Protein AF-A0A2D4IHP4-F1 (afdb_monomer)

Solvent-accessible surface area (backbone atoms only — not comparable to full-atom values): 31767 Å² total; per-residue (Å²): 132,87,76,85,81,78,68,86,64,55,45,83,45,77,50,73,51,67,45,57,74,71,92,57,95,50,68,60,30,47,51,34,32,67,76,38,75,91,44,92,78,41,46,28,68,76,41,26,33,32,38,38,37,62,51,59,32,38,78,67,67,64,77,89,52,63,64,55,29,46,53,34,86,60,34,39,54,44,73,47,69,54,33,43,33,41,39,35,57,49,70,48,50,63,82,53,86,66,83,77,73,89,61,50,47,73,76,62,68,76,64,66,85,77,81,79,79,79,85,75,91,78,82,89,83,88,84,83,88,86,89,82,87,90,80,92,86,88,85,84,88,87,88,87,85,87,86,90,82,90,78,82,93,74,82,86,74,79,77,72,49,70,56,56,52,52,52,52,48,54,51,48,52,54,53,50,51,48,54,63,64,64,56,88,74,82,82,77,89,75,83,86,83,83,92,77,90,83,91,83,80,90,82,87,89,79,91,76,91,77,89,78,75,88,82,66,87,79,58,71,81,73,67,83,82,79,88,82,84,87,84,80,86,85,87,88,86,87,87,85,85,94,88,79,92,88,90,84,88,83,89,79,92,76,80,89,74,84,73,75,80,69,80,78,72,68,89,70,58,45,71,44,78,48,37,32,32,88,71,84,92,83,71,94,69,86,73,88,68,83,64,87,70,61,90,69,62,68,50,50,23,32,84,86,67,50,72,47,45,76,54,59,93,87,63,85,65,90,50,64,35,39,38,44,35,40,41,41,44,49,45,65,61,51,52,52,50,46,35,74,76,68,38,92,60,39,91,35,55,76,50,73,80,51,61,44,67,44,81,65,47,57,42,59,88,79,35,35,38,33,34,36,37,36,35,37,28,36,26,43,66,63,92,84,59,92,71,82,91,52,70,42,52,28,38,35,42,39,29,36,37,34,30,45,45,69,59,50,70,45,84,73,47,72,53,67,82,42,76,63,78,90,66,52,71,60,57,52,53,44,52,52,53,49,54,50,48,54,50,41,64,73,69,64,71,82,73,59,90,92,71,66,66,88,83,85,87,71,48,32,91,81,71,74,49,64,64,63,63,50,74,42,80,90,77,74,43,74,48,81,105

Radius of gyration: 31.77 Å; Cα contacts (8 Å, |Δi|>4): 567; chains: 1; bounding box: 79×101×77 Å

pLDDT: mean 70.47, std 29.19, range [21.86, 98.81]

Foldseek 3Di:
DPPDDDDPFKDKDKDKDAAAADPDDDPQQVVQCVVPPPDPLRGFPNRWKMKIFMAMAGPVGAADDLQFQCLAPQWGWDCRQFWTKIKGKDKDALPPPDPDPPFADPVVVQDDPPPPPDDDDDDDDDDDDDDDDDDDDDDDDDDDDDDDDDDDDDDPPPPQFPLNVSLVVSVVRLVVVLVVLVDDDDDDDDDDDDDDDDDDDDDDDDDDDDDDDDDDPPPVVPPPPDDDDDDDDDDDDDDDDDDDDDDDDDDDDDDDPPPPDDPDAPPQKQKDKWKWDDDDDDDPPPDPDDCVRPPTDMFMATPVRHGTDIDDPPDSDNTMMMMMMMIMGGPVVVVLCCLCPPDPQSVFFDFWDRKYKDWLHADNVQQKTKIKIKTWGWGFDDPPDPDPRDTAIWIWIWIWIAHRHNRDIDTPDTGDTHGDDPDDPSRSVSVVVVVSSVSSVVPDDRDDPVSGDDDDDFCCVPPVDGDQWDADPVVRDIDGD

Structure (mmCIF, N/CA/C/O backbone):
data_AF-A0A2D4IHP4-F1
#
_entry.id   AF-A0A2D4IHP4-F1
#
loop_
_atom_site.group_PDB
_atom_site.id
_atom_site.type_symbol
_atom_site.label_atom_id
_atom_site.label_alt_id
_atom_site.label_comp_id
_atom_site.label_asym_id
_atom_site.label_entity_id
_atom_site.label_seq_id
_atom_site.pdbx_PDB_ins_code
_atom_site.Cartn_x
_atom_site.Cartn_y
_atom_site.Cartn_z
_atom_site.occupancy
_atom_site.B_iso_or_equiv
_atom_site.auth_seq_id
_atom_site.auth_comp_id
_atom_site.auth_asym_id
_atom_site.auth_atom_id
_atom_site.pdbx_PDB_model_num
ATOM 1 N N . MET A 1 1 ? 29.858 21.521 19.145 1.00 40.84 1 MET A N 1
ATOM 2 C CA . MET A 1 1 ? 29.210 20.257 18.743 1.00 40.84 1 MET A CA 1
ATOM 3 C C . MET A 1 1 ? 27.794 20.603 18.325 1.00 40.84 1 MET A C 1
ATOM 5 O O . MET A 1 1 ? 26.980 20.875 19.193 1.00 40.84 1 MET A O 1
ATOM 9 N N . ASN A 1 2 ? 27.527 20.692 17.020 1.00 44.44 2 ASN A N 1
ATOM 10 C CA . ASN A 1 2 ? 26.155 20.802 16.525 1.00 44.44 2 ASN A CA 1
ATOM 11 C C . ASN A 1 2 ? 25.571 19.391 16.565 1.00 44.44 2 ASN A C 1
ATOM 13 O O . ASN A 1 2 ? 25.897 18.563 15.720 1.00 44.44 2 ASN A O 1
ATOM 17 N N . MET A 1 3 ? 24.815 19.099 17.619 1.00 52.34 3 MET A N 1
ATOM 18 C CA . MET A 1 3 ? 24.069 17.854 17.749 1.00 52.34 3 MET A CA 1
ATOM 19 C C . MET A 1 3 ? 23.012 17.852 16.638 1.00 52.34 3 MET A C 1
ATOM 21 O O . MET A 1 3 ? 22.223 18.793 16.553 1.00 52.34 3 MET A O 1
ATOM 25 N N . MET A 1 4 ? 23.047 16.865 15.739 1.00 58.59 4 MET A N 1
ATOM 26 C CA . MET A 1 4 ? 21.961 16.665 14.779 1.00 58.59 4 MET A CA 1
ATOM 27 C C . MET A 1 4 ? 20.688 16.381 15.580 1.00 58.59 4 MET A C 1
ATOM 29 O O . MET A 1 4 ? 20.656 15.426 16.351 1.00 58.59 4 MET A O 1
ATOM 33 N N . MET A 1 5 ? 19.680 17.239 15.438 1.00 64.81 5 MET A N 1
ATOM 34 C CA . MET A 1 5 ? 18.354 17.020 16.012 1.00 64.81 5 MET A CA 1
ATOM 35 C C . MET A 1 5 ? 17.528 16.239 14.990 1.00 64.81 5 MET A C 1
ATOM 37 O O . MET A 1 5 ? 17.361 16.705 13.863 1.00 64.81 5 MET A O 1
ATOM 41 N N . SER A 1 6 ? 17.053 15.053 15.362 1.00 73.69 6 SER A N 1
ATOM 42 C CA . SER A 1 6 ? 16.045 14.303 14.611 1.00 73.69 6 SER A CA 1
ATOM 43 C C . SER A 1 6 ? 14.649 14.828 14.943 1.00 73.69 6 SER A C 1
ATOM 45 O O . SER A 1 6 ? 14.363 15.168 16.091 1.00 73.69 6 SER A O 1
ATOM 47 N N . ASP A 1 7 ? 13.775 14.897 13.939 1.00 79.00 7 ASP A N 1
ATOM 48 C CA . ASP A 1 7 ? 12.339 14.991 14.192 1.00 79.00 7 ASP A CA 1
ATOM 49 C C . ASP A 1 7 ? 11.837 13.597 14.587 1.00 79.00 7 ASP A C 1
ATOM 51 O O . ASP A 1 7 ? 11.851 12.671 13.781 1.00 79.00 7 ASP A O 1
ATOM 55 N N . GLU A 1 8 ? 11.446 13.435 15.848 1.00 80.25 8 GLU A N 1
ATOM 56 C CA . GLU A 1 8 ? 10.998 12.153 16.400 1.00 80.25 8 GLU A CA 1
ATOM 57 C C . GLU A 1 8 ? 9.555 11.796 15.996 1.00 80.25 8 GLU A C 1
ATOM 59 O O . GLU A 1 8 ? 9.129 10.655 16.191 1.00 80.25 8 GLU A O 1
ATOM 64 N N . ASN A 1 9 ? 8.792 12.745 15.437 1.00 85.00 9 ASN A N 1
ATOM 65 C CA . ASN A 1 9 ? 7.368 12.555 15.135 1.00 85.00 9 ASN A CA 1
ATOM 66 C C . ASN A 1 9 ? 7.105 12.067 13.707 1.00 85.00 9 ASN A C 1
ATOM 68 O O . ASN A 1 9 ? 6.041 11.502 13.444 1.00 85.00 9 ASN A O 1
ATOM 72 N N . HIS A 1 10 ? 8.073 12.242 12.807 1.00 91.19 10 HIS A N 1
ATOM 73 C CA . HIS A 1 10 ? 7.974 11.846 11.407 1.00 91.19 10 HIS A CA 1
ATOM 74 C C . HIS A 1 10 ? 9.066 10.842 11.046 1.00 91.19 10 HIS A C 1
ATOM 76 O O . HIS A 1 10 ? 10.181 10.883 11.562 1.00 91.19 10 HIS A O 1
ATOM 82 N N . ARG A 1 11 ? 8.763 9.939 10.113 1.00 93.38 11 ARG A N 1
ATOM 83 C CA . ARG A 1 11 ? 9.776 9.107 9.454 1.00 93.38 11 ARG A CA 1
ATOM 84 C C . ARG A 1 11 ? 9.644 9.234 7.950 1.00 93.38 11 ARG A C 1
ATOM 86 O O . ARG A 1 11 ? 8.554 9.074 7.408 1.00 93.38 11 ARG A O 1
ATOM 93 N N . ASP A 1 12 ? 10.767 9.481 7.291 1.00 95.56 12 ASP A N 1
ATOM 94 C CA . ASP A 1 12 ? 10.849 9.474 5.836 1.00 95.56 12 ASP A CA 1
ATOM 95 C C . ASP A 1 12 ? 10.936 8.030 5.322 1.00 95.56 12 ASP A C 1
ATOM 97 O O . ASP A 1 12 ? 11.763 7.242 5.789 1.00 95.56 12 ASP A O 1
ATOM 101 N N . ILE A 1 13 ? 10.126 7.706 4.316 1.00 97.31 13 ILE A N 1
ATOM 102 C CA . ILE A 1 13 ? 10.181 6.449 3.573 1.00 97.31 13 ILE A CA 1
ATOM 103 C C . ILE A 1 13 ? 10.548 6.759 2.122 1.00 97.31 13 ILE A C 1
ATOM 105 O O . ILE A 1 13 ? 9.925 7.601 1.477 1.00 97.31 13 ILE A O 1
ATOM 109 N N . TYR A 1 14 ? 11.561 6.058 1.615 1.00 97.75 14 TYR A N 1
ATOM 110 C CA . TYR A 1 14 ? 12.033 6.158 0.236 1.00 97.75 14 TYR A CA 1
ATOM 111 C C . TYR A 1 14 ? 11.830 4.812 -0.444 1.00 97.75 14 TYR A C 1
ATOM 113 O O . TYR A 1 14 ? 12.250 3.782 0.087 1.00 97.75 14 TYR A O 1
ATOM 121 N N . ILE A 1 15 ? 11.200 4.815 -1.615 1.00 97.88 15 ILE A N 1
ATOM 122 C CA . ILE A 1 15 ? 10.952 3.598 -2.390 1.00 97.88 15 ILE A CA 1
ATOM 123 C C . ILE A 1 15 ? 11.430 3.831 -3.810 1.00 97.88 15 ILE A C 1
ATOM 125 O O . ILE A 1 15 ? 11.246 4.904 -4.383 1.00 97.88 15 ILE A O 1
ATOM 129 N N . SER A 1 16 ? 12.112 2.833 -4.357 1.00 98.12 16 SER A N 1
ATOM 130 C CA . SER A 1 16 ? 12.626 2.869 -5.719 1.00 98.12 16 SER A CA 1
ATOM 131 C C . SER A 1 16 ? 12.336 1.548 -6.411 1.00 98.12 16 SER A C 1
ATOM 133 O O . SER A 1 16 ? 12.698 0.492 -5.897 1.00 98.12 16 SER A O 1
ATOM 135 N N . THR A 1 17 ? 11.687 1.616 -7.568 1.00 98.19 17 THR A N 1
ATOM 136 C CA . THR A 1 17 ? 11.509 0.479 -8.476 1.00 98.19 17 THR A CA 1
ATOM 137 C C . THR A 1 17 ? 12.522 0.629 -9.596 1.00 98.19 17 THR A C 1
ATOM 139 O O . THR A 1 17 ? 12.573 1.679 -10.229 1.00 98.19 17 THR A O 1
ATOM 142 N N . VAL A 1 18 ? 13.348 -0.390 -9.821 1.00 97.69 18 VAL A N 1
ATOM 143 C CA . VAL A 1 18 ? 14.450 -0.342 -10.790 1.00 97.69 18 VAL A CA 1
ATOM 144 C C . VAL A 1 18 ? 14.294 -1.497 -11.765 1.00 97.69 18 VAL A C 1
ATOM 146 O O . VAL A 1 18 ? 14.077 -2.634 -11.345 1.00 97.69 18 VAL A O 1
ATOM 149 N N . ALA A 1 19 ? 14.397 -1.205 -13.061 1.00 96.44 19 ALA A N 1
ATOM 150 C CA . ALA A 1 19 ? 14.349 -2.222 -14.098 1.00 96.44 19 ALA A CA 1
ATOM 151 C C . ALA A 1 19 ? 15.494 -3.231 -13.938 1.00 96.44 19 ALA A C 1
ATOM 153 O O . ALA A 1 19 ? 16.649 -2.864 -13.712 1.00 96.44 19 ALA A O 1
ATOM 154 N N . MET A 1 20 ? 15.174 -4.513 -14.098 1.00 94.88 20 MET A N 1
ATOM 155 C CA . MET A 1 20 ? 16.182 -5.566 -14.106 1.00 94.88 20 MET A CA 1
ATOM 156 C C . MET A 1 20 ? 16.931 -5.582 -15.446 1.00 94.88 20 MET A C 1
ATOM 158 O O . MET A 1 20 ? 16.331 -5.311 -16.492 1.00 94.88 20 MET A O 1
ATOM 162 N N . PRO A 1 21 ? 18.230 -5.935 -15.452 1.00 93.00 21 PRO A N 1
ATOM 163 C CA . PRO A 1 21 ? 18.945 -6.178 -16.696 1.00 93.00 21 PRO A CA 1
ATOM 164 C C . PRO A 1 21 ? 18.273 -7.314 -17.488 1.00 93.00 21 PRO A C 1
ATOM 166 O O . PRO A 1 21 ? 17.677 -8.216 -16.893 1.00 93.00 21 PRO A O 1
ATOM 169 N N . PRO A 1 22 ? 18.376 -7.307 -18.827 1.00 91.94 22 PRO A N 1
ATOM 170 C CA . PRO A 1 22 ? 17.761 -8.339 -19.645 1.00 91.94 22 PRO A CA 1
ATOM 171 C C . PRO A 1 22 ? 18.427 -9.696 -19.373 1.00 91.94 22 PRO A C 1
ATOM 173 O O . PRO A 1 22 ? 19.644 -9.831 -19.497 1.00 91.94 22 PRO A O 1
ATOM 176 N N . PHE A 1 23 ? 17.630 -10.708 -19.017 1.00 87.06 23 PHE A N 1
ATOM 177 C CA . PHE A 1 23 ? 18.124 -12.071 -18.758 1.00 87.06 23 PHE A CA 1
ATOM 178 C C . PHE A 1 23 ? 18.653 -12.765 -20.019 1.00 87.06 23 PHE A C 1
ATOM 180 O O . PHE A 1 23 ? 19.528 -13.622 -19.946 1.00 87.06 23 PHE A O 1
ATOM 187 N N . MET A 1 24 ? 18.107 -12.392 -21.176 1.00 91.44 24 MET A N 1
ATOM 188 C CA . MET A 1 24 ? 18.451 -12.915 -22.495 1.00 91.44 24 MET A CA 1
ATOM 189 C C . MET A 1 24 ? 18.652 -11.748 -23.464 1.00 91.44 24 MET A C 1
ATOM 191 O O . MET A 1 24 ? 18.400 -10.592 -23.136 1.00 91.44 24 MET A O 1
ATOM 195 N N . TYR A 1 25 ? 19.080 -12.044 -24.687 1.00 90.31 25 TYR A N 1
ATOM 196 C CA . TYR A 1 25 ? 19.134 -11.050 -25.753 1.00 90.31 25 TYR A CA 1
ATOM 197 C C . TYR A 1 25 ? 17.780 -10.340 -25.945 1.00 90.31 25 TYR A C 1
ATOM 199 O O . TYR A 1 25 ? 16.759 -10.997 -26.142 1.00 90.31 25 TYR A O 1
ATOM 207 N N . CYS A 1 26 ? 17.782 -9.004 -25.922 1.00 92.50 26 CYS A N 1
ATOM 208 C CA . CYS A 1 26 ? 16.591 -8.179 -26.122 1.00 92.50 26 CYS A CA 1
ATOM 209 C C . CYS A 1 26 ? 16.732 -7.357 -27.418 1.00 92.50 26 CYS A C 1
ATOM 211 O O . CYS A 1 26 ? 17.607 -6.486 -27.465 1.00 92.50 26 CYS A O 1
ATOM 213 N N . PRO A 1 27 ? 15.878 -7.582 -28.439 1.00 91.44 27 PRO A N 1
ATOM 214 C CA . PRO A 1 27 ? 15.908 -6.830 -29.696 1.00 91.44 27 PRO A CA 1
ATOM 215 C C . PRO A 1 27 ? 15.765 -5.323 -29.484 1.00 91.44 27 PRO A C 1
ATOM 217 O O . PRO A 1 27 ? 16.594 -4.563 -29.962 1.00 91.44 27 PRO A O 1
ATOM 220 N N . SER A 1 28 ? 14.822 -4.889 -28.643 1.00 90.75 28 SER A N 1
ATOM 221 C CA . SER A 1 28 ? 14.623 -3.463 -28.363 1.00 90.75 28 SER A CA 1
ATOM 222 C C . SER A 1 28 ? 15.844 -2.812 -27.703 1.00 90.75 28 SER A C 1
ATOM 224 O O . SER A 1 28 ? 16.147 -1.657 -27.974 1.00 90.75 28 SER A O 1
ATOM 226 N N . CYS A 1 29 ? 16.587 -3.530 -26.850 1.00 91.69 29 CYS A N 1
ATOM 227 C CA . CYS A 1 29 ? 17.855 -3.022 -26.314 1.00 91.69 29 CYS A CA 1
ATOM 228 C C . CYS A 1 29 ? 18.938 -2.922 -27.396 1.00 91.69 29 CYS A C 1
ATOM 230 O O . CYS A 1 29 ? 19.762 -2.014 -27.342 1.00 91.69 29 CYS A O 1
ATOM 232 N N . GLN A 1 30 ? 18.958 -3.846 -28.360 1.00 90.75 30 GLN A N 1
ATOM 233 C CA . GLN A 1 30 ? 19.868 -3.764 -29.498 1.00 90.75 30 GLN A CA 1
ATOM 234 C C . GLN A 1 30 ? 19.524 -2.564 -30.384 1.00 90.75 30 GLN A C 1
ATOM 236 O O . GLN A 1 30 ? 20.426 -1.813 -30.744 1.00 90.75 30 GLN A O 1
ATOM 241 N N . ASP A 1 31 ? 18.242 -2.355 -30.686 1.00 90.00 31 ASP A N 1
ATOM 242 C CA . ASP A 1 31 ? 17.773 -1.220 -31.481 1.00 90.00 31 ASP A CA 1
ATOM 243 C C . ASP A 1 31 ? 18.164 0.106 -30.818 1.00 90.00 31 ASP A C 1
ATOM 245 O O . ASP A 1 31 ? 18.709 0.988 -31.479 1.00 90.00 31 ASP A O 1
ATOM 249 N N . MET A 1 32 ? 18.009 0.210 -29.491 1.00 87.94 32 MET A N 1
ATOM 250 C CA . MET A 1 32 ? 18.475 1.372 -28.724 1.00 87.94 32 MET A CA 1
ATOM 251 C C . MET A 1 32 ? 19.994 1.563 -28.803 1.00 87.94 32 MET A C 1
ATOM 253 O O . MET A 1 32 ? 20.460 2.689 -28.964 1.00 87.94 32 MET A O 1
ATOM 257 N N . ALA A 1 33 ? 20.777 0.484 -28.733 1.00 87.56 33 ALA A N 1
ATOM 258 C CA . ALA A 1 33 ? 22.233 0.556 -28.871 1.00 87.56 33 ALA A CA 1
ATOM 259 C C . ALA A 1 33 ? 22.682 0.962 -30.290 1.00 87.56 33 ALA A C 1
ATOM 261 O O . ALA A 1 33 ? 23.719 1.606 -30.446 1.00 87.56 33 ALA A O 1
ATOM 262 N N . ILE A 1 34 ? 21.911 0.608 -31.325 1.00 88.19 34 ILE A N 1
ATOM 263 C CA . ILE A 1 34 ? 22.152 1.028 -32.716 1.00 88.19 34 ILE A CA 1
ATOM 264 C C . ILE A 1 34 ? 21.750 2.496 -32.917 1.00 88.19 34 ILE A C 1
ATOM 266 O O . ILE A 1 34 ? 22.479 3.239 -33.572 1.00 88.19 34 ILE A O 1
ATOM 270 N N . ALA A 1 35 ? 20.616 2.920 -32.351 1.00 86.25 35 ALA A N 1
ATOM 271 C CA . ALA A 1 35 ? 20.118 4.293 -32.433 1.00 86.25 35 ALA A CA 1
ATOM 272 C C . ALA A 1 35 ? 20.996 5.294 -31.662 1.00 86.25 35 ALA A C 1
ATOM 274 O O . ALA A 1 35 ? 21.092 6.458 -32.054 1.00 86.25 35 ALA A O 1
ATOM 275 N N . HIS A 1 36 ? 21.690 4.836 -30.614 1.00 83.31 36 HIS A N 1
ATOM 276 C CA . HIS A 1 36 ? 22.620 5.635 -29.812 1.00 83.31 36 HIS A CA 1
ATOM 277 C C . HIS A 1 36 ? 24.040 5.032 -29.806 1.00 83.31 36 HIS A C 1
ATOM 279 O O . HIS A 1 36 ? 24.491 4.501 -28.785 1.00 83.31 36 HIS A O 1
ATOM 285 N N . PRO A 1 37 ? 24.783 5.116 -30.930 1.00 81.31 37 PRO A N 1
ATOM 286 C CA . PRO A 1 37 ? 26.123 4.549 -31.024 1.00 81.31 37 PRO A CA 1
ATOM 287 C C . PRO A 1 37 ? 27.069 5.158 -29.984 1.00 81.31 37 PRO A C 1
ATOM 289 O O . PRO A 1 37 ? 27.236 6.375 -29.918 1.00 81.31 37 PRO A 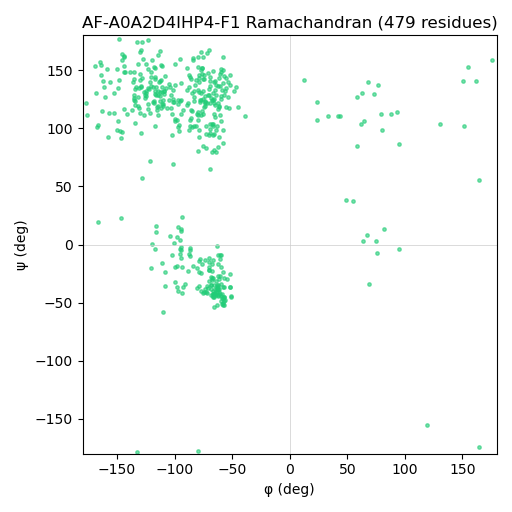O 1
ATOM 292 N N . GLY A 1 38 ? 27.738 4.305 -29.207 1.00 77.75 38 GLY A N 1
ATOM 293 C CA . GLY A 1 38 ? 28.735 4.721 -28.214 1.00 77.75 38 GLY A CA 1
ATOM 294 C C . GLY A 1 38 ? 28.210 4.879 -26.785 1.00 77.75 38 GLY A C 1
ATOM 295 O O . GLY A 1 38 ? 29.026 5.088 -25.890 1.00 77.75 38 GLY A O 1
ATOM 296 N N . ASP A 1 39 ? 26.905 4.718 -26.548 1.00 80.56 39 ASP A N 1
ATOM 297 C CA . ASP A 1 39 ? 26.340 4.636 -25.198 1.00 80.56 39 ASP A CA 1
ATOM 298 C C . ASP A 1 39 ? 26.155 3.161 -24.770 1.00 80.56 39 ASP A C 1
ATOM 300 O O . ASP A 1 39 ? 25.205 2.502 -25.200 1.00 80.56 39 ASP A O 1
ATOM 304 N N . PRO A 1 40 ? 27.036 2.596 -23.916 1.00 76.62 40 PRO A N 1
ATOM 305 C CA . PRO A 1 40 ? 26.892 1.218 -23.435 1.00 76.62 40 PRO A CA 1
ATOM 306 C C . PRO A 1 40 ? 25.669 1.022 -22.518 1.00 76.62 40 PRO A C 1
ATOM 308 O O . PRO A 1 40 ? 25.239 -0.117 -22.292 1.00 76.62 40 PRO A O 1
ATOM 311 N N . ASN A 1 41 ? 25.105 2.119 -22.001 1.00 78.94 41 ASN A N 1
ATOM 312 C CA . ASN A 1 41 ? 23.940 2.137 -21.126 1.00 78.94 41 ASN A CA 1
ATOM 313 C C . ASN A 1 41 ? 22.631 2.375 -21.892 1.00 78.94 41 ASN A C 1
ATOM 315 O O . ASN A 1 41 ? 21.575 2.410 -21.262 1.00 78.94 41 ASN A O 1
ATOM 319 N N . ALA A 1 42 ? 22.666 2.463 -23.227 1.00 85.00 42 ALA A N 1
ATOM 320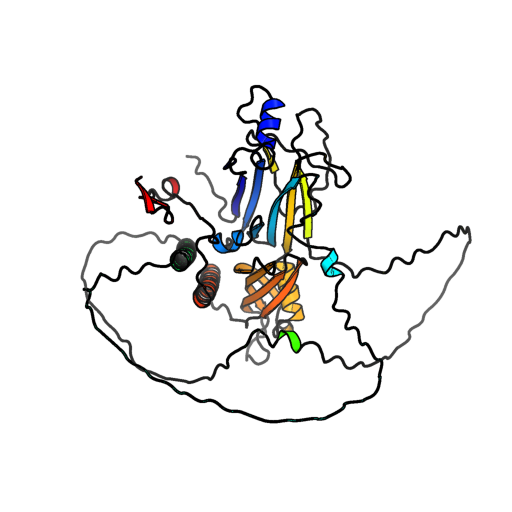 C CA . ALA A 1 42 ? 21.463 2.510 -24.048 1.00 85.00 42 ALA A CA 1
ATOM 321 C C . ALA A 1 42 ? 20.666 1.201 -23.885 1.00 85.00 42 ALA A C 1
ATOM 323 O O . ALA A 1 42 ? 21.023 0.149 -24.425 1.00 85.00 42 ALA A O 1
ATOM 324 N N . LYS A 1 43 ? 19.597 1.256 -23.085 1.00 90.50 43 LYS A N 1
ATOM 325 C CA . LYS A 1 43 ? 18.644 0.163 -22.847 1.00 90.50 43 LYS A CA 1
ATOM 326 C C . LYS A 1 43 ? 17.256 0.585 -23.312 1.00 90.50 43 LYS A C 1
ATOM 328 O O . LYS A 1 43 ? 16.932 1.769 -23.322 1.00 90.50 43 LYS A O 1
ATOM 333 N N . CYS A 1 44 ? 16.431 -0.390 -23.692 1.00 92.19 44 CYS A N 1
ATOM 334 C CA . CYS A 1 44 ? 15.010 -0.138 -23.919 1.00 92.19 44 CYS A CA 1
ATOM 335 C C . CYS A 1 44 ? 14.290 0.130 -22.595 1.00 92.19 44 CYS A C 1
ATOM 337 O O . CYS A 1 44 ? 14.822 -0.163 -21.521 1.00 92.19 44 CYS A O 1
ATOM 339 N N . LEU A 1 45 ? 13.053 0.621 -22.673 1.00 92.44 45 LEU A N 1
ATOM 340 C CA . LEU A 1 45 ? 12.288 1.028 -21.499 1.00 92.44 45 LEU A CA 1
ATOM 341 C C . LEU A 1 45 ? 12.122 -0.106 -20.492 1.00 92.44 45 LEU A C 1
ATOM 343 O O . LEU A 1 45 ? 12.402 0.084 -19.318 1.00 92.44 45 LEU A O 1
ATOM 347 N N . GLN A 1 46 ? 11.776 -1.307 -20.962 1.00 93.06 46 GLN A N 1
ATOM 348 C CA . GLN A 1 46 ? 11.605 -2.501 -20.121 1.00 93.06 46 GLN A CA 1
ATOM 349 C C . GLN A 1 46 ? 12.826 -2.847 -19.250 1.00 93.06 46 GLN A C 1
ATOM 351 O O . GLN A 1 46 ? 12.666 -3.402 -18.167 1.00 93.06 46 GLN A O 1
ATOM 356 N N . HIS A 1 47 ? 14.034 -2.513 -19.706 1.00 94.56 47 HIS A N 1
ATOM 357 C CA . HIS A 1 47 ? 15.293 -2.866 -19.044 1.00 94.56 47 HIS A CA 1
ATOM 358 C C . HIS A 1 47 ? 16.072 -1.637 -18.556 1.00 94.56 47 HIS A C 1
ATOM 360 O O . HIS A 1 47 ? 17.255 -1.748 -18.236 1.00 94.56 47 HIS A O 1
ATOM 366 N N . GLY A 1 48 ? 15.443 -0.459 -18.576 1.00 94.12 48 GLY A N 1
ATOM 367 C CA . GLY A 1 48 ? 16.151 0.817 -18.557 1.00 94.12 48 GLY A CA 1
ATOM 368 C C . GLY A 1 48 ? 15.446 1.953 -17.825 1.00 94.12 48 GLY A C 1
ATOM 369 O O . GLY A 1 48 ? 15.745 3.105 -18.127 1.00 94.12 48 GLY A O 1
ATOM 370 N N . PHE A 1 49 ? 14.527 1.662 -16.900 1.00 96.06 49 PHE A N 1
ATOM 371 C CA . PHE A 1 49 ? 13.788 2.678 -16.143 1.00 96.06 49 PHE A CA 1
ATOM 372 C C . PHE A 1 49 ? 14.022 2.585 -14.631 1.00 96.06 49 PHE A C 1
ATOM 374 O O . PHE A 1 49 ? 14.376 1.534 -14.088 1.00 96.06 49 PHE A O 1
ATOM 381 N N . MET A 1 50 ? 13.766 3.698 -13.952 1.00 97.44 50 MET A N 1
ATOM 382 C CA . MET A 1 50 ? 13.700 3.824 -12.505 1.00 97.44 50 MET A CA 1
ATOM 383 C C . MET A 1 50 ? 12.476 4.662 -12.130 1.00 97.44 50 MET A C 1
ATOM 385 O O . MET A 1 50 ? 12.134 5.628 -12.808 1.00 97.44 50 MET A O 1
ATOM 389 N N . LEU A 1 51 ? 11.811 4.294 -11.042 1.00 97.75 51 LEU A N 1
ATOM 390 C CA . LEU A 1 51 ? 10.735 5.072 -10.439 1.00 97.75 51 LEU A CA 1
ATOM 391 C C . LEU A 1 51 ? 11.072 5.313 -8.977 1.00 97.75 51 LEU A C 1
ATOM 393 O O . LEU A 1 51 ? 11.304 4.357 -8.240 1.00 97.75 51 LEU A O 1
ATOM 397 N N . HIS A 1 52 ? 11.061 6.574 -8.558 1.00 97.44 52 HIS A N 1
ATOM 398 C CA . HIS A 1 52 ? 11.395 7.008 -7.208 1.00 97.44 52 HIS A CA 1
ATOM 399 C C . HIS A 1 52 ? 10.208 7.703 -6.556 1.00 97.44 52 HIS A C 1
ATOM 401 O O . HIS A 1 52 ? 9.581 8.563 -7.165 1.00 97.44 52 HIS A O 1
ATOM 407 N N . MET A 1 53 ? 9.934 7.375 -5.299 1.00 96.56 53 MET A N 1
ATOM 408 C CA . MET A 1 53 ? 8.904 8.031 -4.495 1.00 96.56 53 MET A CA 1
ATOM 409 C C . MET A 1 53 ? 9.409 8.258 -3.070 1.00 96.56 53 MET A C 1
ATOM 411 O O . MET A 1 53 ? 10.207 7.475 -2.539 1.00 96.56 53 MET A O 1
ATOM 415 N N . LYS A 1 54 ? 8.926 9.335 -2.452 1.00 96.69 54 LYS A N 1
ATOM 416 C CA . LYS A 1 54 ? 9.201 9.693 -1.060 1.00 96.69 54 LYS A CA 1
ATOM 417 C C . LYS A 1 54 ? 7.892 10.075 -0.386 1.00 96.69 54 LYS A C 1
ATOM 419 O O . LYS A 1 54 ? 7.128 10.857 -0.938 1.00 96.69 54 LYS A O 1
ATOM 424 N N . TYR A 1 55 ? 7.678 9.588 0.828 1.00 96.56 55 TYR A N 1
ATOM 425 C CA . TYR A 1 55 ? 6.590 10.057 1.679 1.00 96.56 55 TYR A CA 1
ATOM 426 C C . TYR A 1 55 ? 6.993 10.034 3.150 1.00 96.56 55 TYR A C 1
ATOM 428 O O . TYR A 1 55 ? 7.997 9.426 3.527 1.00 96.56 55 TYR A O 1
ATOM 436 N N . GLN A 1 56 ? 6.219 10.734 3.972 1.00 96.06 56 GLN A N 1
ATOM 437 C CA . GLN A 1 56 ? 6.408 10.785 5.416 1.00 96.06 56 GLN A CA 1
ATOM 438 C C . GLN A 1 56 ? 5.300 10.009 6.111 1.00 96.06 56 GLN A C 1
ATOM 440 O O . GLN A 1 56 ? 4.161 10.000 5.655 1.00 96.06 56 GLN A O 1
ATOM 445 N N . VAL A 1 57 ? 5.649 9.362 7.216 1.00 96.44 57 VAL A N 1
ATOM 446 C CA . VAL A 1 57 ? 4.703 8.662 8.088 1.00 96.44 57 VAL A CA 1
ATOM 447 C C . VAL A 1 57 ? 4.790 9.208 9.505 1.00 96.44 57 VAL A C 1
ATOM 449 O O . VAL A 1 57 ? 5.855 9.653 9.940 1.00 96.44 57 VAL A O 1
ATO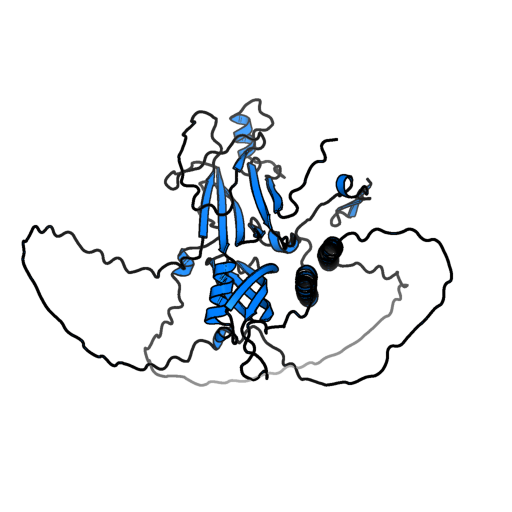M 452 N N . VAL A 1 58 ? 3.677 9.136 10.228 1.00 95.56 58 VAL A N 1
ATOM 453 C CA . VAL A 1 58 ? 3.536 9.611 11.613 1.00 95.56 58 VAL A CA 1
ATOM 454 C C . VAL A 1 58 ? 3.318 8.457 12.586 1.00 95.56 58 VAL A C 1
ATOM 456 O O . VAL A 1 58 ? 3.066 7.317 12.183 1.00 95.56 58 VAL A O 1
ATOM 459 N N . TYR A 1 59 ? 3.458 8.743 13.881 1.00 93.44 59 TYR A N 1
ATOM 460 C CA . TYR A 1 59 ? 3.137 7.789 14.938 1.00 93.44 59 TYR A CA 1
ATOM 461 C C . TYR A 1 59 ? 1.625 7.470 14.970 1.00 93.44 59 TYR A C 1
ATOM 463 O O . TYR A 1 59 ? 0.847 8.413 14.862 1.00 93.44 59 TYR A O 1
ATOM 471 N N . PRO A 1 60 ? 1.218 6.202 15.198 1.00 95.00 60 PRO A N 1
ATOM 472 C CA . PRO A 1 60 ? 2.055 5.011 15.319 1.00 95.00 60 PRO A CA 1
ATOM 473 C C . PRO A 1 60 ? 2.637 4.611 13.961 1.00 95.00 60 PRO A C 1
ATOM 475 O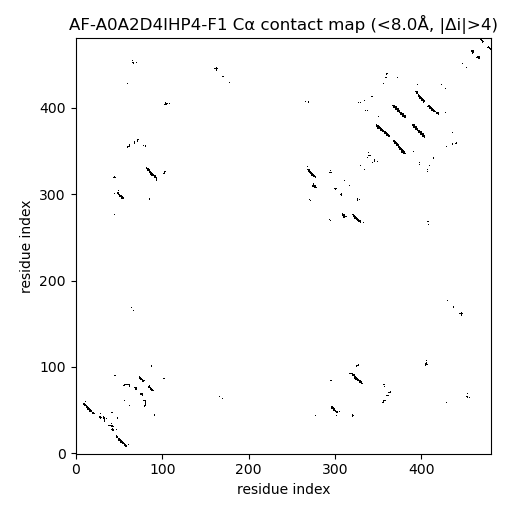 O . PRO A 1 60 ? 1.917 4.302 13.021 1.00 95.00 60 PRO A O 1
ATOM 478 N N . PHE A 1 61 ? 3.971 4.555 13.867 1.00 95.56 61 PHE A N 1
ATOM 479 C CA . PHE A 1 61 ? 4.627 4.334 12.577 1.00 95.56 61 PHE A CA 1
ATOM 480 C C . PHE A 1 61 ? 4.187 2.997 11.956 1.00 95.56 61 PHE A C 1
ATOM 482 O O . PHE A 1 61 ? 4.359 1.964 12.632 1.00 95.56 61 PHE A O 1
ATOM 489 N N . PRO A 1 62 ? 3.679 2.987 10.704 1.00 96.56 62 PRO A N 1
ATOM 490 C CA . PRO A 1 62 ? 3.182 1.789 10.038 1.00 96.56 62 PRO A CA 1
ATOM 491 C C . PRO A 1 62 ? 4.177 0.629 10.047 1.00 96.56 62 PRO A C 1
ATOM 493 O O . PRO A 1 62 ? 5.402 0.813 9.990 1.00 96.56 62 PRO A O 1
ATOM 496 N N . THR A 1 63 ? 3.655 -0.594 10.131 1.00 94.50 63 THR A N 1
ATOM 497 C CA . THR A 1 63 ? 4.484 -1.806 10.072 1.00 94.50 63 THR A CA 1
ATOM 498 C C . THR A 1 63 ? 5.044 -2.029 8.665 1.00 94.50 63 THR A C 1
ATOM 500 O O . THR A 1 63 ? 4.408 -1.680 7.676 1.00 94.50 63 THR A O 1
ATOM 503 N N . PHE A 1 64 ? 6.247 -2.605 8.569 1.00 95.75 64 PHE A N 1
ATOM 504 C CA . PHE A 1 64 ? 6.826 -3.004 7.285 1.00 95.75 64 PHE A CA 1
ATOM 505 C C . PHE A 1 64 ? 6.458 -4.465 7.007 1.00 95.75 64 PHE A C 1
ATOM 507 O O . PHE A 1 64 ? 6.845 -5.353 7.765 1.00 95.75 64 PHE A O 1
ATOM 514 N N . GLN A 1 65 ? 5.688 -4.711 5.947 1.00 96.56 65 GLN A N 1
ATOM 515 C CA . GLN A 1 65 ? 5.067 -6.005 5.643 1.00 96.56 65 GLN A CA 1
ATOM 516 C C . GLN A 1 65 ? 5.365 -6.462 4.202 1.00 96.56 65 GLN A C 1
ATOM 518 O O . GLN A 1 65 ? 4.431 -6.728 3.447 1.00 96.56 65 GLN A O 1
ATOM 523 N N . PRO A 1 66 ? 6.639 -6.591 3.787 1.00 95.69 66 PRO A N 1
ATOM 524 C CA . PRO A 1 66 ? 7.011 -6.786 2.381 1.00 95.69 66 PRO A CA 1
ATOM 525 C C . PRO A 1 66 ? 6.353 -8.010 1.731 1.00 95.69 66 PRO A C 1
ATOM 527 O O . PRO A 1 66 ? 5.934 -7.927 0.582 1.00 95.69 66 PRO A O 1
ATOM 530 N N . ALA A 1 67 ? 6.186 -9.108 2.478 1.00 94.25 67 ALA A N 1
ATOM 531 C CA . ALA A 1 67 ? 5.531 -10.322 1.988 1.00 94.25 67 ALA A CA 1
ATOM 532 C C . ALA A 1 67 ? 4.065 -10.105 1.569 1.00 94.25 67 ALA A C 1
ATOM 534 O O . ALA A 1 67 ? 3.597 -10.781 0.664 1.00 94.25 67 ALA A O 1
ATOM 535 N N . PHE A 1 68 ? 3.356 -9.155 2.190 1.00 97.19 68 PHE A N 1
ATOM 536 C CA . PHE A 1 68 ? 2.001 -8.767 1.787 1.00 97.19 68 PHE A CA 1
ATOM 537 C C . PHE A 1 68 ? 2.012 -7.584 0.822 1.00 97.19 68 PHE A C 1
ATOM 539 O O . PHE A 1 68 ? 1.288 -7.587 -0.168 1.00 97.19 68 PHE A O 1
ATOM 546 N N . GLN A 1 69 ? 2.861 -6.585 1.079 1.00 98.38 69 GLN A N 1
ATOM 547 C CA . GLN A 1 69 ? 2.938 -5.363 0.278 1.00 98.38 69 GLN A CA 1
ATOM 548 C C . GLN A 1 69 ? 3.309 -5.629 -1.183 1.00 98.38 69 GLN A C 1
ATOM 550 O O . GLN A 1 69 ? 2.915 -4.839 -2.029 1.00 98.38 69 GLN A O 1
ATOM 555 N N . LEU A 1 70 ? 4.036 -6.716 -1.463 1.00 97.88 70 LEU A N 1
ATOM 556 C CA . LEU A 1 70 ? 4.487 -7.121 -2.800 1.00 97.88 70 LEU A CA 1
ATOM 557 C C . LEU A 1 70 ? 3.877 -8.460 -3.253 1.00 97.88 70 LEU A C 1
ATOM 559 O O . LEU A 1 70 ? 4.382 -9.081 -4.182 1.00 97.88 70 LEU A O 1
ATOM 563 N N . LYS A 1 71 ? 2.808 -8.937 -2.597 1.00 97.00 71 LYS A N 1
ATOM 564 C CA . LYS A 1 71 ? 2.198 -10.245 -2.906 1.00 97.00 71 LYS A CA 1
ATOM 565 C C . LYS A 1 71 ? 1.534 -10.294 -4.287 1.00 97.00 71 LYS A C 1
ATOM 567 O O . LYS A 1 71 ? 1.341 -11.371 -4.844 1.00 97.00 71 LYS A O 1
ATOM 572 N N . LYS A 1 72 ? 1.154 -9.133 -4.828 1.00 97.06 72 LYS A N 1
ATOM 573 C CA . LYS A 1 72 ? 0.620 -8.989 -6.183 1.00 97.06 72 LYS A CA 1
ATOM 574 C C . LYS A 1 72 ? 1.720 -8.484 -7.110 1.00 97.06 72 LYS A C 1
ATOM 576 O O . LYS A 1 72 ? 2.250 -7.398 -6.898 1.00 97.06 72 LYS A O 1
ATOM 581 N N . ASP A 1 73 ? 1.996 -9.241 -8.168 1.00 96.25 73 ASP A N 1
ATOM 582 C CA . ASP A 1 73 ? 2.988 -8.863 -9.174 1.00 96.25 73 ASP A CA 1
ATOM 583 C C . ASP A 1 73 ? 2.727 -7.463 -9.736 1.00 96.25 73 ASP A C 1
ATOM 585 O O . ASP A 1 73 ? 1.583 -7.088 -10.004 1.00 96.25 73 ASP A O 1
ATOM 589 N N . GLN A 1 74 ? 3.815 -6.717 -9.943 1.00 96.88 74 GLN A N 1
ATOM 590 C CA . GLN A 1 74 ? 3.826 -5.339 -10.449 1.00 96.88 74 GLN A CA 1
ATOM 591 C C . GLN A 1 74 ? 3.137 -4.304 -9.546 1.00 96.88 74 GLN A C 1
ATOM 593 O O . GLN A 1 74 ? 3.091 -3.138 -9.929 1.00 96.88 74 GLN A O 1
ATOM 598 N N . VAL A 1 75 ? 2.635 -4.686 -8.364 1.00 98.31 75 VAL A N 1
ATOM 599 C CA . VAL A 1 75 ? 1.945 -3.787 -7.429 1.00 98.31 75 VAL A CA 1
ATOM 600 C C . VAL A 1 75 ? 2.667 -3.743 -6.088 1.00 98.31 75 VAL A C 1
ATOM 602 O O . VAL A 1 75 ? 3.026 -4.775 -5.525 1.00 98.31 75 VAL A O 1
ATOM 605 N N . VAL A 1 76 ? 2.821 -2.539 -5.540 1.00 98.62 76 VAL A N 1
ATOM 606 C CA . VAL A 1 76 ? 3.245 -2.323 -4.155 1.00 98.62 76 VAL A CA 1
ATOM 607 C C . VAL A 1 76 ? 2.154 -1.606 -3.360 1.00 98.62 76 VAL A C 1
ATOM 609 O O . VAL A 1 76 ? 1.604 -0.604 -3.813 1.00 98.62 76 VAL A O 1
ATOM 612 N N . LEU A 1 77 ? 1.833 -2.115 -2.167 1.00 98.69 77 LEU A N 1
ATOM 613 C CA . LEU A 1 77 ? 0.911 -1.475 -1.220 1.00 98.69 77 LEU A CA 1
ATOM 614 C C . LEU A 1 77 ? 1.682 -0.621 -0.210 1.00 98.69 77 LEU A C 1
ATOM 616 O O . LEU A 1 77 ? 2.552 -1.123 0.508 1.00 98.69 77 LEU A O 1
ATOM 620 N N . LEU A 1 78 ? 1.342 0.660 -0.117 1.00 98.50 78 LEU A N 1
ATOM 621 C CA . LEU A 1 78 ? 2.063 1.660 0.666 1.00 98.50 78 LEU A CA 1
ATOM 622 C C . LEU A 1 78 ? 1.146 2.286 1.704 1.00 98.50 78 LEU A C 1
ATOM 624 O O . LEU A 1 78 ? 0.201 2.991 1.365 1.00 98.50 78 LEU A O 1
ATOM 628 N N . ASN A 1 79 ? 1.429 2.020 2.977 1.00 98.25 79 ASN A N 1
ATOM 629 C CA . ASN A 1 79 ? 0.747 2.672 4.086 1.00 98.25 79 ASN A CA 1
ATOM 630 C C . ASN A 1 79 ? 1.438 4.014 4.376 1.00 98.25 79 ASN A C 1
ATOM 632 O O . ASN A 1 79 ? 2.606 4.036 4.777 1.00 98.25 79 ASN A O 1
ATOM 636 N N . THR A 1 80 ? 0.712 5.110 4.160 1.00 97.38 80 THR A N 1
ATOM 637 C CA . THR A 1 80 ? 1.182 6.501 4.292 1.00 97.38 80 THR A CA 1
ATOM 638 C C . THR A 1 80 ? 0.822 7.119 5.646 1.00 97.38 80 THR A C 1
ATOM 640 O O . THR A 1 80 ? 0.856 8.335 5.801 1.00 97.38 80 THR A O 1
ATOM 643 N N . SER A 1 81 ? 0.436 6.290 6.621 1.00 96.94 81 SER A N 1
ATOM 644 C CA . SER A 1 81 ? -0.280 6.651 7.851 1.00 96.94 81 SER A CA 1
ATOM 645 C C . SER A 1 81 ? -1.724 7.102 7.645 1.00 96.94 81 SER A C 1
ATOM 647 O O . SER A 1 81 ? -2.528 6.763 8.495 1.00 96.94 81 SER A O 1
ATOM 649 N N . TYR A 1 82 ? -2.076 7.783 6.549 1.00 96.25 82 TYR A N 1
ATOM 650 C CA . TYR A 1 82 ? -3.427 8.335 6.319 1.00 96.25 82 TYR A CA 1
ATOM 651 C C . TYR A 1 82 ? -4.228 7.585 5.250 1.00 96.25 82 TYR A C 1
ATOM 653 O O . TYR A 1 82 ? -5.459 7.598 5.244 1.00 96.25 82 TYR A O 1
ATOM 661 N N . SER A 1 83 ? -3.530 6.903 4.345 1.00 96.94 83 SER A N 1
ATOM 662 C CA . SER A 1 83 ? -4.131 6.109 3.283 1.00 96.94 83 SER A CA 1
ATOM 663 C C . SER A 1 83 ? -3.321 4.849 2.989 1.00 96.94 83 SER A C 1
ATOM 665 O O . SER A 1 83 ? -2.136 4.732 3.329 1.00 96.94 83 SER A O 1
ATOM 667 N N . LEU A 1 84 ? -3.968 3.889 2.332 1.00 98.12 84 LEU A N 1
ATOM 668 C CA . LEU A 1 84 ? -3.288 2.778 1.677 1.00 98.12 84 LEU A CA 1
ATOM 669 C C . LEU A 1 84 ? -3.264 3.039 0.177 1.00 98.12 84 LEU A C 1
ATOM 671 O O . LEU A 1 84 ? -4.315 3.101 -0.458 1.00 98.12 84 LEU A O 1
ATOM 675 N N . VAL A 1 85 ? -2.069 3.174 -0.389 1.00 98.00 85 VAL A N 1
ATOM 676 C CA . VAL A 1 85 ? -1.879 3.421 -1.820 1.00 98.00 85 VAL A CA 1
ATOM 677 C C . VAL A 1 85 ? -1.369 2.152 -2.487 1.00 98.00 85 VAL A C 1
ATOM 679 O O . VAL A 1 85 ? -0.286 1.668 -2.166 1.00 98.00 85 VAL A O 1
ATOM 682 N N . ALA A 1 86 ? -2.145 1.610 -3.420 1.00 98.31 86 ALA A N 1
ATOM 683 C CA . ALA A 1 86 ? -1.689 0.584 -4.345 1.00 98.31 86 ALA A CA 1
ATOM 684 C C . ALA A 1 86 ? -1.038 1.273 -5.547 1.00 98.31 86 ALA A C 1
ATOM 686 O O . ALA A 1 86 ? -1.710 2.000 -6.275 1.00 98.31 86 ALA A O 1
ATOM 687 N N . CYS A 1 87 ? 0.261 1.059 -5.739 1.00 98.00 87 CYS A N 1
ATOM 688 C CA . CYS A 1 87 ? 1.025 1.611 -6.853 1.00 98.00 87 CYS A CA 1
ATOM 689 C C . CYS A 1 87 ? 1.426 0.483 -7.804 1.00 98.00 87 CYS A C 1
ATOM 691 O O . CYS A 1 87 ? 2.100 -0.456 -7.375 1.00 98.00 87 CYS A O 1
ATOM 693 N N . ALA A 1 88 ? 1.004 0.559 -9.066 1.00 97.56 88 ALA A N 1
ATOM 694 C CA . ALA A 1 88 ? 1.353 -0.408 -10.100 1.00 97.56 88 ALA A CA 1
ATOM 695 C C . ALA A 1 88 ? 2.261 0.209 -11.161 1.00 97.56 88 ALA A C 1
ATOM 697 O O . ALA A 1 88 ? 2.065 1.359 -11.557 1.00 97.56 88 ALA A O 1
ATOM 698 N N . VAL A 1 89 ? 3.233 -0.570 -11.636 1.00 96.44 89 VAL A N 1
ATOM 699 C CA . VAL A 1 89 ? 4.181 -0.139 -12.669 1.00 96.44 89 VAL A CA 1
ATOM 700 C C . VAL A 1 89 ? 4.328 -1.226 -13.726 1.00 96.44 89 VAL A C 1
ATOM 702 O O . VAL A 1 89 ? 4.703 -2.352 -13.403 1.00 96.44 89 VAL A O 1
ATOM 705 N N . SER A 1 90 ? 4.075 -0.883 -14.989 1.00 94.75 90 SER A N 1
ATOM 706 C CA . SER A 1 90 ? 4.144 -1.818 -16.118 1.00 94.75 90 SER A CA 1
ATOM 707 C C . SER A 1 90 ? 4.672 -1.163 -17.388 1.00 94.75 90 SER A C 1
ATOM 709 O O . SER A 1 90 ? 4.448 0.019 -17.639 1.00 94.75 90 SER A O 1
ATOM 711 N N . VAL A 1 91 ? 5.374 -1.936 -18.217 1.00 92.94 91 VAL A N 1
ATOM 712 C CA . VAL A 1 91 ? 5.851 -1.499 -19.538 1.00 92.94 91 VAL A CA 1
ATOM 713 C C . VAL A 1 91 ? 5.029 -2.200 -20.610 1.00 92.94 91 VAL A C 1
ATOM 715 O O . VAL A 1 91 ? 4.815 -3.407 -20.532 1.00 92.94 91 VAL A O 1
ATOM 718 N N . HIS A 1 92 ? 4.586 -1.441 -21.606 1.00 89.62 92 HIS A N 1
ATOM 719 C CA . HIS A 1 92 ? 3.755 -1.914 -22.709 1.00 89.62 92 HIS A CA 1
ATOM 720 C C . HIS A 1 92 ? 4.365 -1.530 -24.054 1.00 89.62 92 HIS A C 1
ATOM 722 O O . HIS A 1 92 ? 5.164 -0.592 -24.138 1.00 89.62 92 HIS A O 1
ATOM 728 N N . THR A 1 93 ? 3.955 -2.236 -25.104 1.00 85.94 93 THR A N 1
ATOM 729 C CA . THR A 1 93 ? 4.267 -1.906 -26.499 1.00 85.94 93 THR A CA 1
ATOM 730 C C . THR A 1 93 ? 3.009 -1.474 -27.249 1.00 85.94 93 THR A C 1
ATOM 732 O O . THR A 1 93 ? 1.900 -1.858 -26.889 1.00 85.94 93 THR A O 1
ATOM 735 N N . SER A 1 94 ? 3.165 -0.671 -28.304 1.00 75.19 94 SER A N 1
ATOM 736 C CA . SER A 1 94 ? 2.055 -0.211 -29.156 1.00 75.19 94 SER A CA 1
ATOM 737 C C . SER A 1 94 ? 1.240 -1.340 -29.798 1.00 75.19 94 SER A C 1
ATOM 739 O O . SER A 1 94 ? 0.073 -1.137 -30.127 1.00 75.19 94 SER A O 1
ATOM 741 N N . ASP A 1 95 ? 1.844 -2.520 -29.953 1.00 67.12 95 ASP A N 1
ATOM 742 C CA . ASP A 1 95 ? 1.228 -3.688 -30.589 1.00 67.12 95 ASP A CA 1
ATOM 743 C C . ASP A 1 95 ? 0.430 -4.548 -29.592 1.00 67.12 95 ASP A C 1
ATOM 745 O O . ASP A 1 95 ? -0.300 -5.458 -29.997 1.00 67.12 95 ASP A O 1
ATOM 749 N N . ASP A 1 96 ? 0.523 -4.253 -28.289 1.00 64.88 96 ASP A N 1
ATOM 750 C CA . ASP A 1 96 ? -0.251 -4.937 -27.259 1.00 64.88 96 ASP A CA 1
ATOM 751 C C . ASP A 1 96 ? -1.719 -4.493 -27.338 1.00 64.88 96 ASP A C 1
ATOM 753 O O . ASP A 1 96 ? -2.147 -3.507 -26.739 1.00 64.88 96 ASP A O 1
ATOM 757 N N . SER A 1 97 ? -2.537 -5.278 -28.046 1.00 53.47 97 SER A N 1
ATOM 758 C CA . SER A 1 97 ? -3.996 -5.100 -28.128 1.00 53.47 97 SER A CA 1
ATOM 759 C C . SER A 1 97 ? -4.713 -5.213 -26.772 1.00 53.47 97 SER A C 1
ATOM 761 O O . SER A 1 97 ? -5.907 -4.931 -26.675 1.00 53.47 97 SER A O 1
ATOM 763 N N . ASN A 1 98 ? -4.000 -5.631 -25.724 1.00 53.38 98 ASN A N 1
ATOM 764 C CA . ASN A 1 98 ? -4.486 -5.669 -24.355 1.00 53.38 98 ASN A CA 1
ATOM 765 C C . ASN A 1 98 ? -4.034 -4.409 -23.621 1.00 53.38 98 ASN A C 1
ATOM 767 O O . ASN A 1 98 ? -2.934 -4.340 -23.074 1.00 53.38 98 ASN A O 1
ATOM 771 N N . PHE A 1 99 ? -4.928 -3.429 -23.552 1.00 57.94 99 PHE A N 1
ATOM 772 C CA . PHE A 1 99 ? -4.825 -2.319 -22.614 1.00 57.94 99 PHE A CA 1
ATOM 773 C C . PHE A 1 99 ? -4.929 -2.861 -21.174 1.00 57.94 99 PHE A C 1
ATOM 775 O O . PHE A 1 99 ? -5.996 -2.851 -20.566 1.00 57.94 99 PHE A O 1
ATOM 782 N N . CYS A 1 100 ? -3.840 -3.418 -20.641 1.00 62.34 100 CYS A N 1
ATOM 783 C CA . CYS A 1 100 ? -3.810 -4.049 -19.323 1.00 62.34 100 CYS A CA 1
ATOM 784 C C . CYS A 1 100 ? -3.703 -2.980 -18.241 1.00 62.34 100 CYS A C 1
ATOM 786 O O . CYS A 1 100 ? -2.631 -2.688 -17.726 1.00 62.34 100 CYS A O 1
ATOM 788 N N . GLN A 1 101 ? -4.839 -2.378 -17.920 1.00 82.19 101 GLN A N 1
ATOM 789 C CA . GLN A 1 101 ? -5.020 -1.676 -16.664 1.00 82.19 101 GLN A CA 1
ATOM 790 C C . GLN A 1 101 ? -4.860 -2.679 -15.509 1.00 82.19 101 GLN A C 1
ATOM 792 O O . GLN A 1 101 ? -5.612 -3.652 -15.430 1.00 82.19 101 GLN A O 1
ATOM 797 N N . ILE A 1 102 ? -3.841 -2.486 -14.666 1.00 89.62 102 ILE A N 1
ATOM 798 C CA . ILE A 1 102 ? -3.538 -3.390 -13.544 1.00 89.62 102 ILE A CA 1
ATOM 799 C C . ILE A 1 102 ? -4.455 -3.093 -12.360 1.00 89.62 102 ILE A C 1
ATOM 801 O O . ILE A 1 102 ? -4.870 -4.020 -11.657 1.00 89.62 102 ILE A O 1
ATOM 805 N N . LEU A 1 103 ? -4.757 -1.810 -12.142 1.00 90.69 103 LEU A N 1
ATOM 806 C CA . LEU A 1 103 ? -5.588 -1.325 -11.050 1.00 90.69 103 LEU A CA 1
ATOM 807 C C . LEU A 1 103 ? -6.845 -0.650 -11.598 1.00 90.69 103 LEU A C 1
ATOM 809 O O . LEU A 1 103 ? -6.795 0.105 -12.563 1.00 90.69 103 LEU A O 1
ATOM 813 N N . TYR A 1 104 ? -7.960 -0.858 -10.904 1.00 88.94 104 TYR A N 1
ATOM 814 C CA . TYR A 1 104 ? -9.210 -0.124 -11.078 1.00 88.94 104 TYR A CA 1
ATOM 815 C C . TYR A 1 104 ? -9.828 -0.187 -12.486 1.00 88.94 104 TYR A C 1
ATOM 817 O O . TYR A 1 104 ? -9.688 0.717 -13.293 1.00 88.94 104 TYR A O 1
ATOM 825 N N . ASP A 1 105 ? -10.606 -1.213 -12.800 1.00 84.12 105 ASP A N 1
ATOM 826 C CA . ASP A 1 105 ? -11.341 -1.298 -14.062 1.00 84.12 105 ASP A CA 1
ATOM 827 C C . ASP A 1 105 ? -12.710 -0.599 -13.962 1.00 84.12 105 ASP A C 1
ATOM 829 O O . ASP A 1 105 ? -13.690 -1.155 -13.452 1.00 84.12 105 ASP A O 1
ATOM 833 N N . ARG A 1 106 ? -12.797 0.618 -14.513 1.00 70.81 106 ARG A N 1
ATOM 834 C CA . ARG A 1 106 ? -14.028 1.432 -14.529 1.00 70.81 106 ARG A CA 1
ATOM 835 C C . ARG A 1 106 ? -15.209 0.714 -15.196 1.00 70.81 106 ARG A C 1
ATOM 837 O O . ARG A 1 106 ? -16.354 0.950 -14.822 1.00 70.81 106 ARG A O 1
ATOM 844 N N . SER A 1 107 ? -14.954 -0.192 -16.146 1.00 65.94 107 SER A N 1
ATOM 845 C CA . SER A 1 107 ? -16.016 -0.939 -16.837 1.00 65.94 107 SER A CA 1
ATOM 846 C C . SER A 1 107 ? -16.710 -1.969 -15.937 1.00 65.94 107 SER A C 1
ATOM 848 O O . SER A 1 107 ? -17.858 -2.347 -16.180 1.00 65.94 107 SER A O 1
ATOM 850 N N . ARG A 1 108 ? -16.047 -2.408 -14.858 1.00 59.75 108 ARG A N 1
ATOM 851 C CA . ARG A 1 108 ? -16.598 -3.395 -13.920 1.00 59.75 108 ARG A CA 1
ATOM 852 C C . ARG A 1 108 ? -17.560 -2.793 -12.908 1.00 59.75 108 ARG A C 1
ATOM 854 O O . ARG A 1 108 ? -18.403 -3.524 -12.400 1.00 59.75 108 ARG A O 1
ATOM 861 N N . GLN A 1 109 ? -17.507 -1.482 -12.672 1.00 51.06 109 GLN A N 1
ATOM 862 C CA . GLN A 1 109 ? -18.508 -0.796 -11.848 1.00 51.06 109 GLN A CA 1
ATOM 863 C C . GLN A 1 109 ? -19.896 -0.791 -12.506 1.00 51.06 109 GLN A C 1
ATOM 865 O O . GLN A 1 109 ? -20.909 -0.817 -11.814 1.00 51.06 109 GLN A O 1
ATOM 870 N N . THR A 1 110 ? -19.967 -0.817 -13.842 1.00 41.97 110 THR A N 1
ATOM 871 C CA . THR A 1 110 ? -21.233 -0.762 -14.593 1.00 41.97 110 THR A CA 1
ATOM 872 C C . THR A 1 110 ? -22.026 -2.074 -14.535 1.00 41.97 110 THR A C 1
ATOM 874 O O . THR A 1 110 ? -23.204 -2.102 -14.884 1.00 41.97 110 THR A O 1
ATOM 877 N N . ARG A 1 111 ? -21.416 -3.180 -14.085 1.00 37.03 111 ARG A N 1
ATOM 878 C CA . ARG A 1 111 ? -22.043 -4.507 -14.085 1.00 37.03 111 ARG A CA 1
ATOM 879 C C . ARG A 1 111 ? -22.560 -4.885 -12.696 1.00 37.03 111 ARG A C 1
ATOM 881 O O . ARG A 1 111 ? -22.065 -5.816 -12.069 1.00 37.03 111 ARG A O 1
ATOM 888 N N . ALA A 1 112 ? -23.603 -4.196 -12.238 1.00 30.62 112 ALA A N 1
ATOM 889 C CA . ALA A 1 112 ? -24.499 -4.775 -11.236 1.00 30.62 112 ALA A CA 1
ATOM 890 C C . ALA A 1 112 ? -25.134 -6.064 -11.814 1.00 30.62 112 ALA A C 1
ATOM 892 O O . ALA A 1 112 ? -25.349 -6.137 -13.030 1.00 30.62 112 ALA A O 1
ATOM 893 N N . PRO A 1 113 ? -25.426 -7.103 -11.008 1.00 35.06 113 PRO A N 1
ATOM 894 C CA . PRO A 1 113 ? -26.023 -8.323 -11.528 1.00 35.06 113 PRO A CA 1
ATOM 895 C C . PRO A 1 113 ? -27.458 -8.022 -11.967 1.00 35.06 113 PRO A C 1
ATOM 897 O O . PRO A 1 113 ? -28.365 -7.895 -11.146 1.00 35.06 113 PRO A O 1
ATOM 900 N N . VAL A 1 114 ? -27.673 -7.906 -13.277 1.00 31.09 114 VAL A N 1
ATOM 901 C CA . VAL A 1 114 ? -29.013 -7.963 -13.858 1.00 31.09 114 VAL A CA 1
ATOM 902 C C . VAL A 1 114 ? -29.505 -9.389 -13.642 1.00 31.09 114 VAL A C 1
ATOM 904 O O . VAL A 1 114 ? -29.081 -10.322 -14.322 1.00 31.09 114 VAL A O 1
ATOM 907 N N . VAL A 1 115 ? -30.365 -9.573 -12.643 1.00 34.34 115 VAL A N 1
ATOM 908 C CA . VAL A 1 115 ? -31.182 -10.778 -12.523 1.00 34.34 115 VAL A CA 1
ATOM 909 C C . VAL A 1 115 ? -32.152 -10.747 -13.702 1.00 34.34 115 VAL A C 1
ATOM 911 O O . VAL A 1 115 ? -33.193 -10.095 -13.644 1.00 34.34 115 VAL A O 1
ATOM 914 N N . GLU A 1 116 ? -31.789 -11.405 -14.803 1.00 27.16 116 GLU A N 1
ATOM 915 C CA . GLU A 1 116 ? -32.722 -11.682 -15.894 1.00 27.16 116 GLU A CA 1
ATOM 916 C C . GLU A 1 116 ? -33.792 -12.651 -15.382 1.00 27.16 116 GLU A C 1
ATOM 918 O O . GLU A 1 116 ? -33.628 -13.872 -15.368 1.00 27.16 116 GLU A O 1
ATOM 923 N N . VAL A 1 117 ? -34.917 -12.093 -14.942 1.00 29.52 117 VAL A N 1
ATOM 924 C CA . VAL A 1 117 ? -36.147 -12.851 -14.727 1.00 29.52 117 VAL A CA 1
ATOM 925 C C . VAL A 1 117 ? -36.759 -13.130 -16.099 1.00 29.52 117 VAL A C 1
ATOM 927 O O . VAL A 1 117 ? -37.626 -12.400 -16.575 1.00 29.52 117 VAL A O 1
ATOM 930 N N . ASN A 1 118 ? -36.312 -14.202 -16.751 1.00 27.06 118 ASN A N 1
ATOM 931 C CA . ASN A 1 118 ? -36.997 -14.718 -17.931 1.00 27.06 118 ASN A CA 1
ATOM 932 C C . ASN A 1 118 ? -38.228 -15.520 -17.495 1.00 27.06 118 ASN A C 1
ATOM 934 O O . ASN A 1 118 ? -38.174 -16.723 -17.246 1.00 27.06 118 ASN A O 1
ATOM 938 N N . HIS A 1 119 ? -39.371 -14.837 -17.425 1.00 28.28 119 HIS A N 1
ATOM 939 C CA . HIS A 1 119 ? -40.669 -15.491 -17.507 1.00 28.28 119 HIS A CA 1
ATOM 940 C C . HIS A 1 119 ? -40.988 -15.786 -18.974 1.00 28.28 119 HIS A C 1
ATOM 942 O O . HIS A 1 119 ? -41.353 -14.895 -19.737 1.00 28.28 119 HIS A O 1
ATOM 948 N N . THR A 1 120 ? -40.925 -17.054 -19.369 1.00 28.70 120 THR A N 1
ATOM 949 C CA . THR A 1 120 ? -41.819 -17.572 -20.413 1.00 28.70 120 THR A CA 1
ATOM 950 C C . THR A 1 120 ? -42.034 -19.068 -20.232 1.00 28.70 120 THR A C 1
ATOM 952 O O . THR A 1 120 ? -41.129 -19.888 -20.347 1.00 28.70 120 THR A O 1
ATOM 955 N N . SER A 1 121 ? -43.274 -19.403 -19.898 1.00 26.67 121 SER A N 1
ATOM 956 C CA . SER A 1 121 ? -43.800 -20.747 -19.709 1.00 26.67 121 SER A CA 1
ATOM 957 C C . SER A 1 121 ? -43.914 -21.489 -21.041 1.00 26.67 121 SER A C 1
ATOM 959 O O . SER A 1 121 ? -44.614 -20.997 -21.919 1.00 26.67 121 SER A O 1
ATOM 961 N N . LEU A 1 122 ? -43.367 -22.706 -21.152 1.00 26.89 122 LEU A N 1
ATOM 962 C CA . LEU A 1 122 ? -43.832 -23.724 -22.107 1.00 26.89 122 LEU A CA 1
ATOM 963 C C . LEU A 1 122 ? -43.681 -25.142 -21.518 1.00 26.89 122 LEU A C 1
ATOM 965 O O . LEU A 1 122 ? -42.609 -25.729 -21.494 1.00 26.89 122 LEU A O 1
ATOM 969 N N . ILE A 1 123 ? -44.801 -25.627 -20.976 1.00 27.88 123 ILE A N 1
ATOM 970 C CA . ILE A 1 123 ? -45.429 -26.945 -21.185 1.00 27.88 123 ILE A CA 1
ATOM 971 C C . ILE A 1 123 ? -44.494 -28.153 -21.434 1.00 27.88 123 ILE A C 1
ATOM 973 O O . ILE A 1 123 ? -43.940 -28.320 -22.513 1.00 27.88 123 ILE A O 1
ATOM 977 N N . SER A 1 124 ? -44.460 -29.035 -20.423 1.00 27.08 124 SER A N 1
ATOM 978 C CA . SER A 1 124 ? -44.641 -30.503 -20.468 1.00 27.08 124 SER A CA 1
ATOM 979 C C . SER A 1 124 ? -44.366 -31.224 -21.795 1.00 27.08 124 SER A C 1
ATOM 981 O O . SER A 1 124 ? -45.093 -31.009 -22.754 1.00 27.08 124 SER A O 1
ATOM 983 N N . HIS A 1 125 ? -43.450 -32.203 -21.788 1.00 25.00 125 HIS A N 1
ATOM 984 C CA . HIS A 1 125 ? -43.765 -33.631 -21.997 1.00 25.00 125 HIS A CA 1
ATOM 985 C C . HIS A 1 125 ? -42.499 -34.505 -21.852 1.00 25.00 125 HIS A C 1
ATOM 987 O O . HIS A 1 125 ? -41.528 -34.340 -22.586 1.00 25.00 125 HIS A O 1
ATOM 993 N N . CYS A 1 126 ? -42.538 -35.465 -20.922 1.00 23.00 126 CYS A N 1
ATOM 994 C CA . CYS A 1 126 ? -41.651 -36.635 -20.899 1.00 23.00 126 CYS A CA 1
ATOM 995 C C . CYS A 1 126 ? -42.072 -37.656 -21.969 1.00 23.00 126 CYS A C 1
ATOM 997 O O . CYS A 1 126 ? -43.249 -37.708 -22.337 1.00 23.00 126 CYS A O 1
ATOM 999 N N . PRO A 1 127 ? -41.164 -38.575 -22.333 1.00 26.58 127 PRO A N 1
ATOM 1000 C CA . PRO A 1 127 ? -41.568 -39.973 -22.429 1.00 26.58 127 PRO A CA 1
ATOM 1001 C C . PRO A 1 127 ? -40.629 -40.922 -21.670 1.00 26.58 127 PRO A C 1
ATOM 1003 O O . PRO A 1 127 ? -39.404 -40.838 -21.750 1.00 26.58 127 PRO A O 1
ATOM 1006 N N . GLU A 1 128 ? -41.254 -41.849 -20.949 1.00 23.98 128 GLU A N 1
ATOM 1007 C CA . GLU A 1 128 ? -40.656 -43.032 -20.336 1.00 23.98 128 GLU A CA 1
ATOM 1008 C C . GLU A 1 128 ? -40.423 -44.155 -21.367 1.00 23.98 128 GLU A C 1
ATOM 1010 O O . GLU A 1 128 ? -41.257 -44.385 -22.240 1.00 23.98 128 GLU A O 1
ATOM 1015 N N . GLY A 1 129 ? -39.341 -44.918 -21.159 1.00 24.84 129 GLY A N 1
ATOM 1016 C CA . GLY A 1 129 ? -39.362 -46.389 -21.170 1.00 24.84 129 GLY A CA 1
ATOM 1017 C C . GLY A 1 129 ? -39.043 -47.143 -22.470 1.00 24.84 129 GLY A C 1
ATOM 1018 O O . GLY A 1 129 ? -39.871 -47.200 -23.372 1.00 24.84 129 GLY A O 1
ATOM 1019 N N . LEU A 1 130 ? -37.919 -47.882 -22.478 1.00 25.33 130 LEU A N 1
ATOM 1020 C CA . LEU A 1 130 ? -37.886 -49.302 -22.878 1.00 25.33 130 LEU A CA 1
ATOM 1021 C C . LEU A 1 130 ? -36.591 -49.992 -22.394 1.00 25.33 130 LEU A C 1
ATOM 1023 O O . LEU A 1 130 ? -35.495 -49.669 -22.845 1.00 25.33 130 LEU A O 1
ATOM 1027 N N . GLU A 1 131 ? -36.729 -50.966 -21.492 1.00 28.58 131 GLU A N 1
ATOM 1028 C CA . GLU A 1 131 ? -35.657 -51.865 -21.041 1.00 28.58 131 GLU A CA 1
ATOM 1029 C C . GLU A 1 131 ? -35.368 -53.009 -22.031 1.00 28.58 131 GLU A C 1
ATOM 1031 O O . GLU A 1 131 ? -36.288 -53.498 -22.693 1.00 28.58 131 GLU A O 1
ATOM 1036 N N . LYS A 1 132 ? -34.121 -53.523 -22.024 1.00 26.69 132 LYS A N 1
ATOM 1037 C CA . LYS A 1 132 ? -33.796 -54.960 -22.200 1.00 26.69 132 LYS A CA 1
ATOM 1038 C C . LYS A 1 132 ? -32.326 -55.307 -21.854 1.00 26.69 132 LYS A C 1
ATOM 1040 O O . LYS A 1 132 ? -31.433 -55.066 -22.651 1.00 26.69 132 LYS A O 1
ATOM 1045 N N . GLY A 1 133 ? -32.123 -55.875 -20.657 1.00 24.66 133 GLY A N 1
ATOM 1046 C CA . GLY A 1 133 ? -31.600 -57.234 -20.376 1.00 24.66 133 GLY A CA 1
ATOM 1047 C C . GLY A 1 133 ? -30.185 -57.727 -20.775 1.00 24.66 133 GLY A C 1
ATOM 1048 O O . GLY A 1 133 ? -29.877 -57.795 -21.958 1.00 24.66 133 GLY A O 1
ATOM 1049 N N . LEU A 1 134 ? -29.509 -58.311 -19.754 1.00 28.16 134 LEU A N 1
ATOM 1050 C CA . LEU A 1 134 ? -28.415 -59.330 -19.721 1.00 28.16 134 LEU A CA 1
ATOM 1051 C C . LEU A 1 134 ? -26.984 -58.846 -20.069 1.00 28.16 134 LEU A C 1
ATOM 1053 O O . LEU A 1 134 ? -26.822 -58.098 -21.016 1.00 28.16 134 LEU A O 1
ATOM 1057 N N . GLU A 1 135 ? -25.869 -59.198 -19.404 1.00 25.61 135 GLU A N 1
ATOM 1058 C CA . GLU A 1 135 ? -25.455 -60.202 -18.391 1.00 25.61 135 GLU A CA 1
ATOM 1059 C C . GLU A 1 135 ? -24.135 -59.686 -17.741 1.00 25.61 135 GLU A C 1
ATOM 1061 O O . GLU A 1 135 ? -23.289 -59.127 -18.430 1.00 25.61 135 GLU A O 1
ATOM 1066 N N . LYS A 1 136 ? -24.029 -59.579 -16.409 1.00 28.95 136 LYS A N 1
ATOM 1067 C CA . LYS A 1 136 ? -23.213 -60.412 -15.492 1.00 28.95 136 LYS A CA 1
ATOM 1068 C C . LYS A 1 136 ? -21.787 -60.777 -15.966 1.00 28.95 136 LYS A C 1
ATOM 1070 O O . LYS A 1 136 ? -21.641 -61.669 -16.784 1.00 28.95 136 LYS A O 1
ATOM 1075 N N . ASP A 1 137 ? -20.765 -60.212 -15.310 1.00 24.67 137 ASP A N 1
ATOM 1076 C CA . ASP A 1 137 ? -19.655 -61.013 -14.773 1.00 24.67 137 ASP A CA 1
ATOM 1077 C C . ASP A 1 137 ? -18.912 -60.332 -13.607 1.00 24.67 137 ASP A C 1
ATOM 1079 O O . ASP A 1 137 ? -18.721 -59.118 -13.554 1.00 24.67 137 ASP A O 1
ATOM 1083 N N . ASN A 1 138 ? -18.586 -61.177 -12.628 1.00 25.78 138 ASN A N 1
ATOM 1084 C CA . ASN A 1 138 ? -18.010 -60.928 -11.303 1.00 25.78 138 ASN A CA 1
ATOM 1085 C C . ASN A 1 138 ? -16.472 -60.817 -11.325 1.00 25.78 138 ASN A C 1
ATOM 1087 O O . ASN A 1 138 ? -15.843 -61.417 -12.190 1.00 25.78 138 ASN A O 1
ATOM 1091 N N . CYS A 1 139 ? -15.895 -60.198 -10.275 1.00 22.55 139 CYS A N 1
ATOM 1092 C CA . CYS A 1 139 ? -14.811 -60.701 -9.377 1.00 22.55 139 CYS A CA 1
ATOM 1093 C C . CYS A 1 139 ? -13.998 -59.497 -8.827 1.00 22.55 139 CYS A C 1
ATOM 1095 O O . CYS A 1 139 ? -13.352 -58.795 -9.592 1.00 22.55 139 CYS A O 1
ATOM 1097 N N . SER A 1 140 ? -14.171 -59.015 -7.589 1.00 23.61 140 SER A N 1
ATOM 1098 C CA . SER A 1 140 ? -13.741 -59.531 -6.270 1.00 23.61 140 SER A CA 1
ATOM 1099 C C . SER A 1 140 ? -12.217 -59.660 -6.059 1.00 23.61 140 SER A C 1
ATOM 1101 O O . SER A 1 140 ? -11.592 -60.595 -6.535 1.00 23.61 140 SER A O 1
ATOM 1103 N N . CYS A 1 141 ? -11.693 -58.696 -5.288 1.00 21.86 141 CYS A N 1
ATOM 1104 C CA . CYS A 1 141 ? -10.534 -58.661 -4.376 1.00 21.86 141 CYS A CA 1
ATOM 1105 C C . CYS A 1 141 ? -9.472 -59.786 -4.360 1.00 21.86 141 CYS A C 1
ATOM 1107 O O . CYS A 1 141 ? -9.803 -60.961 -4.257 1.00 21.86 141 CYS A O 1
ATOM 1109 N N . GLN A 1 142 ? -8.197 -59.390 -4.193 1.00 24.64 142 GLN A N 1
ATOM 1110 C CA . GLN A 1 142 ? -7.396 -59.791 -3.023 1.00 24.64 142 GLN A CA 1
ATOM 1111 C C . GLN A 1 142 ? -6.127 -58.944 -2.807 1.00 24.64 142 GLN A C 1
ATOM 1113 O O . GLN A 1 142 ? -5.497 -58.437 -3.729 1.00 24.64 142 GLN A O 1
ATOM 1118 N N . SER A 1 143 ? -5.842 -58.787 -1.520 1.00 23.97 143 SER A N 1
ATOM 1119 C CA . SER A 1 143 ? -4.749 -58.123 -0.817 1.00 23.97 143 SER A CA 1
ATOM 1120 C C . SER A 1 143 ? -3.531 -59.032 -0.641 1.00 23.97 143 SER A C 1
ATOM 1122 O O . SER A 1 143 ? -3.748 -60.168 -0.237 1.00 23.97 143 SER A O 1
ATOM 1124 N N . GLU A 1 144 ? -2.304 -58.508 -0.742 1.00 23.80 144 GLU A N 1
ATOM 1125 C CA . GLU A 1 144 ? -1.137 -58.988 0.029 1.00 23.80 144 GLU A CA 1
ATOM 1126 C C . GLU A 1 144 ? -0.141 -57.835 0.311 1.00 23.80 144 GLU A C 1
ATOM 1128 O O . GLU A 1 144 ? 0.189 -57.033 -0.560 1.00 23.80 144 GLU A O 1
ATOM 1133 N N . THR A 1 145 ? 0.332 -57.764 1.556 1.00 25.45 145 THR A N 1
ATOM 1134 C CA . THR A 1 145 ? 1.444 -56.958 2.107 1.00 25.45 145 THR A CA 1
ATOM 1135 C C . THR A 1 145 ? 2.362 -57.926 2.882 1.00 25.45 145 THR A C 1
ATOM 1137 O O . THR A 1 145 ? 1.916 -59.028 3.198 1.00 25.45 145 THR A O 1
ATOM 1140 N N . PRO A 1 146 ? 3.534 -57.525 3.415 1.00 35.44 146 PRO A N 1
ATOM 1141 C CA . PRO A 1 146 ? 4.631 -56.713 2.872 1.00 35.44 146 PRO A CA 1
ATOM 1142 C C . PRO A 1 146 ? 6.004 -57.424 3.061 1.00 35.44 146 PRO A C 1
ATOM 1144 O O . PRO A 1 146 ? 6.131 -58.350 3.861 1.00 35.44 146 PRO A O 1
ATOM 1147 N N . LEU A 1 147 ? 7.076 -56.950 2.410 1.00 24.92 147 LEU A N 1
ATOM 1148 C CA . LEU A 1 147 ? 8.454 -57.303 2.796 1.00 24.92 147 LEU A CA 1
ATOM 1149 C C . LEU A 1 147 ? 9.244 -56.066 3.232 1.00 24.92 147 LEU A C 1
ATOM 1151 O O . LEU A 1 147 ? 9.362 -55.076 2.515 1.00 24.92 147 LEU A O 1
ATOM 1155 N N . THR A 1 148 ? 9.757 -56.175 4.453 1.00 23.48 148 THR A N 1
ATOM 1156 C CA . THR A 1 148 ? 10.503 -55.203 5.249 1.00 23.48 148 THR A CA 1
ATOM 1157 C C . THR A 1 148 ? 11.956 -55.087 4.782 1.00 23.48 148 THR A C 1
ATOM 1159 O O . THR A 1 148 ? 12.662 -56.091 4.729 1.00 23.48 148 TH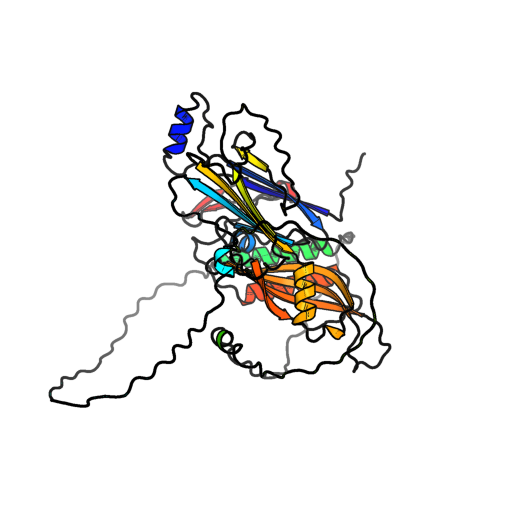R A O 1
ATOM 1162 N N . LEU A 1 149 ? 12.443 -53.864 4.558 1.00 26.39 149 LEU A N 1
ATOM 1163 C CA . LEU A 1 149 ? 13.873 -53.535 4.574 1.00 26.39 149 LEU A CA 1
ATOM 1164 C C . LEU A 1 149 ? 14.076 -52.283 5.435 1.00 26.39 149 LEU A C 1
ATOM 1166 O O . LEU A 1 149 ? 13.500 -51.230 5.177 1.00 26.39 149 LEU A O 1
ATOM 1170 N N . ALA A 1 150 ? 14.852 -52.451 6.504 1.00 25.53 150 ALA A N 1
ATOM 1171 C CA . ALA A 1 150 ? 15.177 -51.434 7.493 1.00 25.53 150 ALA A CA 1
ATOM 1172 C C . ALA A 1 150 ? 16.275 -50.481 6.983 1.00 25.53 150 ALA A C 1
ATOM 1174 O O . ALA A 1 150 ? 17.259 -50.930 6.397 1.00 25.53 150 ALA A O 1
ATOM 1175 N N . VAL A 1 151 ? 16.131 -49.183 7.271 1.00 29.48 151 VAL A N 1
ATOM 1176 C CA . VAL A 1 151 ? 17.150 -48.132 7.074 1.00 29.48 151 VAL A CA 1
ATOM 1177 C 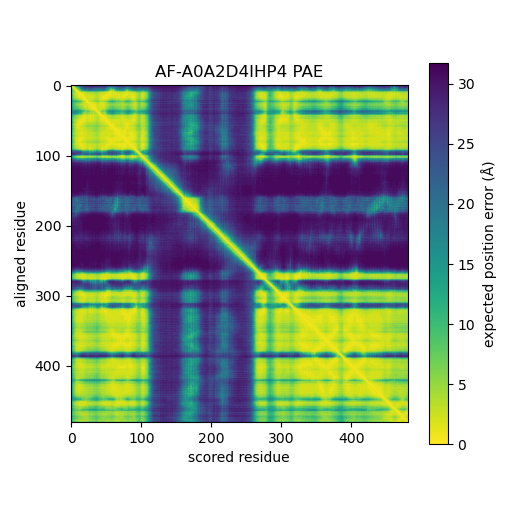C . VAL A 1 151 ? 17.277 -47.335 8.393 1.00 29.48 151 VAL A C 1
ATOM 1179 O O . VAL A 1 151 ? 16.259 -47.166 9.067 1.00 29.48 151 VAL A O 1
ATOM 1182 N N . PRO A 1 152 ? 18.485 -46.907 8.827 1.00 31.36 152 PRO A N 1
ATOM 1183 C CA . PRO A 1 152 ? 18.733 -46.352 10.167 1.00 31.36 152 PRO A CA 1
ATOM 1184 C C . PRO A 1 152 ? 18.247 -44.895 10.322 1.00 31.36 152 PRO A C 1
ATOM 1186 O O . PRO A 1 152 ? 17.988 -44.235 9.315 1.00 31.36 152 PRO A O 1
ATOM 1189 N N . PRO A 1 153 ? 18.151 -44.366 11.561 1.00 29.14 153 PRO A N 1
ATOM 1190 C CA . PRO A 1 153 ? 17.574 -43.053 11.826 1.00 29.14 153 PRO A CA 1
ATOM 1191 C C . PRO A 1 153 ? 18.555 -41.945 11.421 1.00 29.14 153 PRO A C 1
ATOM 1193 O O . PRO A 1 153 ? 19.698 -41.934 11.876 1.00 29.14 153 PRO A O 1
ATOM 1196 N N . GLN A 1 154 ? 18.109 -41.019 10.573 1.00 30.31 154 GLN A N 1
ATOM 1197 C CA . GLN A 1 154 ? 18.785 -39.741 10.351 1.00 30.31 154 GLN A CA 1
ATOM 1198 C C . GLN A 1 154 ? 18.084 -38.656 11.164 1.00 30.31 154 GLN A C 1
ATOM 1200 O O . GLN A 1 154 ? 16.855 -38.641 11.269 1.00 30.31 154 GLN A O 1
ATOM 1205 N N . ASP A 1 155 ? 18.912 -37.814 11.776 1.00 27.55 155 ASP A N 1
ATOM 1206 C CA . ASP A 1 155 ? 18.552 -36.698 12.638 1.00 27.55 155 ASP A CA 1
ATOM 1207 C C . ASP A 1 155 ? 17.443 -35.828 12.041 1.00 27.55 155 ASP A C 1
ATOM 1209 O O . ASP A 1 155 ? 17.445 -35.469 10.863 1.00 27.55 155 ASP A O 1
ATOM 1213 N N . ILE A 1 156 ? 16.491 -35.481 12.904 1.00 30.42 156 ILE A N 1
ATOM 1214 C CA . ILE A 1 156 ? 15.419 -34.532 12.627 1.00 30.42 156 ILE A CA 1
ATOM 1215 C C . ILE A 1 156 ? 16.051 -33.138 12.600 1.00 30.42 156 ILE A C 1
ATOM 1217 O O . ILE A 1 156 ? 16.001 -32.401 13.583 1.00 30.42 156 ILE A O 1
ATOM 1221 N N . ASP A 1 157 ? 16.633 -32.761 11.465 1.00 32.59 157 ASP A N 1
ATOM 1222 C CA . ASP A 1 157 ? 16.788 -31.352 11.135 1.00 32.59 157 ASP A CA 1
ATOM 1223 C C . ASP A 1 157 ? 15.398 -30.830 10.774 1.00 32.59 157 ASP A C 1
ATOM 1225 O O . ASP A 1 157 ? 14.844 -31.086 9.702 1.00 32.59 157 ASP A O 1
ATOM 1229 N N . THR A 1 158 ? 14.785 -30.126 11.724 1.00 39.72 158 THR A N 1
ATOM 1230 C CA . THR A 1 158 ? 13.579 -29.330 11.500 1.00 39.72 158 THR A CA 1
ATOM 1231 C C . THR A 1 158 ? 13.859 -28.289 10.416 1.00 39.72 158 THR A C 1
ATOM 1233 O O . THR A 1 158 ? 14.229 -27.153 10.714 1.00 39.72 158 THR A O 1
ATOM 1236 N N . HIS A 1 159 ? 13.661 -28.667 9.153 1.00 42.12 159 HIS A N 1
ATOM 1237 C CA . HIS A 1 159 ? 13.541 -27.746 8.032 1.00 42.12 159 HIS A CA 1
ATOM 1238 C C . HIS A 1 159 ? 12.322 -26.856 8.291 1.00 42.12 159 HIS A C 1
ATOM 1240 O O . HIS A 1 159 ? 11.177 -27.203 8.004 1.00 42.12 159 HIS A O 1
ATOM 1246 N N . ILE A 1 160 ? 12.571 -25.706 8.911 1.00 48.16 160 ILE A N 1
ATOM 1247 C CA . ILE A 1 160 ? 11.590 -24.636 9.042 1.00 48.16 160 ILE A CA 1
ATOM 1248 C C . ILE A 1 160 ? 11.239 -24.206 7.617 1.00 48.16 160 ILE A C 1
ATOM 1250 O O . ILE A 1 160 ? 12.121 -23.789 6.867 1.00 48.16 160 ILE A O 1
ATOM 1254 N N . SER A 1 161 ? 9.969 -24.331 7.227 1.00 50.72 161 SER A N 1
ATOM 1255 C CA . SER A 1 161 ? 9.541 -23.921 5.891 1.00 50.72 161 SER A CA 1
ATOM 1256 C C . SER A 1 161 ? 9.819 -22.423 5.678 1.00 50.72 161 SER A C 1
ATOM 1258 O O . SER A 1 161 ? 9.736 -21.646 6.637 1.00 50.72 161 SER A O 1
ATOM 1260 N N . PRO A 1 162 ? 10.113 -21.980 4.443 1.00 51.75 162 PRO A N 1
ATOM 1261 C CA . PRO A 1 162 ? 10.338 -20.564 4.140 1.00 51.75 162 PRO A CA 1
ATOM 1262 C C . PRO A 1 162 ? 9.207 -19.655 4.643 1.00 51.75 162 PRO A C 1
ATOM 1264 O O . PRO A 1 162 ? 9.465 -18.589 5.194 1.00 51.75 162 PRO A O 1
ATOM 1267 N N . ALA A 1 163 ? 7.958 -20.129 4.576 1.00 47.38 163 ALA A N 1
ATOM 1268 C CA . ALA A 1 163 ? 6.798 -19.446 5.143 1.00 47.38 163 ALA A CA 1
ATOM 1269 C C . ALA A 1 163 ? 6.918 -19.228 6.662 1.00 47.38 163 ALA A C 1
ATOM 1271 O O . ALA A 1 163 ? 6.678 -18.129 7.151 1.00 47.38 163 ALA A O 1
ATOM 1272 N N . VAL A 1 164 ? 7.359 -20.237 7.419 1.00 50.47 164 VAL A N 1
ATOM 1273 C CA . VAL A 1 164 ? 7.568 -20.114 8.871 1.00 50.47 164 VAL A CA 1
ATOM 1274 C C . VAL A 1 164 ? 8.764 -19.210 9.189 1.00 50.47 164 VAL A C 1
ATOM 1276 O O . VAL A 1 164 ? 8.738 -18.516 10.203 1.00 50.47 164 VAL A O 1
ATOM 1279 N N . ALA A 1 165 ? 9.794 -19.169 8.340 1.00 59.81 165 ALA A N 1
ATOM 1280 C CA . ALA A 1 165 ? 10.903 -18.226 8.493 1.00 59.81 165 ALA A CA 1
ATOM 1281 C C . ALA A 1 165 ? 10.443 -16.768 8.302 1.00 59.81 165 ALA A C 1
ATOM 1283 O O . ALA A 1 165 ? 10.747 -15.925 9.146 1.00 59.81 165 ALA A O 1
ATOM 1284 N N . MET A 1 166 ? 9.633 -16.491 7.274 1.00 56.53 166 MET A N 1
ATOM 1285 C CA . MET A 1 166 ? 9.037 -15.167 7.038 1.00 56.53 166 MET A CA 1
ATOM 1286 C C . MET A 1 166 ? 8.115 -14.745 8.179 1.00 56.53 166 MET A C 1
ATOM 1288 O O . MET A 1 166 ? 8.177 -13.616 8.659 1.00 56.53 166 MET A O 1
ATOM 1292 N N . ALA A 1 167 ? 7.292 -15.671 8.660 1.00 53.34 167 ALA A N 1
ATOM 1293 C CA . ALA A 1 167 ? 6.373 -15.399 9.748 1.00 53.34 167 ALA A CA 1
ATOM 1294 C C . ALA A 1 167 ? 7.130 -15.120 11.061 1.00 53.34 167 ALA A C 1
ATOM 1296 O O . ALA A 1 167 ? 6.814 -14.170 11.773 1.00 53.34 167 ALA A O 1
ATOM 1297 N N . LYS A 1 168 ? 8.213 -15.863 11.335 1.00 53.66 168 LYS A N 1
ATOM 1298 C CA . LYS A 1 168 ? 9.137 -15.583 12.448 1.00 53.66 168 LYS A CA 1
ATOM 1299 C C . LYS A 1 168 ? 9.838 -14.234 12.309 1.00 53.66 168 LYS A C 1
ATOM 1301 O O . LYS A 1 168 ? 10.045 -13.568 13.318 1.00 53.66 168 LYS A O 1
ATOM 1306 N N . GLU A 1 169 ? 10.194 -13.822 11.098 1.00 64.25 169 GLU A N 1
ATOM 1307 C CA . GLU A 1 169 ? 10.814 -12.520 10.861 1.00 64.25 169 GLU A CA 1
ATOM 1308 C C . GLU A 1 169 ? 9.822 -11.361 11.030 1.00 64.25 169 GLU A C 1
ATOM 1310 O O . GLU A 1 169 ? 10.149 -10.370 11.679 1.00 64.25 169 GLU A O 1
ATOM 1315 N N . PHE A 1 170 ? 8.592 -11.504 10.537 1.00 55.50 170 PHE A N 1
ATOM 1316 C CA . PHE A 1 170 ? 7.511 -10.546 10.775 1.00 55.50 170 PHE A CA 1
ATOM 1317 C C . PHE A 1 170 ? 7.216 -10.390 12.274 1.00 55.50 170 PHE A C 1
ATOM 1319 O O . PHE A 1 170 ? 7.166 -9.275 12.799 1.00 55.50 170 PHE A O 1
ATOM 1326 N N . VAL A 1 171 ? 7.116 -11.516 12.989 1.00 60.22 171 VAL A N 1
ATOM 1327 C CA . VAL A 1 171 ? 7.012 -11.553 14.454 1.00 60.22 171 VAL A CA 1
ATOM 1328 C C . VAL A 1 171 ? 8.199 -10.812 15.085 1.00 60.22 171 VAL A C 1
ATOM 1330 O O . VAL A 1 171 ? 8.006 -9.958 15.951 1.00 60.22 171 VAL A O 1
ATOM 1333 N N . ALA A 1 172 ? 9.427 -11.091 14.637 1.00 55.06 172 ALA A N 1
ATOM 1334 C CA . ALA A 1 172 ? 10.633 -10.450 15.151 1.00 55.06 172 ALA A CA 1
ATOM 1335 C C . ALA A 1 172 ? 10.662 -8.933 14.894 1.00 55.06 172 ALA A C 1
ATOM 1337 O O . ALA A 1 172 ? 11.106 -8.193 15.774 1.00 55.06 172 ALA A O 1
ATOM 1338 N N . ASP A 1 173 ? 10.155 -8.447 13.755 1.00 55.38 173 ASP A N 1
ATOM 1339 C CA . ASP A 1 173 ? 10.044 -7.009 13.478 1.00 55.38 173 ASP A CA 1
ATOM 1340 C C . ASP A 1 173 ? 9.069 -6.320 14.439 1.00 55.38 173 ASP A C 1
ATOM 1342 O O . ASP A 1 173 ? 9.381 -5.271 15.008 1.00 55.38 173 ASP A O 1
ATOM 1346 N N . ILE A 1 174 ? 7.924 -6.950 14.705 1.00 59.78 174 ILE A N 1
ATOM 1347 C CA . ILE A 1 174 ? 6.929 -6.417 15.641 1.00 59.78 174 ILE A CA 1
ATOM 1348 C C . ILE A 1 174 ? 7.465 -6.406 17.074 1.00 59.78 174 ILE A C 1
ATOM 1350 O O . ILE A 1 174 ? 7.322 -5.398 17.770 1.00 59.78 174 ILE A O 1
ATOM 1354 N N . PHE A 1 175 ? 8.152 -7.467 17.509 1.00 49.03 175 PHE A N 1
ATOM 1355 C CA . PHE A 1 175 ? 8.811 -7.488 18.820 1.00 49.03 175 PHE A CA 1
ATOM 1356 C C . PHE A 1 175 ? 9.944 -6.458 18.926 1.00 49.03 175 PHE A C 1
ATOM 1358 O O . PHE A 1 175 ? 10.084 -5.816 19.970 1.00 49.03 175 PHE A O 1
ATOM 1365 N N . ARG A 1 176 ? 10.726 -6.254 17.858 1.00 64.81 176 ARG A N 1
ATOM 1366 C CA . ARG A 1 176 ? 11.767 -5.216 17.796 1.00 64.81 176 ARG A CA 1
ATOM 1367 C C . ARG A 1 176 ? 11.165 -3.825 18.001 1.00 64.81 176 ARG A C 1
ATOM 1369 O O . ARG A 1 176 ? 11.613 -3.100 18.887 1.00 64.81 176 ARG A O 1
ATOM 1376 N N . ARG A 1 177 ? 10.090 -3.493 17.286 1.00 59.12 177 ARG A N 1
ATOM 1377 C CA . ARG A 1 177 ? 9.406 -2.195 17.419 1.00 59.12 177 ARG A CA 1
ATOM 1378 C C . ARG A 1 177 ? 8.699 -2.024 18.767 1.00 59.12 177 ARG A C 1
ATOM 1380 O O . ARG A 1 177 ? 8.703 -0.931 19.325 1.00 59.12 177 ARG A O 1
ATOM 1387 N N . ALA A 1 178 ? 8.145 -3.095 19.340 1.00 48.72 178 ALA A N 1
ATOM 1388 C CA . ALA A 1 178 ? 7.581 -3.064 20.692 1.00 48.72 178 ALA A CA 1
ATOM 1389 C C . ALA A 1 178 ? 8.649 -2.779 21.767 1.00 48.72 178 ALA A C 1
ATOM 1391 O O . ALA A 1 178 ? 8.349 -2.156 22.786 1.00 48.72 178 ALA A O 1
ATOM 1392 N N . LYS A 1 179 ? 9.900 -3.208 21.541 1.00 40.00 179 LYS A N 1
ATOM 1393 C CA . LYS A 1 179 ? 11.041 -2.901 22.415 1.00 40.00 179 LYS A CA 1
ATOM 1394 C C . LYS A 1 179 ? 11.489 -1.444 22.275 1.00 40.00 179 LYS A C 1
ATOM 1396 O O . LYS A 1 179 ? 11.755 -0.806 23.287 1.00 40.00 179 LYS A O 1
ATOM 1401 N N . GLU A 1 180 ? 11.516 -0.911 21.056 1.00 50.81 180 GLU A N 1
ATOM 1402 C CA . GLU A 1 180 ? 11.817 0.505 20.784 1.00 50.81 180 GLU A CA 1
ATOM 1403 C C . GLU A 1 180 ? 10.762 1.445 21.401 1.00 50.81 180 GLU A C 1
ATOM 1405 O O . GLU A 1 180 ? 11.109 2.460 21.998 1.00 50.81 180 GLU A O 1
ATOM 1410 N N . ALA A 1 181 ? 9.481 1.060 21.375 1.00 43.19 181 ALA A N 1
ATOM 1411 C CA . ALA A 1 181 ? 8.379 1.827 21.964 1.00 43.19 181 ALA A CA 1
ATOM 1412 C C . ALA A 1 181 ? 8.366 1.864 23.508 1.00 43.19 181 ALA A C 1
ATOM 1414 O O . ALA A 1 181 ? 7.604 2.633 24.092 1.00 43.19 181 ALA A O 1
ATOM 1415 N N . ARG A 1 182 ? 9.177 1.040 24.190 1.00 40.94 182 ARG A N 1
ATOM 1416 C CA . ARG A 1 182 ? 9.274 1.042 25.663 1.00 40.94 182 ARG A CA 1
ATOM 1417 C C . ARG A 1 182 ? 10.278 2.050 26.224 1.00 40.94 182 ARG A C 1
ATOM 1419 O O . ARG A 1 182 ? 10.310 2.206 27.440 1.00 40.94 182 ARG A O 1
ATOM 1426 N N . GLY A 1 183 ? 11.028 2.753 25.371 1.00 32.75 183 GLY A N 1
ATOM 1427 C CA . GLY A 1 183 ? 12.062 3.696 25.794 1.00 32.75 183 GLY A CA 1
ATOM 1428 C C . GLY A 1 183 ? 13.248 2.993 26.463 1.00 32.75 183 GLY A C 1
ATOM 1429 O O . GLY A 1 183 ? 13.108 2.034 27.221 1.00 32.75 183 GLY A O 1
ATOM 1430 N N . SER A 1 184 ? 14.460 3.453 26.174 1.00 35.69 184 SER A N 1
ATOM 1431 C CA . SER A 1 184 ? 15.665 3.005 26.868 1.00 35.69 184 SER A CA 1
ATOM 1432 C C . SER A 1 184 ? 15.650 3.518 28.310 1.00 35.69 184 SER A C 1
ATOM 1434 O O . SER A 1 184 ? 16.054 4.650 28.573 1.00 35.69 184 SER A O 1
ATOM 1436 N N . ALA A 1 185 ? 15.196 2.699 29.258 1.00 28.86 185 ALA A N 1
ATOM 1437 C CA . ALA A 1 185 ? 15.582 2.896 30.651 1.00 2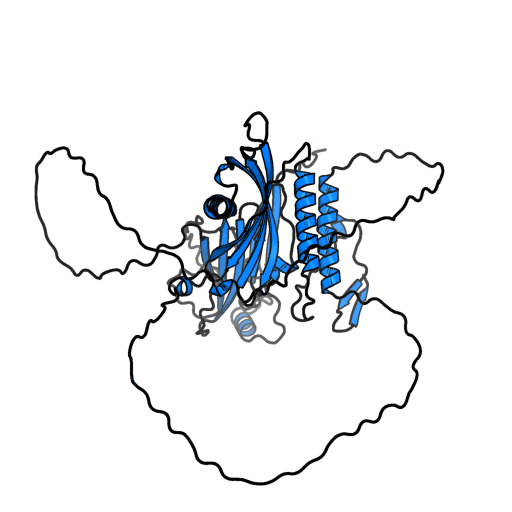8.86 185 ALA A CA 1
ATOM 1438 C C . ALA A 1 185 ? 17.105 2.668 30.755 1.00 28.86 185 ALA A C 1
ATOM 1440 O O . ALA A 1 185 ? 17.601 1.694 30.176 1.00 28.86 185 ALA A O 1
ATOM 1441 N N . PRO A 1 186 ? 17.864 3.552 31.427 1.00 31.03 186 PRO A N 1
ATOM 1442 C CA . PRO A 1 186 ? 19.304 3.389 31.540 1.00 31.03 186 PRO A CA 1
ATOM 1443 C C . PRO A 1 186 ? 19.601 2.109 32.322 1.00 31.03 186 PRO A C 1
ATOM 1445 O O . PRO A 1 186 ? 19.061 1.874 33.403 1.00 31.03 186 PRO A O 1
ATOM 1448 N N . VAL A 1 187 ? 20.449 1.268 31.737 1.00 30.88 187 VAL A N 1
ATOM 1449 C CA . VAL A 1 187 ? 21.040 0.118 32.413 1.00 30.88 187 VAL A CA 1
ATOM 1450 C C . VAL A 1 187 ? 22.012 0.680 33.447 1.00 30.88 187 VAL A C 1
ATOM 1452 O O . VAL A 1 187 ? 23.118 1.079 33.093 1.00 30.88 187 VAL A O 1
ATOM 1455 N N . GLU A 1 188 ? 21.592 0.753 34.710 1.00 28.34 188 GLU A N 1
ATOM 1456 C CA . GLU A 1 188 ? 22.555 0.812 35.804 1.00 28.34 188 GLU A CA 1
ATOM 1457 C C . GLU A 1 188 ? 23.178 -0.571 35.981 1.00 28.34 188 GLU A C 1
ATOM 1459 O O . GLU A 1 188 ? 22.524 -1.586 36.229 1.00 28.34 188 GLU A O 1
ATOM 1464 N N . GLU A 1 189 ? 24.486 -0.572 35.796 1.00 32.62 189 GLU A N 1
ATOM 1465 C CA . GLU A 1 189 ? 25.412 -1.652 36.044 1.00 32.62 189 GLU A CA 1
ATOM 1466 C C . GLU A 1 189 ? 25.462 -1.925 37.557 1.00 32.62 189 GLU A C 1
ATOM 1468 O O . GLU A 1 189 ? 25.952 -1.109 38.334 1.00 32.62 189 GLU A O 1
ATOM 1473 N N . SER A 1 190 ? 24.967 -3.082 38.005 1.00 27.47 190 SER A N 1
ATOM 1474 C CA . SER A 1 190 ? 25.385 -3.630 39.298 1.00 27.47 190 SER A CA 1
ATOM 1475 C C . SER A 1 190 ? 25.668 -5.122 39.180 1.00 27.47 190 SER A C 1
ATOM 1477 O O . SER A 1 190 ? 24.875 -5.921 38.679 1.00 27.47 190 SER A O 1
ATOM 1479 N N . ALA A 1 191 ? 26.887 -5.460 39.580 1.00 28.61 191 ALA A N 1
ATOM 1480 C CA . ALA A 1 191 ? 27.460 -6.784 39.530 1.00 28.61 191 ALA A CA 1
ATOM 1481 C C . ALA A 1 191 ? 26.887 -7.703 40.623 1.00 28.61 191 ALA A C 1
ATOM 1483 O O . ALA A 1 191 ? 26.705 -7.293 41.764 1.00 28.61 191 ALA A O 1
ATOM 1484 N N . ALA A 1 192 ? 26.702 -8.967 40.234 1.00 27.81 192 ALA A N 1
ATOM 1485 C CA . ALA A 1 192 ? 26.821 -10.198 41.020 1.00 27.81 192 ALA A CA 1
ATOM 1486 C C . ALA A 1 192 ? 26.221 -10.257 42.443 1.00 27.81 192 ALA A C 1
ATOM 1488 O O . ALA A 1 192 ? 26.841 -9.807 43.400 1.00 27.81 192 ALA A O 1
ATOM 1489 N N . ALA A 1 193 ? 25.151 -11.048 42.605 1.00 25.75 193 ALA A N 1
ATOM 1490 C CA . ALA A 1 193 ? 25.050 -12.047 43.679 1.00 25.75 193 ALA A CA 1
ATOM 1491 C C . ALA A 1 193 ? 23.865 -13.010 43.467 1.00 25.75 193 ALA A C 1
ATOM 1493 O O . ALA A 1 193 ? 22.731 -12.577 43.312 1.00 25.75 193 ALA A O 1
ATOM 1494 N N . GLY A 1 194 ? 24.147 -14.314 43.569 1.00 25.03 194 GLY A N 1
ATOM 1495 C CA . GLY A 1 194 ? 23.236 -15.306 44.153 1.00 25.03 194 GLY A CA 1
ATOM 1496 C C . GLY A 1 194 ? 22.098 -15.823 43.277 1.00 25.03 194 GLY A C 1
ATOM 1497 O O . GLY A 1 194 ? 21.027 -15.232 43.209 1.00 25.03 194 GLY A O 1
ATOM 1498 N N . GLY A 1 195 ? 22.301 -17.002 42.687 1.00 27.94 195 GLY A N 1
ATOM 1499 C CA . GLY A 1 195 ? 21.207 -17.799 42.148 1.00 27.94 195 GLY A CA 1
ATOM 1500 C C . GLY A 1 195 ? 20.332 -18.372 43.261 1.00 27.94 195 GLY A C 1
ATOM 1501 O O . GLY A 1 195 ? 20.853 -18.971 44.199 1.00 27.94 195 GLY A O 1
ATOM 1502 N N . THR A 1 196 ? 19.015 -18.257 43.095 1.00 25.94 196 THR A N 1
ATOM 1503 C CA . THR A 1 196 ? 18.061 -19.175 43.715 1.00 25.94 196 THR A CA 1
ATOM 1504 C C . THR A 1 196 ? 16.889 -19.401 42.767 1.00 25.94 196 THR A C 1
ATOM 1506 O O . THR A 1 196 ? 16.151 -18.495 42.393 1.00 25.94 196 THR A O 1
ATOM 1509 N N . GLU A 1 197 ? 16.787 -20.657 42.369 1.00 27.92 197 GLU A N 1
ATOM 1510 C CA . GLU A 1 197 ? 15.689 -21.347 41.714 1.00 27.92 197 GLU A CA 1
ATOM 1511 C C . GLU A 1 197 ? 14.339 -21.088 42.413 1.00 27.92 197 GLU A C 1
ATOM 1513 O O . GLU A 1 197 ? 14.237 -21.241 43.629 1.00 27.92 197 GLU A O 1
ATOM 1518 N N . LEU A 1 198 ? 13.286 -20.741 41.659 1.00 25.44 198 LEU A N 1
ATOM 1519 C CA . LEU A 1 198 ? 11.904 -20.901 42.127 1.00 25.44 198 LEU A CA 1
ATOM 1520 C C . LEU A 1 198 ? 10.933 -21.148 40.967 1.00 25.44 198 LEU A C 1
ATOM 1522 O O . LEU A 1 198 ? 10.479 -20.267 40.243 1.00 25.44 198 LEU A O 1
ATOM 1526 N N . LYS A 1 199 ? 10.659 -22.439 40.836 1.00 25.67 199 LYS A N 1
ATOM 1527 C CA . LYS A 1 199 ? 9.622 -23.125 40.077 1.00 25.67 199 LYS A CA 1
ATOM 1528 C C . LYS A 1 199 ? 8.270 -22.926 40.774 1.00 25.67 199 LYS A C 1
ATOM 1530 O O . LYS A 1 199 ? 8.143 -23.341 41.918 1.00 25.67 199 LYS A O 1
ATOM 1535 N N . CYS A 1 200 ? 7.270 -22.380 40.080 1.00 23.77 200 CYS A N 1
ATOM 1536 C CA . CYS A 1 200 ? 5.840 -22.517 40.410 1.00 23.77 200 CYS A CA 1
ATOM 1537 C C . CYS A 1 200 ? 5.048 -22.510 39.087 1.00 23.77 200 CYS A C 1
ATOM 1539 O O . CYS A 1 200 ? 5.012 -21.498 38.400 1.00 23.77 200 CYS A O 1
ATOM 1541 N N . LEU A 1 201 ? 4.674 -23.678 38.558 1.00 25.03 201 LEU A N 1
ATOM 1542 C CA . LEU A 1 201 ? 3.426 -24.426 38.810 1.00 25.03 201 LEU A CA 1
ATOM 1543 C C . LEU A 1 201 ? 2.353 -24.120 37.748 1.00 25.03 201 LEU A C 1
ATOM 1545 O O . LEU A 1 201 ? 1.480 -23.278 37.923 1.00 25.03 201 LEU A O 1
ATOM 1549 N N . LEU A 1 202 ? 2.429 -24.880 36.652 1.00 24.17 202 LEU A N 1
ATOM 1550 C CA . LEU A 1 202 ? 1.247 -25.437 35.995 1.00 24.17 202 LEU A CA 1
ATOM 1551 C C . LEU A 1 202 ? 0.678 -26.499 36.950 1.00 24.17 202 LEU A C 1
ATOM 1553 O O . LEU A 1 202 ? 1.434 -27.385 37.342 1.00 24.17 202 LEU A O 1
ATOM 1557 N N . ASP A 1 203 ? -0.578 -26.384 37.385 1.00 22.14 203 ASP A N 1
ATOM 1558 C CA . ASP A 1 203 ? -1.664 -27.241 36.881 1.00 22.14 203 ASP A CA 1
ATOM 1559 C C . ASP A 1 203 ? -3.005 -26.992 37.602 1.00 22.14 203 ASP A C 1
ATOM 1561 O O . ASP A 1 203 ? -3.036 -26.588 38.765 1.00 22.14 203 ASP A O 1
ATOM 1565 N N . SER A 1 204 ? -4.091 -27.389 36.928 1.00 26.38 204 SER A N 1
ATOM 1566 C CA . SER A 1 204 ? -5.522 -27.379 37.317 1.00 26.38 204 SER A CA 1
ATOM 1567 C C . SER A 1 204 ? -6.257 -26.069 36.986 1.00 26.38 204 SER A C 1
ATOM 1569 O O . SER A 1 204 ? -6.006 -25.037 37.588 1.00 26.38 204 SER A O 1
ATOM 1571 N N . GLY A 1 205 ? -7.217 -25.983 36.063 1.00 22.61 205 GLY A N 1
ATOM 1572 C CA . GLY A 1 205 ? -8.044 -26.997 35.417 1.00 22.61 205 GLY A CA 1
ATOM 1573 C C . GLY A 1 205 ? -9.504 -26.542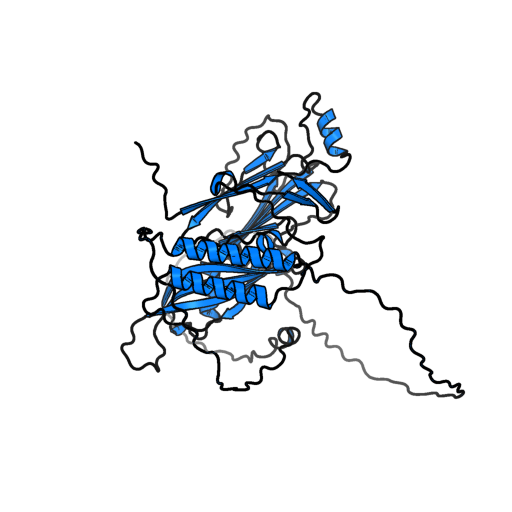 35.497 1.00 22.61 205 GLY A C 1
ATOM 1574 O O . GLY A 1 205 ? -10.109 -26.635 36.557 1.00 22.61 205 GLY A O 1
ATOM 1575 N N . ALA A 1 206 ? -10.069 -26.046 34.393 1.00 23.59 206 ALA A N 1
ATOM 1576 C CA . ALA A 1 206 ? -11.518 -25.954 34.199 1.00 23.59 206 ALA A CA 1
ATOM 1577 C C . ALA A 1 206 ? -11.833 -25.873 32.701 1.00 23.59 206 ALA A C 1
ATOM 1579 O O . ALA A 1 206 ? -11.849 -24.813 32.081 1.00 23.59 206 ALA A O 1
ATOM 1580 N N . LEU A 1 207 ? -12.069 -27.055 32.143 1.00 24.55 207 LEU A N 1
ATOM 1581 C CA . LEU A 1 207 ? -12.717 -27.294 30.866 1.00 24.55 207 LEU A CA 1
ATOM 1582 C C . LEU A 1 207 ? -14.096 -26.608 30.867 1.00 24.55 207 LEU A C 1
ATOM 1584 O O . LEU A 1 207 ? -14.969 -26.979 31.654 1.00 24.55 207 LEU A O 1
ATOM 1588 N N . ARG A 1 208 ? -14.317 -25.648 29.966 1.00 23.89 208 ARG A N 1
ATOM 1589 C CA . ARG A 1 208 ? -15.660 -25.368 29.453 1.00 23.89 208 ARG A CA 1
ATOM 1590 C C . ARG A 1 208 ? -15.647 -25.489 27.940 1.00 23.89 208 ARG A C 1
ATOM 1592 O O . ARG A 1 208 ? -14.902 -24.828 27.229 1.00 23.89 208 ARG A O 1
ATOM 1599 N N . GLN A 1 209 ? -16.431 -26.465 27.525 1.00 26.78 209 GLN A N 1
ATOM 1600 C CA . GLN A 1 209 ? -16.691 -26.907 26.180 1.00 26.78 209 GLN A CA 1
ATOM 1601 C C . GLN A 1 209 ? -17.734 -25.957 25.598 1.00 26.78 209 GLN A C 1
ATOM 1603 O O . GLN A 1 209 ? -18.905 -26.087 25.934 1.00 26.78 209 GLN A O 1
ATOM 1608 N N . ASP A 1 210 ? -17.306 -25.009 24.766 1.00 23.50 210 ASP A N 1
ATOM 1609 C CA . ASP A 1 210 ? -18.220 -24.247 23.921 1.00 23.50 210 ASP A CA 1
ATOM 1610 C C . ASP A 1 210 ? -18.010 -24.645 22.461 1.00 23.50 210 ASP A C 1
ATOM 1612 O O . ASP A 1 210 ? -16.924 -24.583 21.882 1.00 23.50 210 ASP A O 1
ATOM 1616 N N . THR A 1 211 ? -19.103 -25.151 21.914 1.00 28.50 211 THR A N 1
ATOM 1617 C CA . THR A 1 211 ? -19.295 -25.680 20.573 1.00 28.50 211 THR A CA 1
ATOM 1618 C C . THR A 1 211 ? -19.159 -24.551 19.551 1.00 28.50 211 THR A C 1
ATOM 1620 O O . THR A 1 211 ? -20.086 -23.762 19.388 1.00 28.50 211 THR A O 1
ATOM 1623 N N . LEU A 1 212 ? -18.033 -24.465 18.834 1.00 26.89 212 LEU A N 1
ATOM 1624 C CA . LEU A 1 212 ? -17.897 -23.556 17.692 1.00 26.89 212 LEU A CA 1
ATOM 1625 C C . LEU A 1 212 ? -18.097 -24.341 16.392 1.00 26.89 212 LEU A C 1
ATOM 1627 O O . LEU A 1 212 ? -17.259 -25.153 15.996 1.00 26.89 212 LEU A O 1
ATOM 1631 N N . GLY A 1 213 ? -19.255 -24.129 15.768 1.00 25.41 213 GLY A N 1
ATOM 1632 C CA . GLY A 1 213 ? -19.624 -24.730 14.493 1.00 25.41 213 GLY A CA 1
ATOM 1633 C C . GLY A 1 213 ? -18.673 -24.329 13.364 1.00 25.41 213 GLY A C 1
ATOM 1634 O O . GLY A 1 213 ? -18.203 -23.198 13.292 1.00 25.41 213 GLY A O 1
ATOM 1635 N N . SER A 1 214 ? -18.416 -25.286 12.476 1.00 24.53 214 SER A N 1
ATOM 1636 C CA . SER A 1 214 ? -17.733 -25.105 11.196 1.00 24.53 214 SER A CA 1
ATOM 1637 C C . SER A 1 214 ? -18.410 -23.992 10.384 1.00 24.53 214 SER A C 1
ATOM 1639 O O . SER A 1 214 ? -19.596 -24.092 10.068 1.00 24.53 214 SER A O 1
ATOM 1641 N N . TRP A 1 215 ? -17.680 -22.913 10.090 1.00 32.56 215 TRP A N 1
ATOM 1642 C CA . TRP A 1 215 ? -18.155 -21.826 9.232 1.00 32.56 215 TRP A CA 1
ATOM 1643 C C . TRP A 1 215 ? -17.577 -22.003 7.833 1.00 32.56 215 TRP A C 1
ATOM 1645 O O . TRP A 1 215 ? -16.381 -21.841 7.600 1.00 32.56 215 TRP A O 1
ATOM 1655 N N . ASP A 1 216 ? -18.462 -22.395 6.925 1.00 26.75 216 ASP A N 1
ATOM 1656 C CA . ASP A 1 216 ? -18.200 -22.594 5.509 1.00 26.75 216 ASP A CA 1
ATOM 1657 C C . ASP A 1 216 ? -18.384 -21.251 4.782 1.00 26.75 216 ASP A C 1
ATOM 1659 O O . ASP A 1 216 ? -19.503 -20.752 4.629 1.00 26.75 216 ASP A O 1
ATOM 1663 N N . LEU A 1 217 ? -17.266 -20.649 4.361 1.00 32.41 217 LEU A N 1
ATOM 1664 C CA . LEU A 1 217 ? -17.158 -19.324 3.726 1.00 32.41 217 LEU A CA 1
ATOM 1665 C C . LEU A 1 217 ? -17.957 -19.213 2.409 1.00 32.41 217 LEU A C 1
ATOM 1667 O O . LEU A 1 217 ? -18.120 -18.129 1.857 1.00 32.41 217 LEU A O 1
ATOM 1671 N N . ARG A 1 218 ? -18.484 -20.332 1.900 1.00 28.47 218 ARG A N 1
ATOM 1672 C CA . ARG A 1 218 ? -19.216 -20.405 0.633 1.00 28.47 218 ARG A CA 1
ATOM 1673 C C . ARG A 1 218 ? -20.701 -20.046 0.724 1.00 28.47 218 ARG A C 1
ATOM 1675 O O . ARG A 1 218 ? -21.289 -19.753 -0.308 1.00 28.47 218 ARG A O 1
ATOM 1682 N N . LYS A 1 219 ? -21.321 -20.065 1.914 1.00 30.75 219 LYS A N 1
ATOM 1683 C CA . LYS A 1 219 ? -22.789 -19.913 2.053 1.00 30.75 219 LYS A CA 1
ATOM 1684 C C . LYS A 1 219 ? -23.279 -18.508 2.405 1.00 30.75 219 LYS A C 1
ATOM 1686 O O . LYS A 1 219 ? -24.445 -18.203 2.173 1.00 30.75 219 LYS A O 1
ATOM 1691 N N . THR A 1 220 ? -22.420 -17.629 2.914 1.00 31.47 220 THR A N 1
ATOM 1692 C CA . THR A 1 220 ? -22.840 -16.273 3.319 1.00 31.47 220 THR A CA 1
ATOM 1693 C C . THR A 1 220 ? -22.978 -15.314 2.131 1.00 31.47 220 THR A C 1
ATOM 1695 O O . THR A 1 220 ? -23.623 -14.279 2.253 1.00 31.47 220 THR A O 1
ATOM 1698 N N . LEU A 1 221 ? -22.454 -15.679 0.954 1.00 31.69 221 LEU A N 1
ATOM 1699 C CA . LEU A 1 221 ? -22.586 -14.873 -0.264 1.00 31.69 221 LEU A CA 1
ATOM 1700 C C . LEU A 1 221 ? -23.984 -14.970 -0.916 1.00 31.69 221 LEU A C 1
ATOM 1702 O O . LEU A 1 221 ? -24.335 -14.114 -1.719 1.00 31.69 221 LEU A O 1
ATOM 1706 N N . GLU A 1 222 ? -24.800 -15.970 -0.559 1.00 28.05 222 GLU A N 1
ATOM 1707 C CA . GLU A 1 222 ? -26.123 -16.204 -1.174 1.00 28.05 222 GLU A CA 1
ATOM 1708 C C . GLU A 1 222 ? -27.308 -15.717 -0.314 1.00 28.05 222 GLU A C 1
ATOM 1710 O O . GLU A 1 222 ? -28.440 -15.669 -0.789 1.00 28.05 222 GLU A O 1
ATOM 1715 N N . SER A 1 223 ? -27.082 -15.309 0.940 1.00 28.83 223 SER A N 1
ATOM 1716 C CA . SER A 1 223 ? -28.168 -15.043 1.902 1.00 28.83 223 SER A CA 1
ATOM 1717 C C . SER A 1 223 ? -28.626 -13.577 1.999 1.00 28.83 223 SER A C 1
ATOM 1719 O O . SER A 1 223 ? -29.629 -13.312 2.661 1.00 28.83 223 SER A O 1
ATOM 1721 N N . CYS A 1 224 ? -27.948 -12.617 1.366 1.00 29.59 224 CYS A N 1
ATOM 1722 C CA . CYS A 1 224 ? -28.267 -11.186 1.521 1.00 29.59 224 CYS A CA 1
ATOM 1723 C C . CYS A 1 224 ? -29.215 -10.613 0.447 1.00 29.59 224 CYS A C 1
ATOM 1725 O O . CYS A 1 224 ? -29.356 -9.398 0.352 1.00 29.59 224 CYS A O 1
ATOM 1727 N N . LEU A 1 225 ? -29.886 -11.450 -0.357 1.00 28.28 225 LEU A N 1
ATOM 1728 C CA . LEU A 1 225 ? -30.708 -10.986 -1.489 1.00 28.28 225 LEU A CA 1
ATOM 1729 C C . LEU A 1 225 ? -32.225 -10.921 -1.256 1.00 28.28 225 LEU A C 1
ATOM 1731 O O . LEU A 1 225 ? -32.952 -10.506 -2.159 1.00 28.28 225 LEU A O 1
ATOM 1735 N N . HIS A 1 226 ? -32.747 -11.246 -0.072 1.00 26.58 226 HIS A N 1
ATOM 1736 C CA . HIS A 1 226 ? -34.195 -11.191 0.163 1.00 26.58 226 HIS A CA 1
ATOM 1737 C C . HIS A 1 226 ? -34.556 -10.508 1.480 1.00 26.58 226 HIS A C 1
ATOM 1739 O O . HIS A 1 226 ? -34.461 -11.104 2.548 1.00 26.58 226 HIS A O 1
ATOM 1745 N N . GLY A 1 227 ? -35.040 -9.265 1.387 1.00 26.19 227 GLY A N 1
ATOM 1746 C CA . GLY A 1 227 ? -35.688 -8.607 2.518 1.00 26.19 227 GLY A CA 1
ATOM 1747 C C . GLY A 1 227 ? -35.869 -7.095 2.417 1.00 26.19 227 GLY A C 1
ATOM 1748 O O . GLY A 1 227 ? -35.464 -6.403 3.338 1.00 26.19 227 GLY A O 1
ATOM 1749 N N . SER A 1 228 ? -36.512 -6.574 1.365 1.00 25.62 228 SER A N 1
ATOM 1750 C CA . SER A 1 228 ? -37.061 -5.207 1.397 1.00 25.62 228 SER A CA 1
ATOM 1751 C C . SER A 1 228 ? -38.515 -5.216 0.944 1.00 25.62 228 SER A C 1
ATOM 1753 O O . SER A 1 228 ? -38.828 -5.221 -0.245 1.00 25.62 228 SER A O 1
ATOM 1755 N N . VAL A 1 229 ? -39.408 -5.261 1.932 1.00 25.61 229 VAL A N 1
ATOM 1756 C CA . VAL A 1 229 ? -40.842 -5.016 1.774 1.00 25.61 229 VAL A CA 1
ATOM 1757 C C . VAL A 1 229 ? -41.049 -3.509 1.647 1.00 25.61 229 VAL A C 1
ATOM 1759 O O . VAL A 1 229 ? -40.616 -2.734 2.498 1.00 25.61 229 VAL A O 1
ATOM 1762 N N . ALA A 1 230 ? -41.700 -3.106 0.560 1.00 25.11 230 ALA A N 1
ATOM 1763 C CA . ALA A 1 230 ? -42.068 -1.731 0.267 1.00 25.11 230 ALA A CA 1
ATOM 1764 C C . ALA A 1 230 ? -43.156 -1.218 1.221 1.00 25.11 230 ALA A C 1
ATOM 1766 O O . ALA A 1 230 ? -44.175 -1.882 1.405 1.00 25.11 230 ALA A O 1
ATOM 1767 N N . HIS A 1 231 ? -43.000 0.011 1.720 1.00 26.84 231 HIS A N 1
ATOM 1768 C CA . HIS A 1 231 ? -44.129 0.813 2.184 1.00 26.84 231 HIS A CA 1
ATOM 1769 C C . HIS A 1 231 ? -44.034 2.254 1.680 1.00 26.84 231 HIS A C 1
ATOM 1771 O O . HIS A 1 231 ? -43.017 2.934 1.785 1.00 26.84 231 HIS A O 1
ATOM 1777 N N . SER A 1 232 ? -45.148 2.662 1.088 1.00 25.89 232 SER A N 1
ATOM 1778 C CA . SER A 1 232 ? -45.444 3.908 0.403 1.00 25.89 232 SER A CA 1
ATOM 1779 C C . SER A 1 232 ? -45.924 5.017 1.347 1.00 25.89 232 SER A C 1
ATOM 1781 O O . SER A 1 232 ? -46.740 4.755 2.225 1.00 25.89 232 SER A O 1
ATOM 1783 N N . SER A 1 233 ? -45.510 6.246 1.019 1.00 26.67 233 SER A N 1
ATOM 1784 C CA . SER A 1 233 ? -46.251 7.522 1.070 1.00 26.67 233 SER A CA 1
ATOM 1785 C C . SER A 1 233 ? -46.847 8.016 2.396 1.00 26.67 233 SER A C 1
ATOM 1787 O O . SER A 1 233 ? -47.756 7.413 2.949 1.00 26.67 233 SER A O 1
ATOM 1789 N N . THR A 1 234 ? -46.523 9.258 2.772 1.00 26.53 234 THR A N 1
ATOM 1790 C CA . THR A 1 234 ? -47.536 10.328 2.901 1.00 26.53 234 THR A CA 1
ATOM 1791 C C . THR A 1 234 ? -46.894 11.718 2.896 1.00 26.53 234 THR A C 1
ATOM 1793 O O . THR A 1 234 ? -45.877 11.981 3.526 1.00 26.53 234 THR A O 1
ATOM 1796 N N . SER A 1 235 ? -47.534 12.591 2.127 1.00 27.83 235 SER A N 1
ATOM 1797 C CA . SER A 1 235 ? -47.308 14.017 1.914 1.00 27.83 235 SER A CA 1
ATOM 1798 C C . SER A 1 235 ? -47.794 14.888 3.075 1.00 27.83 235 SER A C 1
ATOM 1800 O O . SER A 1 235 ? -48.845 14.593 3.646 1.00 27.83 235 SER A O 1
ATOM 1802 N N . SER A 1 236 ? -47.178 16.055 3.278 1.00 29.97 236 SER A N 1
ATOM 1803 C CA . SER A 1 236 ? -47.909 17.229 3.766 1.00 29.97 236 SER A CA 1
ATOM 1804 C C . SER A 1 236 ? -47.337 18.549 3.240 1.00 29.97 236 SER A C 1
ATOM 1806 O O . SER A 1 236 ? -46.143 18.733 3.025 1.00 29.97 236 SER A O 1
ATOM 1808 N N . THR A 1 237 ? -48.290 19.423 2.957 1.00 28.28 237 THR A N 1
ATOM 1809 C CA . THR A 1 237 ? -48.278 20.662 2.186 1.00 28.28 237 THR A CA 1
ATOM 1810 C C . THR A 1 237 ? -47.939 21.869 3.068 1.00 28.28 237 THR A C 1
ATOM 1812 O O . THR A 1 237 ? -48.318 21.895 4.236 1.00 28.28 237 THR A O 1
ATOM 1815 N N . GLY A 1 238 ? -47.336 22.918 2.500 1.00 26.75 238 GLY A N 1
ATOM 1816 C CA . GLY A 1 238 ? -47.160 24.207 3.181 1.00 26.75 238 GLY A CA 1
ATOM 1817 C C . GLY A 1 238 ? -46.751 25.324 2.221 1.00 26.75 238 GLY A C 1
ATOM 1818 O O . GLY A 1 238 ? -45.614 25.393 1.780 1.00 26.75 238 GLY A O 1
ATOM 1819 N N . THR A 1 239 ? -47.718 26.164 1.869 1.00 29.81 239 THR A N 1
ATOM 1820 C CA . THR A 1 239 ? -47.709 27.245 0.869 1.00 29.81 239 THR A CA 1
ATOM 1821 C C . THR A 1 239 ? -47.213 28.592 1.411 1.00 29.81 239 THR A C 1
ATOM 1823 O O . THR A 1 239 ? -47.640 28.941 2.507 1.00 29.81 239 THR A O 1
ATOM 1826 N N . SER A 1 240 ? -46.516 29.410 0.596 1.00 29.66 240 SER A N 1
ATOM 1827 C CA . SER A 1 240 ? -46.757 30.877 0.496 1.00 29.66 240 SER A CA 1
ATOM 1828 C C . SER A 1 240 ? -45.916 31.619 -0.575 1.00 29.66 240 SER A C 1
ATOM 1830 O O . SER A 1 240 ? -44.721 31.820 -0.399 1.00 29.66 240 SER A O 1
ATOM 1832 N N . SER A 1 241 ? -46.620 32.090 -1.622 1.00 30.45 241 SER A N 1
ATOM 1833 C CA . SER A 1 241 ? -46.642 33.465 -2.199 1.00 30.45 241 SER A CA 1
ATOM 1834 C C . SER A 1 241 ? -45.377 34.074 -2.853 1.00 30.45 241 SER A C 1
ATOM 1836 O O . SER A 1 241 ? -44.416 34.367 -2.155 1.00 30.45 241 SER A O 1
ATOM 1838 N N . VAL A 1 242 ? -45.294 34.195 -4.193 1.00 29.84 242 VAL A N 1
ATOM 1839 C CA . VAL A 1 242 ? -45.804 35.245 -5.140 1.00 29.84 242 VAL A CA 1
ATOM 1840 C C . VAL A 1 242 ? -44.952 36.523 -5.212 1.00 29.84 242 VAL A C 1
ATOM 1842 O O . VAL A 1 242 ? -44.973 37.310 -4.275 1.00 29.84 242 VAL A O 1
ATOM 1845 N N . SER A 1 243 ? -44.306 36.734 -6.377 1.00 31.55 243 SER A N 1
ATOM 1846 C CA . SER A 1 243 ? -44.294 37.948 -7.242 1.00 31.55 243 SER A CA 1
ATOM 1847 C C . SER A 1 243 ? -43.001 38.001 -8.084 1.00 31.55 243 SER A C 1
ATOM 1849 O O . SER A 1 243 ? -41.962 37.612 -7.566 1.00 31.55 243 SER A O 1
ATOM 1851 N N . ASP A 1 244 ? -42.885 38.597 -9.270 1.00 29.77 244 ASP A N 1
ATOM 1852 C CA . ASP A 1 244 ? -43.642 38.625 -10.532 1.00 29.77 244 ASP A CA 1
ATOM 1853 C C . ASP A 1 244 ? -42.710 39.346 -11.555 1.00 29.77 244 ASP A C 1
ATOM 1855 O O . ASP A 1 244 ? -41.925 40.195 -11.134 1.00 29.77 244 ASP A O 1
ATOM 1859 N N . ILE A 1 245 ? -42.847 39.076 -12.867 1.00 31.97 245 ILE A N 1
ATOM 1860 C CA . ILE A 1 245 ? -42.317 39.855 -14.031 1.00 31.97 245 ILE A CA 1
ATOM 1861 C C . ILE A 1 245 ? -40.783 39.779 -14.288 1.00 31.97 245 ILE A C 1
ATOM 1863 O O . ILE A 1 245 ? -39.978 40.076 -13.421 1.00 31.97 245 ILE A O 1
ATOM 1867 N N . GLY A 1 246 ? -40.233 39.496 -15.477 1.00 24.88 246 GLY A N 1
ATOM 1868 C CA . GLY A 1 246 ? -40.758 39.227 -16.818 1.00 24.88 246 GLY A CA 1
ATOM 1869 C C . GLY A 1 246 ? -39.644 39.408 -17.875 1.00 24.88 246 GLY A C 1
ATOM 1870 O O . GLY A 1 246 ? -38.837 40.326 -17.761 1.00 24.88 246 GLY A O 1
ATOM 1871 N N . SER A 1 247 ? -39.600 38.531 -18.888 1.00 28.28 247 SER A N 1
ATOM 1872 C CA . SER A 1 247 ? -39.208 38.746 -20.306 1.00 28.28 247 SER A CA 1
ATOM 1873 C C . SER A 1 247 ? -38.596 37.483 -20.947 1.00 28.28 247 SER A C 1
ATOM 1875 O O . SER A 1 247 ? -37.888 36.705 -20.323 1.00 28.28 247 SER A O 1
ATOM 1877 N N . SER A 1 248 ? -38.956 37.269 -22.209 1.00 29.20 248 SER A N 1
ATOM 1878 C CA . SER A 1 248 ? -38.796 36.086 -23.074 1.00 29.20 248 SER A CA 1
ATOM 1879 C C . SER A 1 248 ? -38.232 36.573 -24.432 1.00 29.20 248 SER A C 1
ATOM 1881 O O . SER A 1 248 ? -38.191 37.792 -24.622 1.00 29.20 248 SER A O 1
ATOM 1883 N N . PRO A 1 249 ? -37.983 35.751 -25.474 1.00 45.06 249 PRO A N 1
ATOM 1884 C CA . PRO A 1 249 ? -37.296 34.455 -25.593 1.00 45.06 249 PRO A CA 1
ATOM 1885 C C . PRO A 1 249 ? -36.133 34.528 -26.617 1.00 45.06 249 PRO A C 1
ATOM 1887 O O . PRO A 1 249 ? -36.001 35.503 -27.357 1.00 45.06 249 PRO A O 1
ATOM 1890 N N . LYS A 1 250 ? -35.361 33.444 -26.773 1.00 27.61 250 LYS A N 1
ATOM 1891 C CA . LYS A 1 250 ? -34.896 32.993 -28.102 1.00 27.61 250 LYS A CA 1
ATOM 1892 C C . LYS A 1 250 ? -34.557 31.501 -28.071 1.00 27.61 250 LYS A C 1
ATOM 1894 O O . LYS A 1 250 ? -33.630 31.080 -27.389 1.00 27.61 250 LYS A O 1
ATOM 1899 N N . GLU A 1 251 ? -35.360 30.730 -28.795 1.00 26.53 251 GLU A N 1
ATOM 1900 C CA . GLU A 1 251 ? -35.176 29.307 -29.067 1.00 26.53 251 GLU A CA 1
ATOM 1901 C C . GLU A 1 251 ? -33.985 29.064 -30.002 1.00 26.53 251 GLU A C 1
ATOM 1903 O O . GLU A 1 251 ? -33.804 29.775 -30.992 1.00 26.53 251 GLU A O 1
ATOM 1908 N N . SER A 1 252 ? -33.264 27.971 -29.763 1.00 25.38 252 SER A N 1
ATOM 1909 C CA . SER A 1 252 ? -32.718 27.144 -30.839 1.00 25.38 252 SER A CA 1
ATOM 1910 C C . SER A 1 252 ? -32.646 25.696 -30.357 1.00 25.38 252 SER A C 1
ATOM 1912 O O . SER A 1 252 ? -31.810 25.341 -29.530 1.00 25.38 252 SER A O 1
ATOM 1914 N N . PHE A 1 253 ? -33.568 24.885 -30.872 1.00 24.27 253 PHE A N 1
ATOM 1915 C CA . PHE A 1 253 ? -33.610 23.432 -30.751 1.00 24.27 253 PHE A CA 1
ATOM 1916 C C . PHE A 1 253 ? -32.376 22.795 -31.398 1.00 24.27 253 PHE A C 1
ATOM 1918 O O . PHE A 1 253 ? -32.215 22.934 -32.608 1.00 24.27 253 PHE A O 1
ATOM 1925 N N . ILE A 1 254 ? -31.589 22.021 -30.640 1.00 30.09 254 ILE A N 1
ATOM 1926 C CA . ILE A 1 254 ? -30.827 20.873 -31.162 1.00 30.09 254 ILE A CA 1
ATOM 1927 C C . ILE A 1 254 ? -30.862 19.744 -30.117 1.00 30.09 254 ILE A C 1
ATOM 1929 O O . ILE A 1 254 ? -30.328 19.882 -29.025 1.00 30.09 254 ILE A O 1
ATOM 1933 N N . ALA A 1 255 ? -31.552 18.666 -30.504 1.00 25.12 255 ALA A N 1
ATOM 1934 C CA . ALA A 1 255 ? -31.508 17.273 -30.047 1.00 25.12 255 ALA A CA 1
ATOM 1935 C C . ALA A 1 255 ? -30.976 16.961 -28.630 1.00 25.12 255 ALA A C 1
ATOM 1937 O O . ALA A 1 255 ? -29.771 16.889 -28.399 1.00 25.12 255 ALA A O 1
ATOM 1938 N N . ASN A 1 256 ? -31.905 16.608 -27.734 1.00 23.42 256 ASN A N 1
ATOM 1939 C CA . ASN A 1 256 ? -31.626 15.808 -26.544 1.00 23.42 256 ASN A CA 1
ATOM 1940 C C . ASN A 1 256 ? -31.046 14.449 -26.970 1.00 23.42 256 ASN A C 1
ATOM 1942 O O . ASN A 1 256 ? -31.781 13.584 -27.444 1.00 23.42 256 ASN A O 1
ATOM 1946 N N . PHE A 1 257 ? -29.744 14.252 -26.780 1.00 27.14 257 PHE A N 1
ATOM 1947 C CA . PHE A 1 257 ? -29.240 12.929 -26.434 1.00 27.14 257 PHE A CA 1
ATOM 1948 C C . PHE A 1 257 ? -29.505 12.760 -24.939 1.00 27.14 257 PHE A C 1
ATOM 1950 O O . PHE A 1 257 ? -28.933 13.483 -24.123 1.00 27.14 257 PHE A O 1
ATOM 1957 N N . GLU A 1 258 ? -30.426 11.863 -24.593 1.00 27.69 258 GLU A N 1
ATOM 1958 C CA . GLU A 1 258 ? -30.593 11.373 -23.227 1.00 27.69 258 GLU A CA 1
ATOM 1959 C C . GLU A 1 258 ? -29.265 10.749 -22.794 1.00 27.69 258 GLU A C 1
ATOM 1961 O O . GLU A 1 258 ? -28.915 9.635 -23.177 1.00 27.69 258 GLU A O 1
ATOM 1966 N N . LEU A 1 259 ? -28.482 11.522 -22.044 1.00 28.97 259 LEU A N 1
ATOM 1967 C CA . LEU A 1 259 ? -27.363 11.008 -21.280 1.00 28.97 259 LEU A CA 1
ATOM 1968 C C . LEU A 1 259 ? -27.981 10.189 -20.147 1.00 28.97 259 LEU A C 1
ATOM 1970 O O . LEU A 1 259 ? -28.398 10.746 -19.131 1.00 28.97 259 LEU A O 1
ATOM 1974 N N . GLU A 1 260 ? -28.106 8.879 -20.368 1.00 25.97 260 GLU A N 1
ATOM 1975 C CA . GLU A 1 260 ? -28.377 7.914 -19.308 1.00 25.97 260 GLU A CA 1
ATOM 1976 C C . GLU A 1 260 ? -27.455 8.240 -18.129 1.00 25.97 260 GLU A C 1
ATOM 1978 O O . GLU A 1 260 ? -26.228 8.279 -18.257 1.00 25.97 260 GLU A O 1
ATOM 1983 N N . SER A 1 261 ? -28.059 8.568 -16.988 1.00 31.95 261 SER A N 1
ATOM 1984 C CA . SER A 1 261 ? -27.342 8.905 -15.768 1.00 31.95 261 SER A CA 1
ATOM 1985 C C . SER A 1 261 ? -26.571 7.674 -15.299 1.00 31.95 261 SER A C 1
ATOM 1987 O O . SER A 1 261 ? -27.141 6.779 -14.670 1.00 31.95 261 SER A O 1
ATOM 1989 N N . LEU A 1 262 ? -25.280 7.626 -15.625 1.00 34.44 262 LEU A N 1
ATOM 1990 C CA . LEU A 1 262 ? -24.338 6.685 -15.031 1.00 34.44 262 LEU A CA 1
ATOM 1991 C C . LEU A 1 262 ? -24.443 6.793 -13.499 1.00 34.44 262 LEU A C 1
ATOM 1993 O O . LEU A 1 262 ? -24.535 7.913 -12.982 1.00 34.44 262 LEU A O 1
ATOM 1997 N N . PRO A 1 263 ? -24.452 5.671 -12.756 1.00 41.28 263 PRO A N 1
ATOM 1998 C CA . PRO A 1 263 ? -24.404 5.729 -11.303 1.00 41.28 263 PRO A CA 1
ATOM 1999 C C . PRO A 1 263 ? -23.156 6.509 -10.878 1.00 41.28 263 PRO A C 1
ATOM 2001 O O . PRO A 1 263 ? -22.068 6.293 -11.412 1.00 41.28 263 PRO A O 1
ATOM 2004 N N . ALA A 1 264 ? -23.345 7.457 -9.959 1.00 48.59 264 ALA A N 1
ATOM 2005 C CA . ALA A 1 264 ? -22.276 8.310 -9.462 1.00 48.59 264 ALA A CA 1
ATOM 2006 C C . ALA A 1 264 ? -21.152 7.447 -8.876 1.00 48.59 264 ALA A C 1
ATOM 2008 O O . ALA A 1 264 ? -21.407 6.567 -8.052 1.00 48.59 264 ALA A O 1
ATOM 2009 N N . GLU A 1 265 ? -19.920 7.698 -9.317 1.00 59.22 265 GLU A N 1
ATOM 2010 C CA . GLU A 1 265 ? -18.737 7.049 -8.760 1.00 59.22 265 GLU A CA 1
ATOM 2011 C C . GLU A 1 265 ? -18.695 7.271 -7.244 1.00 59.22 265 GLU A C 1
ATOM 2013 O O . GLU A 1 265 ? -19.068 8.356 -6.777 1.00 59.22 265 GLU A O 1
ATOM 2018 N N . PRO A 1 266 ? -18.244 6.283 -6.451 1.00 64.88 266 PRO A N 1
ATOM 2019 C CA . PRO A 1 266 ? -18.022 6.521 -5.040 1.00 64.88 266 PRO A CA 1
ATOM 2020 C C . PRO A 1 266 ? -16.970 7.627 -4.915 1.00 64.88 266 PRO A C 1
ATOM 2022 O O . PRO A 1 266 ? -15.810 7.424 -5.263 1.00 64.88 266 PRO A O 1
ATOM 2025 N N . GLY A 1 267 ? -17.375 8.806 -4.435 1.00 70.19 267 GLY A N 1
ATOM 2026 C CA . GLY A 1 267 ? -16.532 10.010 -4.428 1.00 70.19 267 GLY A CA 1
ATOM 2027 C C . GLY A 1 267 ? -15.259 9.917 -3.575 1.00 70.19 267 GLY A C 1
ATOM 2028 O O . GLY A 1 267 ? -14.500 10.876 -3.526 1.00 70.19 267 GLY A O 1
ATOM 2029 N N . TYR A 1 268 ? -15.031 8.786 -2.903 1.00 78.00 268 TYR A N 1
ATOM 2030 C CA . TYR A 1 268 ? -13.845 8.501 -2.099 1.00 78.00 268 TYR A CA 1
ATOM 2031 C C . TYR A 1 268 ? -12.747 7.740 -2.854 1.00 78.00 268 TYR A C 1
ATOM 2033 O O . TYR A 1 268 ? -11.640 7.610 -2.336 1.00 78.00 268 TYR A O 1
ATOM 2041 N N . VAL A 1 269 ? -13.029 7.199 -4.045 1.00 83.81 269 VAL A N 1
ATOM 2042 C CA . VAL A 1 269 ? -12.022 6.464 -4.819 1.00 83.81 269 VAL A CA 1
ATOM 2043 C C . VAL A 1 269 ? -11.112 7.462 -5.529 1.00 83.81 269 VAL A C 1
ATOM 2045 O O . VAL A 1 269 ? -11.550 8.163 -6.439 1.00 83.81 269 VAL A O 1
ATOM 2048 N N . ASN A 1 270 ? -9.833 7.503 -5.146 1.00 91.19 270 ASN A N 1
ATOM 2049 C CA . ASN A 1 270 ? -8.819 8.281 -5.854 1.00 91.19 270 ASN A CA 1
ATOM 2050 C C . ASN A 1 270 ? -7.959 7.354 -6.726 1.00 91.19 270 ASN A C 1
ATOM 2052 O O . ASN A 1 270 ? -7.209 6.523 -6.207 1.00 91.19 270 ASN A O 1
ATOM 2056 N N . TYR A 1 271 ? -8.089 7.497 -8.047 1.00 92.38 271 TYR A N 1
ATOM 2057 C CA . TYR A 1 271 ? -7.338 6.739 -9.043 1.00 92.38 271 TYR A CA 1
ATOM 2058 C C . TYR A 1 271 ? -6.613 7.673 -10.015 1.00 92.38 271 TYR A C 1
ATOM 2060 O O . TYR A 1 271 ? -7.229 8.552 -10.622 1.00 92.38 271 TYR A O 1
ATOM 2068 N N . THR A 1 272 ? -5.318 7.435 -10.220 1.00 91.69 272 THR A N 1
ATOM 2069 C CA . THR A 1 272 ? -4.505 8.123 -11.230 1.00 91.69 272 THR A CA 1
ATOM 2070 C C . THR A 1 272 ? -3.766 7.123 -12.109 1.00 91.69 272 THR A C 1
ATOM 2072 O O . THR A 1 272 ? -3.316 6.075 -11.647 1.00 91.69 272 THR A O 1
ATOM 2075 N N . LYS A 1 273 ? -3.638 7.456 -13.396 1.00 91.12 273 LYS A N 1
ATOM 2076 C CA . LYS A 1 273 ? -2.909 6.670 -14.394 1.00 91.12 273 LYS A CA 1
ATOM 2077 C C . LYS A 1 273 ? -2.084 7.604 -15.265 1.00 91.12 273 LYS A C 1
ATOM 2079 O O . LYS A 1 273 ? -2.641 8.404 -16.009 1.00 91.12 273 LYS A O 1
ATOM 2084 N N . LEU A 1 274 ? -0.766 7.472 -15.199 1.00 91.12 274 LEU A N 1
ATOM 2085 C CA . LEU A 1 274 ? 0.183 8.294 -15.946 1.00 91.12 274 LEU A CA 1
ATOM 2086 C C . LEU A 1 274 ? 1.041 7.407 -16.847 1.00 91.12 274 LEU A C 1
ATOM 2088 O O . LEU A 1 274 ? 1.361 6.273 -16.492 1.00 91.12 274 LEU A O 1
ATOM 2092 N N . ARG A 1 275 ? 1.387 7.903 -18.040 1.00 91.12 275 ARG A N 1
ATOM 2093 C CA . ARG A 1 275 ? 2.196 7.163 -19.019 1.00 91.12 275 ARG A CA 1
ATOM 2094 C C . ARG A 1 275 ? 3.467 7.918 -19.355 1.00 91.12 275 ARG A C 1
ATOM 2096 O O . ARG A 1 275 ? 3.407 9.123 -19.547 1.00 91.12 275 ARG A O 1
ATOM 2103 N N . TYR A 1 276 ? 4.583 7.213 -19.483 1.00 92.00 276 TYR A N 1
ATOM 2104 C CA . TYR A 1 276 ? 5.902 7.801 -19.701 1.00 92.00 276 TYR A CA 1
ATOM 2105 C C . TYR A 1 276 ? 6.630 7.138 -20.869 1.00 92.00 276 TYR A C 1
ATOM 2107 O O . TYR A 1 276 ? 6.487 5.936 -21.090 1.00 92.00 276 TYR A O 1
ATOM 2115 N N . VAL A 1 277 ? 7.432 7.912 -21.597 1.00 91.62 277 VAL A N 1
ATOM 2116 C CA . VAL A 1 277 ? 8.218 7.450 -22.753 1.00 91.62 277 VAL A CA 1
ATOM 2117 C C . VAL A 1 277 ? 9.672 7.918 -22.659 1.00 91.62 277 VAL A C 1
ATOM 2119 O O . VAL A 1 277 ? 9.973 8.929 -22.017 1.00 91.62 277 VAL A O 1
ATOM 2122 N N . LEU A 1 278 ? 10.576 7.184 -23.313 1.00 86.50 278 LEU A N 1
ATOM 2123 C CA . LEU A 1 278 ? 11.945 7.636 -23.569 1.00 86.50 278 LEU A CA 1
ATOM 2124 C C . LEU A 1 278 ? 11.929 8.572 -24.781 1.00 86.50 278 LEU A C 1
ATOM 2126 O O . LEU A 1 278 ? 11.691 8.116 -25.895 1.00 86.50 278 LEU A O 1
ATOM 2130 N N . GLU A 1 279 ? 12.207 9.859 -24.585 1.00 74.25 279 GLU A N 1
ATOM 2131 C CA . GLU A 1 279 ? 12.514 10.777 -25.687 1.00 74.25 279 GLU A CA 1
ATOM 2132 C C . GLU A 1 279 ? 13.948 11.317 -25.553 1.00 74.25 279 GLU A C 1
ATOM 2134 O O . GLU A 1 279 ? 14.419 11.550 -24.435 1.00 74.25 279 GLU A O 1
ATOM 2139 N N . PRO A 1 280 ? 14.660 11.533 -26.674 1.00 57.47 280 PRO A N 1
ATOM 2140 C CA . PRO A 1 280 ? 15.911 12.277 -26.674 1.00 57.47 280 PRO A CA 1
ATOM 2141 C C . PRO A 1 280 ? 15.626 13.755 -26.361 1.00 57.47 280 PRO A C 1
ATOM 2143 O O . PRO A 1 280 ? 14.783 14.373 -27.004 1.00 57.47 280 PRO A O 1
ATOM 2146 N N . ASN A 1 281 ? 16.315 14.293 -25.349 1.00 51.38 281 ASN A N 1
ATOM 2147 C CA . ASN A 1 281 ? 16.267 15.694 -24.914 1.00 51.38 281 ASN A CA 1
ATOM 2148 C C . ASN A 1 281 ? 16.182 16.671 -26.096 1.00 51.38 281 ASN A C 1
ATOM 2150 O O . ASN A 1 281 ? 17.188 16.814 -26.776 1.00 51.38 281 ASN A O 1
ATOM 2154 N N . ASP A 1 282 ? 15.047 17.354 -26.292 1.00 45.28 282 ASP A N 1
ATOM 2155 C CA . ASP A 1 282 ? 14.987 18.636 -27.028 1.00 45.28 282 ASP A CA 1
ATOM 2156 C C . ASP A 1 282 ? 13.660 19.407 -26.847 1.00 45.28 282 ASP A C 1
ATOM 2158 O O . ASP A 1 282 ? 13.309 20.286 -27.634 1.00 45.28 282 ASP A O 1
ATOM 2162 N N . SER A 1 283 ? 12.869 19.128 -25.809 1.00 46.41 283 SER A N 1
ATOM 2163 C CA . SER A 1 283 ? 11.662 19.922 -25.543 1.00 46.41 283 SER A CA 1
ATOM 2164 C C . SER A 1 283 ? 11.402 20.037 -24.049 1.00 46.41 283 SER A C 1
ATOM 2166 O O . SER A 1 283 ? 10.709 19.208 -23.464 1.00 46.41 283 SER A O 1
ATOM 2168 N N . GLU A 1 284 ? 11.942 21.094 -23.443 1.00 45.03 284 GLU A N 1
ATOM 2169 C CA . GLU A 1 284 ? 11.428 21.635 -22.183 1.00 45.03 284 GLU A CA 1
ATOM 2170 C C . GLU A 1 284 ? 10.041 22.232 -22.460 1.00 45.03 284 GLU A C 1
ATOM 2172 O O . GLU A 1 284 ? 9.875 23.427 -22.691 1.00 45.03 284 GLU A O 1
ATOM 2177 N N . ALA A 1 285 ? 9.031 21.368 -22.531 1.00 47.69 285 ALA A N 1
ATOM 2178 C CA . ALA A 1 285 ? 7.661 21.796 -22.332 1.00 47.69 285 ALA A CA 1
ATOM 2179 C C . ALA A 1 285 ? 7.423 21.770 -20.821 1.00 47.69 285 ALA A C 1
ATOM 2181 O O . ALA A 1 285 ? 7.240 20.701 -20.237 1.00 47.69 285 ALA A O 1
ATOM 2182 N N . GLU A 1 286 ? 7.479 22.944 -20.193 1.00 47.91 286 GLU A N 1
ATOM 2183 C CA . GLU A 1 286 ? 6.888 23.173 -18.875 1.00 47.91 286 GLU A CA 1
ATOM 2184 C C . GLU A 1 286 ? 5.373 22.960 -19.007 1.00 47.91 286 GLU A C 1
ATOM 2186 O O . GLU A 1 286 ? 4.608 23.884 -19.273 1.00 47.91 286 GLU A O 1
ATOM 2191 N N . ASP A 1 287 ? 4.936 21.706 -18.928 1.00 49.91 287 ASP A N 1
ATOM 2192 C CA . ASP A 1 287 ? 3.522 21.388 -18.838 1.00 49.91 287 ASP A CA 1
ATOM 2193 C C . ASP A 1 287 ? 3.106 21.515 -17.365 1.00 49.91 287 ASP A C 1
ATOM 2195 O O . ASP A 1 287 ? 3.385 20.648 -16.535 1.00 49.91 287 ASP A O 1
ATOM 2199 N N . GLU A 1 288 ? 2.445 22.628 -17.057 1.00 47.31 288 GLU A N 1
ATOM 2200 C CA . GLU A 1 288 ? 1.756 22.918 -15.799 1.00 47.31 288 GLU A CA 1
ATOM 2201 C C . GLU A 1 288 ? 0.562 21.949 -15.650 1.00 47.31 288 GLU A C 1
ATOM 2203 O O . GLU A 1 288 ? -0.567 22.247 -16.035 1.00 47.31 288 GLU A O 1
ATOM 2208 N N . TYR A 1 289 ? 0.823 20.721 -15.193 1.00 53.97 289 TYR A N 1
ATOM 2209 C CA . TYR A 1 289 ? -0.227 19.784 -14.790 1.00 53.97 289 TYR A CA 1
ATOM 2210 C C . TYR A 1 289 ? -0.584 20.006 -13.323 1.00 53.97 289 TYR A C 1
ATOM 2212 O O . TYR A 1 289 ? 0.294 20.121 -12.470 1.00 53.97 289 TYR A O 1
ATOM 2220 N N . GLU A 1 290 ? -1.884 20.017 -13.034 1.00 53.62 290 GLU A N 1
ATOM 2221 C CA . GLU A 1 290 ? -2.403 20.019 -11.668 1.00 53.62 290 GLU A CA 1
ATOM 2222 C C . GLU A 1 290 ? -2.067 18.672 -10.998 1.00 53.62 290 GLU A C 1
ATOM 2224 O O . GLU A 1 290 ? -2.687 17.641 -11.273 1.00 53.62 290 GLU A O 1
ATOM 2229 N N . ASP A 1 291 ? -1.055 18.700 -10.126 1.00 59.25 291 ASP A N 1
ATOM 2230 C CA . ASP A 1 291 ? -0.580 17.605 -9.258 1.00 59.25 291 ASP A CA 1
ATOM 2231 C C . ASP A 1 291 ? -1.656 17.139 -8.249 1.00 59.25 291 ASP A C 1
ATOM 2233 O O . ASP A 1 291 ? -1.539 16.101 -7.605 1.00 59.25 291 ASP A O 1
ATOM 2237 N N . ASP A 1 292 ? -2.768 17.871 -8.159 1.00 60.62 292 ASP A N 1
ATOM 2238 C CA . ASP A 1 292 ? -3.794 17.768 -7.117 1.00 60.62 292 ASP A CA 1
ATOM 2239 C C . ASP A 1 292 ? -4.491 16.397 -7.013 1.00 60.62 292 ASP A C 1
ATOM 2241 O O . ASP A 1 292 ? -5.200 16.132 -6.041 1.00 60.62 292 ASP A O 1
ATOM 2245 N N . LYS A 1 293 ? -4.318 15.509 -8.001 1.00 71.12 293 LYS A N 1
ATOM 2246 C CA . LYS A 1 293 ? -4.890 14.150 -7.981 1.00 71.12 293 LYS A CA 1
ATOM 2247 C C . LYS A 1 293 ? -3.898 13.067 -7.563 1.00 71.12 293 LYS A C 1
ATOM 2249 O O . LYS A 1 293 ? -4.332 11.978 -7.183 1.00 71.12 293 LYS A O 1
ATOM 2254 N N . ILE A 1 294 ? -2.592 13.320 -7.632 1.00 80.25 294 ILE A N 1
ATOM 2255 C CA . ILE A 1 294 ? -1.579 12.308 -7.326 1.00 80.25 294 ILE A CA 1
ATOM 2256 C C . ILE A 1 294 ? -1.535 12.102 -5.811 1.00 80.25 294 ILE A C 1
ATOM 2258 O O . ILE A 1 294 ? -1.295 13.025 -5.041 1.00 80.25 294 ILE A O 1
ATOM 2262 N N . SER A 1 295 ? -1.774 10.867 -5.364 1.00 85.62 295 SER A N 1
ATOM 2263 C CA . SER A 1 295 ? -1.765 10.556 -3.927 1.00 85.62 295 SER A CA 1
ATOM 2264 C C . SER A 1 295 ? -0.349 10.543 -3.354 1.00 85.62 295 SER A C 1
ATOM 2266 O O . SER A 1 295 ? -0.128 10.971 -2.225 1.00 85.62 295 SER A O 1
ATOM 2268 N N . LEU A 1 296 ? 0.612 10.027 -4.122 1.00 91.50 296 LEU A N 1
ATOM 2269 C CA . LEU A 1 296 ? 2.019 9.963 -3.743 1.00 91.50 296 LEU A CA 1
ATOM 2270 C C . LEU A 1 296 ? 2.892 10.524 -4.865 1.00 91.50 296 LEU A C 1
ATOM 2272 O O . LEU A 1 296 ? 2.978 9.878 -5.909 1.00 91.50 296 LEU A O 1
ATOM 2276 N N . PRO A 1 297 ? 3.575 11.663 -4.662 1.00 93.25 297 PRO A N 1
ATOM 2277 C CA . PRO A 1 297 ? 4.488 12.212 -5.656 1.00 93.25 297 PRO A CA 1
ATOM 2278 C C . PRO A 1 297 ? 5.604 11.226 -6.017 1.00 93.25 297 PRO A C 1
ATOM 2280 O O . PRO A 1 297 ? 6.181 10.558 -5.149 1.00 93.25 297 PRO A O 1
ATOM 2283 N N . PHE A 1 298 ? 5.931 11.148 -7.305 1.00 94.94 298 PHE A N 1
ATOM 2284 C CA . PHE A 1 298 ? 6.985 10.277 -7.813 1.00 94.94 298 PHE A CA 1
ATOM 2285 C C . PHE A 1 298 ? 7.715 10.893 -9.009 1.00 94.94 298 PHE A C 1
ATOM 2287 O O . PHE A 1 298 ? 7.194 11.761 -9.705 1.00 94.94 298 PHE A O 1
ATOM 2294 N N . VAL A 1 299 ? 8.934 10.413 -9.250 1.00 95.62 299 VAL A N 1
ATOM 2295 C CA . VAL A 1 299 ? 9.779 10.795 -10.386 1.00 95.62 299 VAL A CA 1
ATOM 2296 C C . VAL A 1 299 ? 10.145 9.538 -11.163 1.00 95.62 299 VAL A C 1
ATOM 2298 O O . VAL A 1 299 ? 10.524 8.527 -10.567 1.00 95.62 299 VAL A O 1
ATOM 2301 N N . VAL A 1 300 ? 10.037 9.600 -12.489 1.00 96.19 300 VAL A N 1
ATOM 2302 C CA . VAL A 1 300 ? 10.396 8.500 -13.391 1.00 96.19 300 VAL A CA 1
ATOM 2303 C C . VAL A 1 300 ? 11.618 8.903 -14.205 1.00 96.19 300 VAL A C 1
ATOM 2305 O O . VAL A 1 300 ? 11.584 9.913 -14.908 1.00 96.19 300 VAL A O 1
ATOM 2308 N N . THR A 1 301 ? 12.681 8.105 -14.135 1.00 95.25 301 THR A N 1
ATOM 2309 C CA . THR A 1 301 ? 13.939 8.356 -14.847 1.00 95.25 301 THR A CA 1
ATOM 2310 C C . THR A 1 301 ? 14.418 7.135 -15.621 1.00 95.25 301 THR A C 1
ATOM 2312 O O . THR A 1 301 ? 13.936 6.020 -15.425 1.00 95.25 301 THR A O 1
ATOM 2315 N N . ASP A 1 302 ? 15.374 7.334 -16.522 1.00 92.44 302 ASP A N 1
ATOM 2316 C CA . ASP A 1 302 ? 16.174 6.240 -17.061 1.00 92.44 302 ASP A CA 1
ATOM 2317 C C . ASP A 1 302 ? 17.286 5.838 -16.070 1.00 92.44 302 ASP A C 1
ATOM 2319 O O . ASP A 1 302 ? 17.405 6.404 -14.978 1.00 92.44 302 ASP A O 1
ATOM 2323 N N . LEU A 1 303 ? 18.127 4.870 -16.450 1.00 91.69 303 LEU A N 1
ATOM 2324 C CA . LEU A 1 303 ? 19.264 4.424 -15.627 1.00 91.69 303 LEU A CA 1
ATOM 2325 C C . LEU A 1 303 ? 20.372 5.481 -15.451 1.00 91.69 303 LEU A C 1
ATOM 2327 O O . LEU A 1 303 ? 21.254 5.300 -14.613 1.00 91.69 303 LEU A O 1
ATOM 2331 N N . LEU A 1 304 ? 20.358 6.560 -16.240 1.00 89.75 304 LEU A N 1
ATOM 2332 C CA . LEU A 1 304 ? 21.287 7.686 -16.118 1.00 89.75 304 LEU A CA 1
ATOM 2333 C C . LEU A 1 304 ? 20.711 8.820 -15.255 1.00 89.75 304 LEU A C 1
ATOM 2335 O O . LEU A 1 304 ? 21.402 9.811 -15.018 1.00 89.75 304 LEU A O 1
ATOM 2339 N N . GLY A 1 305 ? 19.469 8.686 -14.779 1.00 90.12 305 GLY A N 1
ATOM 2340 C CA . GLY A 1 305 ? 18.774 9.705 -13.996 1.00 90.12 305 GLY A CA 1
ATOM 2341 C C . GLY A 1 305 ? 18.124 10.807 -14.838 1.00 90.12 305 GLY A C 1
ATOM 2342 O O . GLY A 1 305 ? 17.738 11.836 -14.288 1.00 90.12 305 GLY A O 1
ATOM 2343 N N . ARG A 1 306 ? 17.992 10.628 -16.160 1.00 90.56 306 ARG A N 1
ATOM 2344 C CA . ARG A 1 306 ? 17.255 11.563 -17.026 1.00 90.56 306 ARG A CA 1
ATOM 2345 C C . ARG A 1 306 ? 15.759 11.316 -16.880 1.00 90.56 306 ARG A C 1
ATOM 2347 O O . ARG A 1 306 ? 15.327 10.169 -16.967 1.00 90.56 306 ARG A O 1
ATOM 2354 N N . ASN A 1 307 ? 14.976 12.373 -16.677 1.00 93.19 307 ASN A N 1
ATOM 2355 C CA . ASN A 1 307 ? 13.523 12.260 -16.539 1.00 93.19 307 ASN A CA 1
ATOM 2356 C C . ASN A 1 307 ? 12.889 11.706 -17.818 1.00 93.19 307 ASN A C 1
ATOM 2358 O O . ASN A 1 307 ? 13.221 12.143 -18.920 1.00 93.19 307 ASN A O 1
ATOM 2362 N N . LEU A 1 308 ? 11.950 10.772 -17.666 1.00 92.00 308 LEU A N 1
ATOM 2363 C CA . LEU A 1 308 ? 11.106 10.348 -18.779 1.00 92.00 308 LEU A CA 1
ATOM 2364 C C . LEU A 1 308 ? 10.023 11.390 -19.034 1.00 92.00 308 LEU A C 1
ATOM 2366 O O . LEU A 1 308 ? 9.536 12.055 -18.118 1.00 92.00 308 LEU A O 1
ATOM 2370 N N . LYS A 1 309 ? 9.596 11.483 -20.290 1.00 90.00 309 LYS A N 1
ATOM 2371 C CA . LYS A 1 309 ? 8.552 12.416 -20.694 1.00 90.00 309 LYS A CA 1
ATOM 2372 C C . LYS A 1 309 ? 7.177 11.825 -20.420 1.00 90.00 309 LYS A C 1
ATOM 2374 O O . LYS A 1 309 ? 6.901 10.690 -20.810 1.00 90.00 309 LYS A O 1
ATOM 2379 N N . LEU A 1 310 ? 6.307 12.614 -19.796 1.00 89.44 310 LEU A N 1
ATOM 2380 C CA . LEU A 1 310 ? 4.901 12.273 -19.618 1.00 89.44 310 LEU A CA 1
ATOM 2381 C C . LEU A 1 310 ? 4.165 12.327 -20.969 1.00 89.44 310 LEU A C 1
ATOM 2383 O O . LEU A 1 310 ? 4.215 13.322 -21.693 1.00 89.44 310 LEU A O 1
ATOM 2387 N N . LEU A 1 311 ? 3.448 11.260 -21.301 1.00 85.50 311 LEU A N 1
ATOM 2388 C CA . LEU A 1 311 ? 2.616 11.152 -22.491 1.00 85.50 311 LEU A CA 1
ATOM 2389 C C . LEU A 1 311 ? 1.207 11.685 -22.188 1.00 85.50 311 LEU A C 1
ATOM 2391 O O . LEU A 1 311 ? 0.518 11.168 -21.307 1.00 85.50 311 LEU A O 1
ATOM 2395 N N . LYS A 1 312 ? 0.751 12.692 -22.945 1.00 78.62 312 LYS A N 1
ATOM 2396 C CA . LYS A 1 312 ? -0.616 13.234 -22.812 1.00 78.62 312 LYS A CA 1
ATOM 2397 C C . LYS A 1 312 ? -1.643 12.165 -23.211 1.00 78.62 312 LYS A C 1
ATOM 2399 O O . LYS A 1 312 ? -1.440 11.478 -24.207 1.00 78.62 312 LYS A O 1
ATOM 2404 N N . GLU A 1 313 ? -2.776 12.065 -22.507 1.00 64.06 313 GLU A N 1
ATOM 2405 C CA . GLU A 1 313 ? -3.783 10.990 -22.677 1.00 64.06 313 GLU A CA 1
ATOM 2406 C C . GLU A 1 313 ? -4.276 10.753 -24.121 1.00 64.06 313 GLU A C 1
ATOM 2408 O O . GLU A 1 313 ? -4.712 9.651 -24.448 1.00 64.06 313 GLU A O 1
ATOM 2413 N N . LYS A 1 314 ? -4.213 11.771 -24.992 1.00 58.59 314 LYS A N 1
ATOM 2414 C CA . LYS A 1 314 ? -4.658 11.710 -26.398 1.00 58.59 314 LYS A CA 1
ATOM 2415 C C . LYS A 1 314 ? -3.546 11.375 -27.399 1.00 58.59 314 LYS A C 1
ATOM 2417 O O . LYS A 1 314 ? -3.829 11.271 -28.591 1.00 58.59 314 LYS A O 1
ATOM 2422 N N . ALA A 1 315 ? -2.296 11.266 -26.955 1.00 62.38 315 ALA A N 1
ATOM 2423 C CA . ALA A 1 315 ? -1.170 10.984 -27.833 1.00 62.38 315 ALA A CA 1
ATOM 2424 C C . ALA A 1 315 ? -1.059 9.475 -28.094 1.00 62.38 315 ALA A C 1
ATOM 2426 O O . ALA A 1 315 ? -1.012 8.667 -27.166 1.00 62.38 315 ALA A O 1
ATOM 2427 N N . VAL A 1 316 ? -1.008 9.100 -29.373 1.00 63.62 316 VAL A N 1
ATOM 2428 C CA . VAL A 1 316 ? -0.643 7.744 -29.794 1.00 63.62 316 VAL A CA 1
ATOM 2429 C C . VAL A 1 316 ? 0.876 7.639 -29.695 1.00 63.62 316 VAL A C 1
ATOM 2431 O O . VAL A 1 316 ? 1.585 8.452 -30.283 1.00 63.62 316 VAL A O 1
ATOM 2434 N N . CYS A 1 317 ? 1.371 6.677 -28.921 1.00 66.56 317 CYS A N 1
ATOM 2435 C CA . CYS A 1 317 ? 2.798 6.390 -28.837 1.00 66.56 317 CYS A CA 1
ATOM 2436 C C . CYS A 1 317 ? 3.137 5.261 -29.814 1.00 66.56 317 CYS A C 1
ATOM 2438 O O . CYS A 1 317 ? 2.552 4.181 -29.735 1.00 66.56 317 CYS A O 1
ATOM 2440 N N . GLU A 1 318 ? 4.075 5.519 -30.725 1.00 71.19 318 GLU A N 1
ATOM 2441 C CA . GLU A 1 318 ? 4.740 4.482 -31.513 1.00 71.19 318 GLU A CA 1
ATOM 2442 C C . GLU A 1 318 ? 5.922 3.955 -30.679 1.00 71.19 318 GLU A C 1
ATOM 2444 O O . GLU A 1 318 ? 6.894 4.677 -30.463 1.00 71.19 318 GLU A O 1
ATOM 2449 N N . GLY A 1 319 ? 5.830 2.726 -30.154 1.00 82.50 319 GLY A N 1
ATOM 2450 C CA . GLY A 1 319 ? 6.901 2.095 -29.368 1.00 82.50 319 GLY A CA 1
ATOM 2451 C C . GLY A 1 319 ? 6.539 1.726 -27.923 1.00 82.50 319 GLY A C 1
ATOM 2452 O O . GLY A 1 319 ? 5.382 1.451 -27.599 1.00 82.50 319 GLY A O 1
ATOM 2453 N N . GLN A 1 320 ? 7.564 1.635 -27.063 1.00 89.56 320 GLN A N 1
ATOM 2454 C CA . GLN A 1 320 ? 7.411 1.263 -25.651 1.00 89.56 320 GLN A CA 1
ATOM 2455 C C . GLN A 1 320 ? 7.009 2.460 -24.788 1.00 89.56 320 GLN A C 1
ATOM 2457 O O . GLN A 1 320 ? 7.615 3.527 -24.877 1.00 89.56 320 GLN A O 1
ATOM 2462 N N . TYR A 1 321 ? 6.063 2.243 -23.876 1.00 91.12 321 TYR A N 1
ATOM 2463 C CA . TYR A 1 321 ? 5.701 3.211 -22.843 1.00 91.12 321 TYR A CA 1
ATOM 2464 C C . TYR A 1 321 ? 5.548 2.537 -21.475 1.00 91.12 321 TYR A C 1
ATOM 2466 O O . TYR A 1 321 ? 5.161 1.373 -21.364 1.00 91.12 321 TYR A O 1
ATOM 2474 N N . LEU A 1 322 ? 5.865 3.279 -20.419 1.00 93.25 322 LEU A N 1
ATOM 2475 C CA . LEU A 1 322 ? 5.701 2.889 -19.023 1.00 93.25 322 LEU A CA 1
ATOM 2476 C C . LEU A 1 322 ? 4.355 3.422 -18.545 1.00 93.25 322 LEU A C 1
ATOM 2478 O O . LEU A 1 322 ? 3.997 4.552 -18.858 1.00 93.25 322 LEU A O 1
ATOM 2482 N N . THR A 1 323 ? 3.613 2.638 -17.781 1.00 93.31 323 THR A N 1
ATOM 2483 C CA . THR A 1 323 ? 2.389 3.057 -17.103 1.00 93.31 323 THR A CA 1
ATOM 2484 C C . THR A 1 323 ? 2.620 3.002 -15.603 1.00 93.31 323 THR A C 1
ATOM 2486 O O . THR A 1 323 ? 3.130 2.008 -15.091 1.00 93.31 323 THR A O 1
ATOM 2489 N N . VAL A 1 324 ? 2.244 4.077 -14.915 1.00 95.19 324 VAL A N 1
ATOM 2490 C CA . VAL A 1 324 ? 2.220 4.166 -13.456 1.00 95.19 324 VAL A CA 1
ATOM 2491 C C . VAL A 1 324 ? 0.779 4.406 -13.033 1.00 95.19 324 VAL A C 1
ATOM 2493 O O . VAL A 1 324 ? 0.156 5.375 -13.470 1.00 95.19 324 VAL A O 1
ATOM 2496 N N . GLU A 1 325 ? 0.244 3.516 -12.208 1.00 95.19 325 GLU A N 1
ATOM 2497 C CA . GLU A 1 325 ? -1.116 3.601 -11.679 1.00 95.19 325 GLU A CA 1
ATOM 2498 C C . GLU A 1 325 ? -1.063 3.760 -10.161 1.00 95.19 325 GLU A C 1
ATOM 2500 O O . GLU A 1 325 ? -0.321 3.035 -9.500 1.00 95.19 325 GLU A O 1
ATOM 2505 N N . GLN A 1 326 ? -1.860 4.667 -9.596 1.00 96.06 326 GLN A N 1
ATOM 2506 C CA . GLN A 1 326 ? -2.076 4.752 -8.151 1.00 96.06 326 GLN A CA 1
ATOM 2507 C C . GLN A 1 326 ? -3.564 4.675 -7.843 1.00 96.06 326 GLN A C 1
ATOM 2509 O O . GLN A 1 326 ? -4.349 5.450 -8.384 1.00 96.06 326 GLN A O 1
ATOM 2514 N N . LEU A 1 327 ? -3.934 3.767 -6.947 1.00 96.19 327 LEU A N 1
ATOM 2515 C CA . LEU A 1 327 ? -5.266 3.675 -6.363 1.00 96.19 327 LEU A CA 1
ATOM 2516 C C . LEU A 1 327 ? -5.131 3.866 -4.851 1.00 96.19 327 LEU A C 1
ATOM 2518 O O . LEU A 1 327 ? -4.385 3.122 -4.214 1.00 96.19 327 LEU A O 1
ATOM 2522 N N . ALA A 1 328 ? -5.823 4.848 -4.281 1.00 96.06 328 ALA A N 1
ATOM 2523 C CA . ALA A 1 328 ? -5.723 5.170 -2.861 1.00 96.06 328 ALA A CA 1
ATOM 2524 C C . ALA A 1 328 ? -7.029 4.897 -2.108 1.00 96.06 328 ALA A C 1
ATOM 2526 O O . ALA A 1 328 ? -8.122 5.185 -2.596 1.00 96.06 328 ALA A O 1
ATOM 2527 N N . LEU A 1 329 ? -6.882 4.362 -0.896 1.00 96.19 329 LEU A N 1
ATOM 2528 C CA . LEU A 1 329 ? -7.950 4.156 0.074 1.00 96.19 329 LEU A CA 1
ATOM 2529 C C . LEU A 1 329 ? -7.702 5.049 1.294 1.00 96.19 329 LEU A C 1
ATOM 2531 O O . LEU A 1 329 ? -6.751 4.816 2.041 1.00 96.19 329 LEU A O 1
ATOM 2535 N N . ASP A 1 330 ? -8.549 6.058 1.485 1.00 96.75 330 ASP A N 1
ATOM 2536 C CA . ASP A 1 330 ? -8.494 6.977 2.627 1.00 96.75 330 ASP A CA 1
ATOM 2537 C C . ASP A 1 330 ? -8.989 6.291 3.911 1.00 96.75 330 ASP A C 1
ATOM 2539 O O . ASP A 1 330 ? -10.110 5.775 3.964 1.00 96.75 330 ASP A O 1
ATOM 2543 N N . PHE A 1 331 ? -8.152 6.259 4.952 1.00 97.50 331 PHE A N 1
ATOM 2544 C CA . PHE A 1 331 ? -8.487 5.545 6.182 1.00 97.50 331 PHE A CA 1
ATOM 2545 C C . PHE A 1 331 ? -9.588 6.228 6.986 1.00 97.50 331 PHE A C 1
ATOM 2547 O O . PHE A 1 331 ? -10.440 5.533 7.538 1.00 97.50 331 PHE A O 1
ATOM 2554 N N . GLU A 1 332 ? -9.619 7.558 7.047 1.00 97.12 332 GLU A N 1
ATOM 2555 C CA . GLU A 1 332 ? -10.638 8.273 7.815 1.00 97.12 332 GLU A CA 1
ATOM 2556 C C . GLU A 1 332 ? -12.015 8.123 7.183 1.00 97.12 332 GLU A C 1
ATOM 2558 O O . GLU A 1 332 ? -13.003 7.930 7.898 1.00 97.12 332 GLU A O 1
ATOM 2563 N N . TYR A 1 333 ? -12.090 8.145 5.852 1.00 96.88 333 TYR A N 1
ATOM 2564 C CA . TYR A 1 333 ? -13.318 7.847 5.130 1.00 96.88 333 TYR A CA 1
ATOM 2565 C C . TYR A 1 333 ? -13.822 6.439 5.469 1.00 96.88 333 TYR A C 1
ATOM 2567 O O . TYR A 1 333 ? -14.969 6.281 5.893 1.00 96.88 333 TYR A O 1
ATOM 2575 N N . VAL A 1 334 ? -12.951 5.426 5.361 1.00 97.81 334 VAL A N 1
ATOM 2576 C CA . VAL A 1 334 ? -13.293 4.031 5.685 1.00 97.81 334 VAL A CA 1
ATOM 2577 C C . VAL A 1 334 ? -13.769 3.904 7.130 1.00 97.81 334 VAL A C 1
ATOM 2579 O O . VAL A 1 334 ? -14.832 3.342 7.375 1.00 97.81 334 VAL A O 1
ATOM 2582 N N . ILE A 1 335 ? -13.022 4.449 8.093 1.00 98.44 335 ILE A N 1
ATOM 2583 C CA . ILE A 1 335 ? -13.369 4.386 9.519 1.00 98.44 335 ILE A CA 1
ATOM 2584 C C . ILE A 1 335 ? -14.752 4.998 9.761 1.00 98.44 335 ILE A C 1
ATOM 2586 O O . ILE A 1 335 ? -15.593 4.377 10.412 1.00 98.44 335 ILE A O 1
ATOM 2590 N N . ASN A 1 336 ? -15.011 6.193 9.224 1.00 98.00 336 ASN A N 1
ATOM 2591 C CA . ASN A 1 336 ? -16.284 6.881 9.421 1.00 98.00 336 ASN A CA 1
ATOM 2592 C C . ASN A 1 336 ? -17.463 6.126 8.793 1.00 98.00 336 ASN A C 1
ATOM 2594 O O . ASN A 1 336 ? -18.517 6.027 9.424 1.00 98.00 336 ASN A O 1
ATOM 2598 N N . GLU A 1 337 ? -17.305 5.582 7.586 1.00 97.25 337 GLU A N 1
ATOM 2599 C CA . GLU A 1 337 ? -18.359 4.807 6.924 1.00 97.25 337 GLU A CA 1
ATOM 2600 C C . GLU A 1 337 ? -18.652 3.493 7.658 1.00 97.25 337 GLU A C 1
ATOM 2602 O O . GLU A 1 337 ? -19.816 3.190 7.919 1.00 97.25 337 GLU A O 1
ATOM 2607 N N . VAL A 1 338 ? -17.619 2.751 8.072 1.00 98.44 338 VAL A N 1
ATOM 2608 C CA . VAL A 1 338 ? -17.789 1.499 8.829 1.00 98.44 338 VAL A CA 1
ATOM 2609 C C . VAL A 1 338 ? -18.482 1.766 10.167 1.00 98.44 338 VAL A C 1
ATOM 2611 O O . VAL A 1 338 ? -19.416 1.056 10.542 1.00 98.44 338 VAL A O 1
ATOM 2614 N N . ILE A 1 339 ? -18.072 2.810 10.898 1.00 98.44 339 ILE A N 1
ATOM 2615 C CA . ILE A 1 339 ? -18.712 3.162 12.173 1.00 98.44 339 ILE A CA 1
ATOM 2616 C C . ILE A 1 339 ? -20.168 3.565 11.951 1.00 98.44 339 ILE A C 1
ATOM 2618 O O . ILE A 1 339 ? -21.035 3.143 12.711 1.00 98.44 339 ILE A O 1
ATOM 2622 N N . ARG A 1 340 ? -20.460 4.368 10.923 1.00 97.56 340 ARG A N 1
ATOM 2623 C CA . ARG A 1 340 ? -21.821 4.851 10.663 1.00 97.56 340 ARG A CA 1
ATOM 2624 C C . ARG A 1 340 ? -22.773 3.721 10.273 1.00 97.56 340 ARG A C 1
ATOM 2626 O O . ARG A 1 340 ? -23.914 3.724 10.734 1.00 97.56 340 ARG A O 1
ATOM 2633 N N . ASN A 1 341 ? -22.313 2.799 9.433 1.00 97.44 341 ASN A N 1
ATOM 2634 C CA . ASN A 1 341 ? -23.184 1.837 8.763 1.00 97.44 341 ASN A CA 1
ATOM 2635 C C . ASN A 1 341 ? -23.193 0.457 9.440 1.00 97.44 341 ASN A C 1
ATOM 2637 O O . ASN A 1 341 ? -24.242 -0.184 9.467 1.00 97.44 341 ASN A O 1
ATOM 2641 N N . ASP A 1 342 ? -22.075 0.025 10.037 1.00 98.06 342 ASP A N 1
ATOM 2642 C CA . ASP A 1 342 ? -21.891 -1.372 10.460 1.00 98.06 342 ASP A CA 1
ATOM 2643 C C . ASP A 1 342 ? -21.629 -1.553 11.966 1.00 98.06 342 ASP A C 1
ATOM 2645 O O . ASP A 1 342 ? -21.833 -2.645 12.505 1.00 98.06 342 ASP A O 1
ATOM 2649 N N . ALA A 1 343 ? -21.186 -0.515 12.685 1.00 97.88 343 ALA A N 1
ATOM 2650 C CA . ALA A 1 343 ? -20.898 -0.640 14.113 1.00 97.88 343 ALA A CA 1
ATOM 2651 C C . ALA A 1 343 ? -22.172 -0.631 14.975 1.00 97.88 343 ALA A C 1
ATOM 2653 O O . ALA A 1 343 ? -22.940 0.333 14.995 1.00 97.88 343 ALA A O 1
ATOM 2654 N N . SER A 1 344 ? -22.358 -1.672 15.794 1.00 97.06 344 SER A N 1
ATOM 2655 C CA . SER A 1 344 ? -23.472 -1.767 16.755 1.00 97.06 344 SER A CA 1
ATOM 2656 C C . SER A 1 344 ? -23.445 -0.662 17.823 1.00 97.06 344 SER A C 1
ATOM 2658 O O . SER A 1 344 ? -24.485 -0.255 18.343 1.00 97.06 344 SER A O 1
ATOM 2660 N N . TRP A 1 345 ? -22.252 -0.144 18.118 1.00 96.62 345 TRP A N 1
ATOM 2661 C CA . TRP A 1 345 ? -21.984 0.937 19.064 1.00 96.62 345 TRP A CA 1
ATOM 2662 C C . TRP A 1 345 ? -21.912 2.325 18.400 1.00 96.62 345 TRP A C 1
ATOM 2664 O O . TRP A 1 345 ? -21.538 3.294 19.056 1.00 96.62 345 TRP A O 1
ATOM 2674 N N . SER A 1 346 ? -22.319 2.469 17.132 1.00 96.75 346 SER A N 1
ATOM 2675 C CA . SER A 1 346 ? -22.266 3.734 16.374 1.00 96.75 346 SER A CA 1
ATOM 2676 C C . SER A 1 346 ? -22.912 4.924 17.089 1.00 96.75 346 SER A C 1
ATOM 2678 O O . SER A 1 346 ? -22.394 6.034 17.056 1.00 96.75 346 SER A O 1
ATOM 2680 N N . LYS A 1 347 ? -24.013 4.696 17.813 1.00 95.44 347 LYS A N 1
ATOM 2681 C CA . LYS A 1 347 ? -24.719 5.738 18.582 1.00 95.44 347 LYS A CA 1
ATOM 2682 C C . LYS A 1 347 ? -23.953 6.228 19.815 1.00 95.44 347 LYS A C 1
ATOM 2684 O O . LYS A 1 347 ? -24.291 7.277 20.351 1.00 95.44 347 LYS A O 1
ATOM 2689 N N . GLN A 1 348 ? -22.980 5.453 20.291 1.00 95.44 348 GLN A N 1
ATOM 2690 C CA . GLN A 1 348 ? -22.118 5.813 21.418 1.00 95.44 348 GLN A CA 1
ATOM 2691 C C . GLN A 1 348 ? -20.887 6.601 20.958 1.00 95.44 348 GLN A C 1
ATOM 2693 O O . GLN A 1 348 ? -20.287 7.302 21.767 1.00 95.44 348 GLN A O 1
ATOM 2698 N N . PHE A 1 349 ? -20.500 6.474 19.687 1.00 97.62 349 PHE A N 1
ATOM 2699 C CA . PHE A 1 349 ? -19.288 7.062 19.130 1.00 97.62 349 PHE A CA 1
ATOM 2700 C C . PHE A 1 349 ? -19.320 8.597 19.147 1.00 97.62 349 PHE A C 1
ATOM 2702 O O . PHE A 1 349 ? -20.322 9.216 18.790 1.00 97.62 349 PHE A O 1
ATOM 2709 N N . CYS A 1 350 ? -18.192 9.201 19.526 1.00 97.25 350 CYS A N 1
ATOM 2710 C CA . CYS A 1 350 ? -17.992 10.649 19.493 1.00 97.25 350 CYS A CA 1
ATOM 2711 C C . CYS A 1 350 ? -16.990 11.048 18.403 1.00 97.25 350 CYS A C 1
ATOM 2713 O O . CYS A 1 350 ? -17.295 11.861 17.535 1.00 97.25 350 CYS A O 1
ATOM 2715 N N . SER A 1 351 ? -15.778 10.500 18.483 1.00 98.06 351 SER A N 1
ATOM 2716 C CA . SER A 1 351 ? -14.655 10.787 17.587 1.00 98.06 351 SER A CA 1
ATOM 2717 C C . SER A 1 351 ? -13.582 9.715 17.760 1.00 98.06 351 SER A C 1
ATOM 2719 O O . SER A 1 351 ? -13.492 9.109 18.829 1.00 98.06 351 SER A O 1
ATOM 2721 N N . PHE A 1 352 ? -12.718 9.514 16.768 1.00 97.75 352 PHE A N 1
ATOM 2722 C CA . PHE A 1 352 ? -11.469 8.773 16.956 1.00 97.75 352 PHE A CA 1
ATOM 2723 C C . PHE A 1 352 ? -10.288 9.732 17.129 1.00 97.75 352 PHE A C 1
ATOM 2725 O O . PHE A 1 352 ? -10.364 10.894 16.737 1.00 97.75 352 PHE A O 1
ATOM 2732 N N . SER A 1 353 ? -9.233 9.270 17.793 1.00 94.88 353 SER A N 1
ATOM 2733 C CA . SER A 1 353 ? -8.038 10.067 18.086 1.00 94.88 353 SER A CA 1
ATOM 2734 C C . SER A 1 353 ? -6.831 9.633 17.269 1.00 94.88 353 SER A C 1
ATOM 2736 O O . SER A 1 353 ? -6.009 10.476 16.936 1.00 94.88 353 SER A O 1
ATOM 2738 N N . ASP A 1 354 ? -6.700 8.332 17.010 1.00 96.75 354 ASP A N 1
ATOM 2739 C CA . ASP A 1 354 ? -5.513 7.748 16.386 1.00 96.75 354 ASP A CA 1
ATOM 2740 C C . ASP A 1 354 ? -5.839 6.335 15.863 1.00 96.75 354 ASP A C 1
ATOM 2742 O O . ASP A 1 354 ? -6.765 5.683 16.370 1.00 96.75 354 ASP A O 1
ATOM 2746 N N . TYR A 1 355 ? -5.105 5.862 14.857 1.00 98.25 355 TYR A N 1
ATOM 2747 C CA . TYR A 1 355 ? -5.341 4.577 14.198 1.00 98.25 355 TYR A CA 1
ATOM 2748 C C . TYR A 1 355 ? -4.061 3.927 13.649 1.00 98.25 355 TYR A C 1
ATOM 2750 O O . TYR A 1 355 ? -3.104 4.595 13.272 1.00 98.25 355 TYR A O 1
ATOM 2758 N N . ASP A 1 356 ? -4.049 2.592 13.585 1.00 98.44 356 ASP A N 1
ATOM 2759 C CA . ASP A 1 356 ? -2.925 1.791 13.078 1.00 98.44 356 ASP A CA 1
ATOM 2760 C C . ASP A 1 356 ? -3.427 0.693 12.130 1.00 98.44 356 ASP A C 1
ATOM 2762 O O . ASP A 1 356 ? -4.215 -0.178 12.517 1.00 98.44 356 ASP A O 1
ATOM 2766 N N . ILE A 1 357 ? -2.964 0.718 10.878 1.00 98.38 357 ILE A N 1
ATOM 2767 C CA . ILE A 1 357 ? -3.425 -0.193 9.825 1.00 98.38 357 ILE A CA 1
ATOM 2768 C C . ILE A 1 357 ? -2.387 -1.287 9.584 1.00 98.38 357 ILE A C 1
ATOM 2770 O O . ILE A 1 357 ? -1.211 -1.013 9.330 1.00 98.38 357 ILE A O 1
ATOM 2774 N N . VAL A 1 358 ? -2.847 -2.538 9.614 1.00 98.56 358 VAL A N 1
ATOM 2775 C CA . VAL A 1 358 ? -2.040 -3.733 9.350 1.00 98.56 358 VAL A CA 1
ATOM 2776 C C . VAL A 1 358 ? -2.706 -4.548 8.247 1.00 98.56 358 VAL A C 1
ATOM 2778 O O . VAL A 1 358 ? -3.891 -4.866 8.331 1.00 98.56 358 VAL A O 1
ATOM 2781 N N . ILE A 1 359 ? -1.943 -4.914 7.218 1.00 98.62 359 ILE A N 1
ATOM 2782 C CA . ILE A 1 359 ? -2.406 -5.827 6.170 1.00 98.62 359 ILE A CA 1
ATOM 2783 C C . ILE A 1 359 ? -2.440 -7.241 6.757 1.00 98.62 359 ILE A C 1
ATOM 2785 O O . ILE A 1 359 ? -1.450 -7.695 7.336 1.00 98.62 359 ILE A O 1
ATOM 2789 N N . LEU A 1 360 ? -3.579 -7.921 6.631 1.00 98.06 360 LEU A N 1
ATOM 2790 C CA . LEU A 1 360 ? -3.769 -9.295 7.099 1.00 98.06 360 LEU A CA 1
ATOM 2791 C C . LEU A 1 360 ? -3.607 -10.319 5.975 1.00 98.06 360 LEU A C 1
ATOM 2793 O O . LEU A 1 360 ? -3.103 -11.407 6.229 1.00 98.06 360 LEU A O 1
ATOM 2797 N N . GLU A 1 361 ? -4.050 -9.984 4.760 1.00 97.44 361 GLU A N 1
ATOM 2798 C CA . GLU A 1 361 ? -3.955 -10.858 3.589 1.00 97.44 361 GLU A CA 1
ATOM 2799 C C . GLU A 1 361 ? -4.046 -10.044 2.291 1.00 97.44 361 GLU A C 1
ATOM 2801 O O . GLU A 1 361 ? -4.705 -9.004 2.240 1.00 97.44 361 GLU A O 1
ATOM 2806 N N . VAL A 1 362 ? -3.416 -10.545 1.230 1.00 98.19 362 VAL A N 1
ATOM 2807 C CA . VAL A 1 362 ? -3.573 -10.054 -0.141 1.00 98.19 362 VAL A CA 1
ATOM 2808 C C . VAL A 1 362 ? -3.823 -11.258 -1.040 1.00 98.19 362 VAL A C 1
ATOM 2810 O O . VAL A 1 362 ? -2.959 -12.120 -1.178 1.00 98.19 362 VAL A O 1
ATOM 2813 N N . CYS A 1 363 ? -4.993 -11.315 -1.675 1.00 96.94 363 CYS A N 1
ATOM 2814 C CA . CYS A 1 363 ? -5.301 -12.325 -2.683 1.00 96.94 363 CYS A CA 1
ATOM 2815 C C . CYS A 1 363 ? -5.048 -11.740 -4.082 1.00 96.94 363 CYS A C 1
ATOM 2817 O O . CYS A 1 363 ? -5.879 -10.966 -4.574 1.00 96.94 363 CYS A O 1
ATOM 2819 N N . PRO A 1 364 ? -3.912 -12.064 -4.731 1.00 95.38 364 PRO A N 1
ATOM 2820 C CA . PRO A 1 364 ? -3.550 -11.483 -6.021 1.00 95.38 364 PRO A CA 1
ATOM 2821 C C . PRO A 1 364 ? -4.445 -11.966 -7.170 1.00 95.38 364 PRO A C 1
ATOM 2823 O O . PRO A 1 364 ? -4.558 -11.269 -8.174 1.00 95.38 364 PRO A O 1
ATOM 2826 N N . GLU A 1 365 ? -5.104 -13.121 -7.033 1.00 93.56 365 GLU A N 1
ATOM 2827 C CA . GLU A 1 365 ? -6.022 -13.662 -8.039 1.00 93.56 365 GLU A CA 1
ATOM 2828 C C . GLU A 1 365 ? -7.363 -12.918 -8.071 1.00 93.56 365 GLU A C 1
ATOM 2830 O O . GLU A 1 365 ? -7.893 -12.646 -9.148 1.00 93.56 365 GLU A O 1
ATOM 2835 N N . THR A 1 366 ? -7.920 -12.573 -6.905 1.00 95.50 366 THR A N 1
ATOM 2836 C CA . THR A 1 366 ? -9.184 -11.820 -6.811 1.00 95.50 366 THR A CA 1
ATOM 2837 C C . THR A 1 366 ? -8.973 -10.319 -6.662 1.00 95.50 366 THR A C 1
ATOM 2839 O O . THR A 1 366 ? -9.953 -9.580 -6.632 1.00 95.50 366 THR A O 1
ATOM 2842 N N . ASN A 1 367 ? -7.719 -9.863 -6.561 1.00 96.62 367 ASN A N 1
ATOM 2843 C CA . ASN A 1 367 ? -7.344 -8.473 -6.299 1.00 96.62 367 ASN A CA 1
ATOM 2844 C C . ASN A 1 367 ? -7.980 -7.903 -5.021 1.00 96.62 367 ASN A C 1
ATOM 2846 O O . ASN A 1 367 ? -8.353 -6.733 -4.981 1.00 96.62 367 ASN A O 1
ATOM 2850 N N . GLN A 1 368 ? -8.093 -8.723 -3.973 1.00 97.69 368 GLN A N 1
ATOM 2851 C CA . GLN A 1 368 ? -8.597 -8.276 -2.674 1.00 97.69 368 GLN A CA 1
ATOM 2852 C C . GLN A 1 368 ? -7.467 -8.094 -1.667 1.00 97.69 368 GLN A C 1
ATOM 2854 O O . GLN A 1 368 ? -6.600 -8.957 -1.523 1.00 97.69 368 GLN A O 1
ATOM 2859 N N . VAL A 1 369 ? -7.518 -6.988 -0.932 1.00 98.69 369 VAL A N 1
ATOM 2860 C CA . VAL A 1 369 ? -6.611 -6.662 0.169 1.00 98.69 369 VAL A CA 1
ATOM 2861 C C . VAL A 1 369 ? -7.421 -6.629 1.457 1.00 98.69 369 VAL A C 1
ATOM 2863 O O . VAL A 1 369 ? -8.331 -5.816 1.597 1.00 98.69 369 VAL A O 1
ATOM 2866 N N . ILE A 1 370 ? -7.099 -7.502 2.408 1.00 98.62 370 ILE A N 1
ATOM 2867 C CA . ILE A 1 370 ? -7.737 -7.520 3.725 1.00 98.62 370 ILE A CA 1
ATOM 2868 C C . ILE A 1 370 ? -6.848 -6.757 4.698 1.00 98.62 370 ILE A C 1
ATOM 2870 O O . ILE A 1 370 ? -5.699 -7.137 4.937 1.00 98.62 370 ILE A O 1
ATOM 2874 N N . ILE A 1 371 ? -7.399 -5.707 5.297 1.00 98.69 371 ILE A N 1
ATOM 2875 C CA . ILE A 1 371 ? -6.729 -4.888 6.306 1.00 98.69 371 ILE A CA 1
ATOM 2876 C C . ILE A 1 371 ? -7.457 -4.954 7.645 1.00 98.69 371 ILE A C 1
ATOM 2878 O O . ILE A 1 371 ? -8.673 -5.144 7.714 1.00 98.69 371 ILE A O 1
ATOM 2882 N N . ASN A 1 372 ? -6.692 -4.777 8.715 1.00 98.81 372 ASN A N 1
ATOM 2883 C CA . ASN A 1 372 ? -7.182 -4.521 10.060 1.00 98.81 372 ASN A CA 1
ATOM 2884 C C . ASN A 1 372 ? -6.829 -3.082 10.433 1.00 98.81 372 ASN A C 1
ATOM 2886 O O . ASN A 1 372 ? -5.704 -2.640 10.194 1.00 98.81 372 ASN A O 1
ATOM 2890 N N . ILE A 1 373 ? -7.782 -2.372 11.018 1.00 98.75 373 ILE A N 1
ATOM 2891 C CA . ILE A 1 373 ? -7.667 -0.982 11.446 1.00 98.75 373 ILE A CA 1
ATOM 2892 C C . ILE A 1 373 ? -7.844 -0.977 12.960 1.00 98.75 373 ILE A C 1
ATOM 2894 O O . ILE A 1 373 ? -8.961 -1.117 13.457 1.00 98.75 373 ILE A O 1
ATOM 2898 N N . GLY A 1 374 ? -6.745 -0.867 13.700 1.00 98.62 374 GLY A N 1
ATOM 2899 C CA . GLY A 1 374 ? -6.773 -0.636 15.139 1.00 98.62 374 GLY A CA 1
ATOM 2900 C C . GLY A 1 374 ? -7.138 0.818 15.388 1.00 98.62 374 GLY A C 1
ATOM 2901 O O . GLY A 1 374 ? -6.568 1.698 14.750 1.00 98.62 374 GLY A O 1
ATOM 2902 N N . LEU A 1 375 ? -8.080 1.075 16.289 1.00 98.44 375 LEU A N 1
ATOM 2903 C CA . LEU A 1 375 ? -8.665 2.400 16.468 1.00 98.44 375 LEU A CA 1
ATOM 2904 C C . LEU A 1 375 ? -8.692 2.786 17.945 1.00 98.44 375 LEU A C 1
ATOM 2906 O O . LEU A 1 375 ? -9.230 2.041 18.766 1.00 98.44 375 LEU A O 1
ATOM 2910 N N . LEU A 1 376 ? -8.150 3.960 18.270 1.00 98.25 376 LEU A N 1
ATOM 2911 C CA . LEU A 1 376 ? -8.358 4.640 19.547 1.00 98.25 376 LEU A CA 1
ATOM 2912 C C . LEU A 1 376 ? -9.462 5.680 19.378 1.00 98.25 376 LEU A C 1
ATOM 2914 O O . LEU A 1 376 ? -9.365 6.557 18.520 1.00 98.25 376 LEU A O 1
ATOM 2918 N N . LEU A 1 377 ? -10.508 5.602 20.199 1.00 98.06 377 LEU A N 1
ATOM 2919 C CA . LEU A 1 377 ? -11.685 6.456 20.059 1.00 98.06 377 LEU A CA 1
ATOM 2920 C C . LEU A 1 377 ? -12.309 6.870 21.385 1.00 98.06 377 LEU A C 1
ATOM 2922 O O . LEU A 1 377 ? -12.066 6.258 22.422 1.00 98.06 377 LEU A O 1
ATOM 2926 N N . LEU A 1 378 ? -13.133 7.913 21.341 1.00 97.69 378 LEU A N 1
ATOM 2927 C CA . LEU A 1 378 ? -14.021 8.307 22.424 1.00 97.69 378 LEU A CA 1
ATOM 2928 C C . LEU A 1 378 ? -15.444 7.846 22.122 1.00 97.69 378 LEU A C 1
ATOM 2930 O O . LEU A 1 378 ? -15.972 8.091 21.036 1.00 97.69 378 LEU A O 1
ATOM 2934 N N . ALA A 1 379 ? -16.073 7.234 23.119 1.00 96.94 379 ALA A N 1
ATOM 2935 C CA . ALA A 1 379 ? -17.475 6.850 23.067 1.00 96.94 379 ALA A CA 1
ATOM 2936 C C . ALA A 1 379 ? -18.135 7.006 24.441 1.00 96.94 379 ALA A C 1
ATOM 2938 O O . ALA A 1 379 ? -17.469 6.948 25.479 1.00 96.94 379 ALA A O 1
ATOM 2939 N N . PHE A 1 380 ? -19.447 7.217 24.459 1.00 95.50 380 PHE A N 1
ATOM 2940 C CA . PHE A 1 380 ? -20.238 7.107 25.678 1.00 95.50 380 PHE A CA 1
ATOM 2941 C C . PHE A 1 380 ? -20.311 5.643 26.132 1.00 95.50 380 PHE A C 1
ATOM 2943 O O . PHE A 1 380 ? -20.474 4.761 25.293 1.00 95.50 380 PHE A O 1
ATOM 2950 N N . PRO A 1 381 ? -20.229 5.366 27.442 1.00 92.00 381 PRO A N 1
ATOM 2951 C CA . PRO A 1 381 ? -20.493 4.034 27.963 1.00 92.00 381 PRO A CA 1
ATOM 2952 C C . PRO A 1 381 ? -21.893 3.536 27.601 1.00 92.00 381 PRO A C 1
ATOM 2954 O O . PRO A 1 381 ? -22.793 4.330 27.304 1.00 92.00 381 PRO A O 1
ATOM 2957 N N . SER A 1 382 ? -22.090 2.218 27.683 1.00 85.12 382 SER A N 1
ATOM 2958 C CA . SER A 1 382 ? -23.421 1.639 27.508 1.00 85.12 382 SER A CA 1
ATOM 2959 C C . SER A 1 382 ? -24.412 2.250 28.516 1.00 85.12 382 SER A C 1
ATOM 2961 O O . SER A 1 382 ? -24.020 2.548 29.648 1.00 85.12 382 SER A O 1
ATOM 2963 N N . PRO A 1 383 ? -25.689 2.438 28.139 1.00 78.69 383 PRO A N 1
ATOM 2964 C CA . PRO A 1 383 ? -26.694 3.027 29.026 1.00 78.69 383 PRO A CA 1
ATOM 2965 C C . PRO A 1 383 ? -26.955 2.188 30.287 1.00 78.69 383 PRO A C 1
ATOM 2967 O O . PRO A 1 383 ? -27.509 2.711 31.251 1.00 78.69 383 PRO A O 1
ATOM 2970 N N . ASP A 1 384 ? -26.534 0.921 30.281 1.00 76.38 384 ASP A N 1
ATOM 2971 C CA . ASP A 1 384 ? -26.673 -0.019 31.392 1.00 76.38 384 ASP A CA 1
ATOM 2972 C C . ASP A 1 384 ? -25.513 0.079 32.407 1.00 76.38 384 ASP A C 1
ATOM 2974 O O . ASP A 1 384 ? -25.587 -0.510 33.485 1.00 76.38 384 ASP A O 1
ATOM 2978 N N . GLU A 1 385 ? -24.435 0.820 32.104 1.00 76.12 385 GLU A N 1
ATOM 2979 C CA . GLU A 1 385 ? -23.356 1.072 33.069 1.00 76.12 385 GLU A CA 1
ATOM 2980 C C . GLU A 1 385 ? -23.781 2.126 34.108 1.00 76.12 385 GLU A C 1
ATOM 2982 O O . GLU A 1 385 ? -23.962 3.306 33.800 1.00 76.12 385 GLU A O 1
ATOM 2987 N N . GLU A 1 386 ? -23.878 1.714 35.376 1.00 63.94 386 GLU A N 1
ATOM 2988 C CA . GLU A 1 386 ? -24.136 2.608 36.509 1.00 63.94 386 GLU A CA 1
ATOM 2989 C C . GLU A 1 386 ? -22.971 3.599 36.705 1.00 63.94 386 GLU A C 1
ATOM 2991 O O . GLU A 1 386 ? -21.870 3.234 37.125 1.00 63.94 386 GLU A O 1
ATOM 2996 N N . GLY A 1 387 ? -23.199 4.885 36.414 1.00 66.69 387 GLY A N 1
ATOM 2997 C CA . GLY A 1 387 ? -22.192 5.929 36.606 1.00 66.69 387 GLY A CA 1
ATOM 2998 C C . GLY A 1 387 ? -22.488 7.241 35.879 1.00 66.69 387 GLY A C 1
ATOM 2999 O O . GLY A 1 387 ? -23.544 7.438 35.284 1.00 66.69 387 GLY A O 1
ATOM 3000 N N . GLN A 1 388 ? -21.538 8.180 35.936 1.00 63.66 388 GLN A N 1
ATOM 3001 C CA . GLN A 1 388 ? -21.601 9.393 35.118 1.00 63.66 388 GLN A CA 1
ATOM 3002 C C . GLN A 1 388 ? -21.438 9.036 33.633 1.00 63.66 388 GLN A C 1
ATOM 3004 O O . GLN A 1 388 ? -20.413 8.480 33.245 1.00 63.66 388 GLN A O 1
ATOM 3009 N N . LEU A 1 389 ? -22.413 9.443 32.812 1.00 78.69 389 LEU A N 1
ATOM 3010 C CA . LEU A 1 389 ? -22.421 9.350 31.345 1.00 78.69 389 LEU A CA 1
ATOM 3011 C C . LEU A 1 389 ? -21.394 10.308 30.718 1.00 78.69 389 LEU A C 1
ATOM 3013 O O . LEU A 1 389 ? -21.741 11.288 30.060 1.00 78.69 389 LEU A O 1
ATOM 3017 N N . ARG A 1 390 ? -20.109 10.073 30.979 1.00 89.94 390 ARG A N 1
ATOM 3018 C CA . ARG A 1 390 ? -19.009 10.805 30.349 1.00 89.94 390 ARG A CA 1
ATOM 3019 C C . ARG A 1 390 ? -18.352 9.923 29.297 1.00 89.94 390 ARG A C 1
ATOM 3021 O O . ARG A 1 390 ? -18.136 8.747 29.586 1.00 89.94 390 ARG A O 1
ATOM 3028 N N . PRO A 1 391 ? -18.001 10.475 28.123 1.00 93.31 391 PRO A N 1
ATOM 3029 C CA . PRO A 1 391 ? -17.225 9.740 27.140 1.00 93.31 391 PRO A CA 1
ATOM 3030 C C . PRO A 1 391 ? -15.926 9.221 27.755 1.00 93.31 391 PRO A C 1
ATOM 3032 O O . PRO A 1 391 ? -15.234 9.955 28.466 1.00 93.31 391 PRO A O 1
ATOM 3035 N N . LYS A 1 392 ? -15.606 7.959 27.478 1.00 94.56 392 LYS A N 1
ATOM 3036 C CA . LYS A 1 392 ? -14.346 7.318 27.862 1.00 94.56 392 LYS A CA 1
ATOM 3037 C C . LYS A 1 392 ? -13.551 6.973 26.605 1.00 94.56 392 LYS A C 1
ATOM 3039 O O . LYS A 1 392 ? -14.103 6.941 25.505 1.00 94.56 392 LYS A O 1
ATOM 3044 N N . THR A 1 393 ? -12.259 6.715 26.777 1.00 96.56 393 THR A N 1
ATOM 3045 C CA . THR A 1 393 ? -11.390 6.244 25.695 1.00 96.56 393 THR A CA 1
ATOM 3046 C C . THR A 1 393 ? -11.482 4.729 25.568 1.00 96.56 393 THR A C 1
ATOM 3048 O O . THR A 1 393 ? -11.318 3.996 26.546 1.00 96.56 393 THR A O 1
ATOM 3051 N N . TYR A 1 394 ? -11.703 4.267 24.345 1.00 97.62 394 TYR A N 1
ATOM 3052 C CA . TYR A 1 394 ? -11.798 2.865 23.980 1.00 97.62 394 TYR A CA 1
ATOM 3053 C C . TYR A 1 394 ? -10.805 2.530 22.872 1.00 97.62 394 TYR A C 1
ATOM 3055 O O . TYR A 1 394 ? -10.401 3.387 22.085 1.00 97.62 394 TYR A O 1
ATOM 3063 N N . HIS A 1 395 ? -10.443 1.257 22.813 1.00 98.19 395 HIS A N 1
ATOM 3064 C CA . HIS A 1 395 ? -9.762 0.633 21.697 1.00 98.19 395 HIS A CA 1
ATOM 3065 C C . HIS A 1 395 ? -10.704 -0.377 21.032 1.00 98.19 395 HIS A C 1
ATOM 3067 O O . HIS A 1 395 ? -11.428 -1.109 21.716 1.00 98.19 395 HIS A O 1
ATOM 3073 N N . THR A 1 396 ? -10.669 -0.443 19.706 1.00 98.56 396 THR A N 1
ATOM 3074 C CA . THR A 1 396 ? -11.355 -1.469 18.914 1.00 98.56 396 THR A CA 1
ATOM 3075 C C . THR A 1 396 ? -10.570 -1.785 17.638 1.00 98.56 396 THR A C 1
ATOM 3077 O O . THR A 1 396 ? -9.537 -1.172 17.370 1.00 98.56 396 THR A O 1
ATOM 3080 N N . SER A 1 397 ? -11.043 -2.752 16.850 1.00 98.31 397 SER A N 1
ATOM 3081 C CA . SER A 1 397 ? -10.465 -3.092 15.548 1.00 98.31 397 SER A CA 1
ATOM 3082 C C . SER A 1 397 ? -11.547 -3.268 14.487 1.00 98.31 397 SER A C 1
ATOM 3084 O O . SER A 1 397 ? -12.507 -4.006 14.724 1.00 98.31 397 SER A O 1
ATOM 3086 N N . LEU A 1 398 ? -11.360 -2.673 13.313 1.00 98.75 398 LEU A N 1
ATOM 3087 C CA . LEU A 1 398 ? -12.229 -2.831 12.145 1.00 98.75 398 LEU A CA 1
ATOM 3088 C C . LEU A 1 398 ? -11.491 -3.643 11.078 1.00 98.75 398 LEU A C 1
ATOM 3090 O O . LEU A 1 398 ? -10.344 -3.343 10.766 1.00 98.75 398 LEU A O 1
ATOM 3094 N N . LYS A 1 399 ? -12.128 -4.661 10.500 1.00 98.75 399 LYS A N 1
ATOM 3095 C CA . LYS A 1 399 ? -11.571 -5.428 9.377 1.00 98.75 399 LYS A CA 1
ATOM 3096 C C . LYS A 1 399 ? -12.337 -5.113 8.115 1.00 98.75 399 LYS A C 1
ATOM 3098 O O . LYS A 1 399 ? -13.566 -5.180 8.107 1.00 98.75 399 LYS A O 1
ATOM 3103 N N . VAL A 1 400 ? -11.599 -4.827 7.055 1.00 98.56 400 VAL A N 1
ATOM 3104 C CA . VAL A 1 400 ? -12.141 -4.372 5.778 1.00 98.56 400 VAL A CA 1
ATOM 3105 C C . VAL A 1 400 ? -11.439 -5.115 4.645 1.00 98.56 400 VAL A C 1
ATOM 3107 O O . VAL A 1 400 ? -10.232 -5.346 4.709 1.00 98.56 400 VAL A O 1
ATOM 3110 N N . ALA A 1 401 ? -12.199 -5.499 3.622 1.00 98.56 401 ALA A N 1
ATOM 3111 C CA . ALA A 1 401 ? -11.687 -6.036 2.368 1.00 98.56 401 ALA A CA 1
ATOM 3112 C C . ALA A 1 401 ? -11.799 -4.962 1.284 1.00 98.56 401 ALA A C 1
ATOM 3114 O O . ALA A 1 401 ? -12.885 -4.443 1.044 1.00 98.56 401 ALA A O 1
ATOM 3115 N N . TRP A 1 402 ? -10.688 -4.634 0.638 1.00 98.38 402 TRP A N 1
ATOM 3116 C CA . TRP A 1 402 ? -10.596 -3.638 -0.424 1.00 98.38 402 TRP A CA 1
ATOM 3117 C C . TRP A 1 402 ? -10.339 -4.314 -1.769 1.00 98.38 402 TRP A C 1
ATOM 3119 O O . TRP A 1 402 ? -9.388 -5.085 -1.900 1.00 98.38 402 TRP A O 1
ATOM 3129 N N . ASP A 1 403 ? -11.191 -4.050 -2.756 1.00 97.00 403 ASP A N 1
ATOM 3130 C CA . ASP A 1 403 ? -11.083 -4.603 -4.106 1.00 97.00 403 ASP A CA 1
ATOM 3131 C C . ASP A 1 403 ? -10.335 -3.633 -5.027 1.00 97.00 403 ASP A C 1
ATOM 3133 O O . ASP A 1 403 ? -10.838 -2.566 -5.385 1.00 97.00 403 ASP A O 1
ATOM 3137 N N . LEU A 1 404 ? -9.137 -4.026 -5.463 1.00 96.44 404 LEU A N 1
ATOM 3138 C CA . LEU A 1 404 ? -8.299 -3.207 -6.338 1.00 96.44 404 LEU A CA 1
ATOM 3139 C C . LEU A 1 404 ? -8.858 -3.093 -7.764 1.00 96.44 404 LEU A C 1
ATOM 3141 O O . LEU A 1 404 ? -8.406 -2.229 -8.509 1.00 96.44 404 LEU A O 1
ATOM 3145 N N . ASN A 1 405 ? -9.820 -3.933 -8.172 1.00 94.31 405 ASN A N 1
ATOM 3146 C CA . ASN A 1 405 ? -10.488 -3.788 -9.468 1.00 94.31 405 ASN A CA 1
ATOM 3147 C C . ASN A 1 405 ? -11.548 -2.691 -9.450 1.00 94.31 405 ASN A C 1
ATOM 3149 O O . ASN A 1 405 ? -11.774 -2.063 -10.473 1.00 94.31 405 ASN A O 1
ATOM 3153 N N . THR A 1 406 ? -12.257 -2.507 -8.339 1.00 92.81 406 THR A N 1
ATOM 3154 C CA . THR A 1 406 ? -13.421 -1.605 -8.281 1.00 92.81 406 THR A CA 1
ATOM 3155 C C . THR A 1 406 ? -13.170 -0.365 -7.436 1.00 92.81 406 THR A C 1
ATOM 3157 O O . THR A 1 406 ? -13.940 0.588 -7.529 1.00 92.81 406 THR A O 1
ATOM 3160 N N . GLY A 1 407 ? -12.120 -0.373 -6.610 1.00 93.62 407 GLY A N 1
ATOM 3161 C CA . GLY A 1 407 ? -11.832 0.652 -5.607 1.00 93.62 407 GLY A CA 1
ATOM 3162 C C . GLY A 1 407 ? -12.726 0.570 -4.367 1.00 93.62 407 GLY A C 1
ATOM 3163 O O . GLY A 1 407 ? -12.471 1.277 -3.395 1.00 93.62 407 GLY A O 1
ATOM 3164 N N . ILE A 1 408 ? -13.746 -0.293 -4.378 1.00 94.19 408 ILE A N 1
ATOM 3165 C CA . ILE A 1 408 ? -14.735 -0.412 -3.308 1.00 94.19 408 ILE A CA 1
ATOM 3166 C C . ILE A 1 408 ? -14.147 -1.218 -2.153 1.00 94.19 408 ILE A C 1
ATOM 3168 O O . ILE A 1 408 ? -13.415 -2.192 -2.354 1.00 94.19 408 ILE A O 1
ATOM 3172 N N . PHE A 1 409 ? -14.499 -0.832 -0.931 1.00 96.50 409 PHE A N 1
ATOM 3173 C CA . PHE A 1 409 ? -14.234 -1.630 0.255 1.00 96.50 409 PHE A CA 1
ATOM 3174 C C . PHE A 1 409 ? -15.527 -2.186 0.859 1.00 96.50 409 PHE A C 1
ATOM 3176 O O . PHE A 1 409 ? -16.602 -1.607 0.711 1.00 96.50 409 PHE A O 1
ATOM 3183 N N . VAL A 1 410 ? -15.415 -3.315 1.555 1.00 97.19 410 VAL A N 1
ATOM 3184 C CA . VAL A 1 410 ? -16.517 -3.973 2.263 1.00 97.19 410 VAL A CA 1
ATOM 3185 C C . VAL A 1 410 ? -16.078 -4.305 3.683 1.00 97.19 410 VAL A C 1
ATOM 3187 O O . VAL A 1 410 ? -14.986 -4.835 3.907 1.00 97.19 410 VAL A O 1
ATOM 3190 N N . THR A 1 411 ? -16.943 -4.019 4.652 1.00 98.56 411 THR A N 1
ATOM 3191 C CA . THR A 1 411 ? -16.732 -4.380 6.055 1.00 98.56 411 THR A CA 1
ATOM 3192 C C . THR A 1 411 ? -16.771 -5.895 6.230 1.00 98.56 411 THR A C 1
ATOM 3194 O O . THR A 1 411 ? -17.745 -6.556 5.881 1.00 98.56 411 THR A O 1
ATOM 3197 N N . VAL A 1 412 ? -15.705 -6.456 6.801 1.00 98.31 412 VAL A N 1
ATOM 3198 C CA . VAL A 1 412 ? -15.585 -7.892 7.101 1.00 98.31 412 VAL A CA 1
ATOM 3199 C C . VAL A 1 412 ? -15.951 -8.174 8.556 1.00 98.31 412 VAL A C 1
ATOM 3201 O O . VAL A 1 412 ? -16.572 -9.188 8.862 1.00 98.31 412 VAL A O 1
ATOM 3204 N N . SER A 1 413 ? -15.534 -7.306 9.480 1.00 98.44 413 SER A N 1
ATOM 3205 C CA . SER A 1 413 ? -15.801 -7.471 10.911 1.00 98.44 413 SER A CA 1
ATOM 3206 C C . SER A 1 413 ? -15.607 -6.156 11.657 1.00 98.44 413 SER A C 1
ATOM 3208 O O . SER A 1 413 ? -14.643 -5.435 11.414 1.00 98.44 413 SER A O 1
ATOM 3210 N N . VAL A 1 414 ? -16.490 -5.889 12.617 1.00 98.75 414 VAL A N 1
ATOM 3211 C CA . VAL A 1 414 ? -16.369 -4.786 13.574 1.00 98.75 414 VAL A CA 1
ATOM 3212 C C . VAL A 1 414 ? -16.148 -5.378 14.963 1.00 98.75 414 VAL A C 1
ATOM 3214 O O . VAL A 1 414 ? -16.882 -6.274 15.374 1.00 98.75 414 VAL A O 1
ATOM 3217 N N . GLY A 1 415 ? -15.106 -4.926 15.662 1.00 98.06 415 GLY A N 1
ATOM 3218 C CA . GLY A 1 415 ? -14.820 -5.340 17.033 1.00 98.06 415 GLY A CA 1
ATOM 3219 C C . GLY A 1 415 ? -15.674 -4.613 18.072 1.00 98.06 415 GLY A C 1
ATOM 3220 O O . GLY A 1 415 ? -16.206 -3.527 17.829 1.00 98.06 415 GLY A O 1
ATOM 3221 N N . ASP A 1 416 ? -15.751 -5.193 19.266 1.00 97.69 416 ASP A N 1
ATOM 3222 C CA . ASP A 1 416 ? -16.344 -4.535 20.431 1.00 97.69 416 ASP A CA 1
ATOM 3223 C C . ASP A 1 416 ? -15.445 -3.405 20.960 1.00 97.69 416 ASP A C 1
ATOM 3225 O O . ASP A 1 416 ? -14.257 -3.307 20.626 1.00 97.69 416 ASP A O 1
ATOM 3229 N N . LEU A 1 417 ? -16.012 -2.540 21.803 1.00 97.38 417 LEU A N 1
ATOM 3230 C CA . LEU A 1 417 ? -15.277 -1.477 22.482 1.00 97.38 417 LEU A CA 1
ATOM 3231 C C . LEU A 1 417 ? -14.592 -2.014 23.745 1.00 97.38 417 LEU A C 1
ATOM 3233 O O . LEU A 1 417 ? -15.243 -2.528 24.652 1.00 97.38 417 LEU A O 1
ATOM 3237 N N . THR A 1 418 ? -13.272 -1.843 23.837 1.00 96.38 418 THR A N 1
ATOM 3238 C CA . THR A 1 418 ? -12.476 -2.205 25.023 1.00 96.38 418 THR A CA 1
ATOM 3239 C C . THR A 1 418 ? -11.946 -0.950 25.711 1.00 96.38 418 THR A C 1
ATOM 3241 O O . THR A 1 418 ? -11.228 -0.166 25.099 1.00 96.38 418 THR A O 1
ATOM 3244 N N . GLU A 1 419 ? -12.341 -0.704 26.964 1.00 95.44 419 GLU A N 1
ATOM 3245 C CA . GLU A 1 419 ? -11.969 0.526 27.682 1.00 95.44 419 GLU A CA 1
ATOM 3246 C C . GLU A 1 419 ? -10.458 0.572 27.957 1.00 95.44 419 GLU A C 1
ATOM 3248 O O . GLU A 1 419 ? -9.884 -0.368 28.512 1.00 95.44 419 GLU A O 1
ATOM 3253 N N . VAL A 1 420 ? -9.819 1.694 27.622 1.00 95.62 420 VAL A N 1
ATOM 3254 C CA . VAL A 1 420 ? -8.382 1.908 27.834 1.00 95.62 420 VAL A CA 1
ATOM 3255 C C . VAL A 1 420 ? -8.162 2.479 29.238 1.00 95.62 420 VAL A C 1
ATOM 3257 O O . VAL A 1 420 ? -8.314 3.677 29.473 1.00 95.62 420 VAL A O 1
ATOM 3260 N N . LYS A 1 421 ? -7.794 1.621 30.199 1.00 91.31 421 LYS A N 1
ATOM 3261 C CA . LYS A 1 421 ? -7.623 1.999 31.619 1.00 91.31 421 LYS A CA 1
ATOM 3262 C C . LYS A 1 421 ? -6.153 2.163 31.994 1.00 91.31 421 LYS A C 1
ATOM 3264 O O . LYS A 1 421 ? -5.486 1.194 32.344 1.00 91.31 421 LYS A O 1
ATOM 3269 N N . GLY A 1 422 ? -5.642 3.394 31.933 1.00 86.88 422 GLY A N 1
ATOM 3270 C CA . GLY A 1 422 ? -4.276 3.727 32.376 1.00 86.88 422 GLY A CA 1
ATOM 3271 C C . GLY A 1 422 ? -3.149 3.115 31.530 1.00 86.88 422 GLY A C 1
ATOM 3272 O O . GLY A 1 422 ? -1.981 3.201 31.903 1.00 86.88 422 GLY A O 1
ATOM 3273 N N . GLN A 1 423 ? -3.488 2.496 30.399 1.00 90.94 423 GLN A N 1
ATOM 3274 C CA . GLN A 1 423 ? -2.539 1.990 29.413 1.00 90.94 423 GLN A CA 1
ATOM 3275 C C . GLN A 1 423 ? -1.960 3.154 28.600 1.00 90.94 423 GLN A C 1
ATOM 3277 O O . GLN A 1 423 ? -2.670 4.098 28.258 1.00 90.94 423 GLN A O 1
ATOM 3282 N N . THR A 1 424 ? -0.675 3.080 28.256 1.00 90.38 424 THR A N 1
ATOM 3283 C CA . THR A 1 424 ? -0.066 4.029 27.313 1.00 90.38 424 THR A CA 1
ATOM 3284 C C . THR A 1 424 ? -0.478 3.683 25.882 1.00 90.38 424 THR A C 1
ATOM 3286 O O . THR A 1 424 ? -0.680 2.503 25.576 1.00 90.38 424 THR A O 1
ATOM 3289 N N . SER A 1 425 ? -0.532 4.671 24.983 1.00 88.56 425 SER A N 1
ATOM 3290 C CA . SER A 1 425 ? -0.818 4.453 23.552 1.00 88.56 425 SER A CA 1
ATOM 3291 C C . SER A 1 425 ? 0.083 3.370 22.945 1.00 88.56 425 SER A C 1
ATOM 3293 O O . SER A 1 425 ? -0.404 2.426 22.330 1.00 88.56 425 SER A O 1
ATOM 3295 N N . GLY A 1 426 ? 1.387 3.406 23.237 1.00 90.62 426 GLY A N 1
ATOM 3296 C CA . GLY A 1 426 ? 2.334 2.385 22.778 1.00 90.62 426 GLY A CA 1
ATOM 3297 C C . GLY A 1 426 ? 2.011 0.965 23.252 1.00 90.62 426 GLY A C 1
ATOM 3298 O O . GLY A 1 426 ? 2.218 0.008 22.505 1.00 90.62 426 GLY A O 1
ATOM 3299 N N . SER A 1 427 ? 1.464 0.800 24.462 1.00 92.56 427 SER A N 1
ATOM 3300 C CA . SER A 1 427 ? 1.038 -0.518 24.950 1.00 92.56 427 SER A CA 1
ATOM 3301 C C . SER A 1 427 ? -0.220 -1.029 24.242 1.00 92.56 427 SER A C 1
ATOM 3303 O O . SER A 1 427 ? -0.293 -2.222 23.938 1.00 92.56 427 SER A O 1
ATOM 3305 N N . VAL A 1 428 ? -1.156 -0.131 23.909 1.00 95.38 428 VAL A N 1
ATOM 3306 C CA . VAL A 1 428 ? -2.353 -0.450 23.116 1.00 95.38 428 VAL A CA 1
ATOM 3307 C C . VAL A 1 428 ? -1.937 -0.909 21.720 1.00 95.38 428 VAL A C 1
ATOM 3309 O O . VAL A 1 428 ? -2.268 -2.027 21.325 1.00 95.38 428 VAL A O 1
ATOM 3312 N N . TRP A 1 429 ? -1.109 -0.124 21.024 1.00 96.25 429 TRP A N 1
ATOM 3313 C CA . TRP A 1 429 ? -0.634 -0.454 19.677 1.00 96.25 429 TRP A CA 1
ATOM 3314 C C . TRP A 1 429 ? 0.219 -1.724 19.636 1.00 96.25 429 TRP A C 1
ATOM 3316 O O . TRP A 1 429 ? 0.071 -2.551 18.737 1.00 96.25 429 TRP A O 1
ATOM 3326 N N . SER A 1 430 ? 1.065 -1.950 20.644 1.00 94.06 430 SER A N 1
ATOM 3327 C CA . SER A 1 430 ? 1.821 -3.202 20.755 1.00 94.06 430 SER A CA 1
ATOM 3328 C C . SER A 1 430 ? 0.909 -4.419 20.935 1.00 94.06 430 SER A C 1
ATOM 3330 O O . SER A 1 430 ? 1.182 -5.464 20.342 1.00 94.06 430 SER A O 1
ATOM 3332 N N . SER A 1 431 ? -0.146 -4.307 21.746 1.00 95.62 431 SER A N 1
ATOM 3333 C CA . SER A 1 431 ? -1.113 -5.390 21.958 1.00 95.62 431 SER A CA 1
ATOM 3334 C C . SER A 1 431 ? -1.933 -5.660 20.695 1.00 95.62 431 SER A C 1
ATOM 3336 O O . SER A 1 431 ? -2.101 -6.812 20.296 1.00 95.62 431 SER A O 1
ATOM 3338 N N . TYR A 1 432 ? -2.381 -4.596 20.027 1.00 97.56 432 TYR A N 1
ATOM 3339 C CA . TYR A 1 432 ? -3.088 -4.662 18.752 1.00 97.56 432 TYR A CA 1
ATOM 3340 C C . TYR A 1 432 ? -2.265 -5.388 17.675 1.00 97.56 432 TYR A C 1
ATOM 3342 O O . TYR A 1 432 ? -2.729 -6.384 17.109 1.00 97.56 432 TYR A O 1
ATOM 3350 N N . ARG A 1 433 ? -1.011 -4.970 17.455 1.00 97.12 433 ARG A N 1
ATOM 3351 C CA . ARG A 1 433 ? -0.101 -5.593 16.476 1.00 97.12 433 ARG A CA 1
ATOM 3352 C C . ARG A 1 433 ? 0.184 -7.054 16.798 1.00 97.12 433 ARG A C 1
ATOM 3354 O O . ARG A 1 433 ? 0.212 -7.879 15.889 1.00 97.12 433 ARG A O 1
ATOM 3361 N N . LYS A 1 434 ? 0.335 -7.398 18.082 1.00 95.44 434 LYS A N 1
ATOM 3362 C CA . LYS A 1 434 ? 0.481 -8.795 18.509 1.00 95.44 434 LYS A CA 1
ATOM 3363 C C . LYS A 1 434 ? -0.742 -9.632 18.118 1.00 95.44 434 LYS A C 1
ATOM 3365 O O . LYS A 1 434 ? -0.568 -10.717 17.581 1.00 95.44 434 LYS A O 1
ATOM 3370 N N . SER A 1 435 ? -1.957 -9.106 18.284 1.00 96.50 435 SER A N 1
ATOM 3371 C CA . SER A 1 435 ? -3.168 -9.812 17.837 1.00 96.50 435 SER A CA 1
ATOM 3372 C C . SER A 1 435 ? -3.213 -10.017 16.315 1.00 96.50 435 SER A C 1
ATOM 3374 O O . SER A 1 435 ? -3.665 -11.061 15.848 1.00 96.50 435 SER A O 1
ATOM 3376 N N . CYS A 1 436 ? -2.695 -9.058 15.535 1.00 97.00 436 CYS A N 1
ATOM 3377 C CA . CYS A 1 436 ? -2.597 -9.182 14.079 1.00 97.00 436 CYS A CA 1
ATOM 3378 C C . CYS A 1 436 ? -1.601 -10.279 13.684 1.00 97.00 436 CYS A C 1
ATOM 3380 O O . CYS A 1 436 ? -1.899 -11.090 12.813 1.00 97.00 436 CYS A O 1
ATOM 3382 N N . VAL A 1 437 ? -0.452 -10.350 14.365 1.00 93.69 437 VAL A N 1
ATOM 3383 C CA . VAL A 1 437 ? 0.516 -11.446 14.208 1.00 93.69 437 VAL A CA 1
ATOM 3384 C C . VAL A 1 437 ? -0.128 -12.782 14.519 1.00 93.69 437 VAL A C 1
ATOM 3386 O O . VAL A 1 437 ? -0.058 -13.685 13.695 1.00 93.69 437 VAL A O 1
ATOM 3389 N N . ASP A 1 438 ? -0.776 -12.905 15.675 1.00 94.25 438 ASP A N 1
ATOM 3390 C CA . ASP A 1 438 ? -1.414 -14.153 16.091 1.00 94.25 438 ASP A CA 1
ATOM 3391 C C . ASP A 1 438 ? -2.461 -14.603 15.057 1.00 94.25 438 ASP A C 1
ATOM 3393 O O . ASP A 1 438 ? -2.566 -15.791 14.753 1.00 94.25 438 ASP A O 1
ATOM 3397 N N . MET A 1 439 ? -3.186 -13.654 14.454 1.00 94.69 439 MET A N 1
ATOM 3398 C CA . MET A 1 439 ? -4.124 -13.919 13.365 1.00 94.69 439 MET A CA 1
ATOM 3399 C C . MET A 1 439 ? -3.417 -14.418 12.102 1.00 94.69 439 MET A C 1
ATOM 3401 O O . MET A 1 439 ? -3.756 -15.495 11.619 1.00 94.69 439 MET A O 1
ATOM 3405 N N . VAL A 1 440 ? -2.417 -13.694 11.597 1.00 93.94 440 VAL A N 1
ATOM 3406 C CA . VAL A 1 440 ? -1.657 -14.102 10.403 1.00 93.94 440 VAL A CA 1
ATOM 3407 C C . VAL A 1 440 ? -1.016 -15.477 10.608 1.00 93.94 440 VAL A C 1
ATOM 3409 O O . VAL A 1 440 ? -1.152 -16.353 9.761 1.00 93.94 440 VAL A O 1
ATOM 3412 N N . MET A 1 441 ? -0.386 -15.712 11.763 1.00 90.75 441 MET A N 1
ATOM 3413 C CA . MET A 1 441 ? 0.242 -16.993 12.107 1.00 90.75 441 MET A CA 1
ATOM 3414 C C . MET A 1 441 ? -0.768 -18.140 12.167 1.00 90.75 441 MET A C 1
ATOM 3416 O O . MET A 1 441 ? -0.460 -19.252 11.745 1.00 90.75 441 MET A O 1
ATOM 3420 N N . LYS A 1 442 ? -1.969 -17.882 12.696 1.00 95.12 442 LYS A N 1
ATOM 3421 C CA . LYS A 1 442 ? -3.039 -18.880 12.804 1.00 95.12 442 LYS A CA 1
ATOM 3422 C C . LYS A 1 442 ? -3.563 -19.326 11.438 1.00 95.12 442 LYS A C 1
ATOM 3424 O O . LYS A 1 442 ? -3.945 -20.485 11.303 1.00 95.12 442 LYS A O 1
ATOM 3429 N N . TRP A 1 443 ? -3.601 -18.422 10.463 1.00 93.38 443 TRP A N 1
ATOM 3430 C CA . TRP A 1 443 ? -4.161 -18.670 9.129 1.00 93.38 443 TRP A CA 1
ATOM 3431 C C . TRP A 1 443 ? -3.096 -18.873 8.042 1.00 93.38 443 TRP A C 1
ATOM 3433 O O . TRP A 1 443 ? -3.436 -18.980 6.867 1.00 93.38 443 TRP A O 1
ATOM 3443 N N . LEU A 1 444 ? -1.818 -18.955 8.419 1.00 91.69 444 LEU A N 1
ATOM 3444 C CA . LEU A 1 444 ? -0.714 -19.083 7.477 1.00 91.69 444 LEU A CA 1
ATOM 3445 C C . LEU A 1 444 ? -0.770 -20.420 6.724 1.00 91.69 444 LEU A C 1
ATOM 3447 O O . LEU A 1 444 ? -0.671 -21.493 7.323 1.00 91.69 444 LEU A O 1
ATOM 3451 N N . VAL A 1 445 ? -0.832 -20.343 5.395 1.00 89.81 445 VAL A N 1
ATOM 3452 C CA . VAL A 1 445 ? -0.708 -21.494 4.493 1.00 89.81 445 VAL A CA 1
ATOM 3453 C C . VAL A 1 445 ? 0.638 -21.406 3.765 1.00 89.81 445 VAL A C 1
ATOM 3455 O O . VAL A 1 445 ? 0.953 -20.348 3.224 1.00 89.81 445 VAL A O 1
ATOM 3458 N N . PRO A 1 446 ? 1.462 -22.474 3.746 1.00 89.50 446 PRO A N 1
ATOM 3459 C CA . PRO A 1 446 ? 2.718 -22.471 3.004 1.00 89.50 446 PRO A CA 1
ATOM 3460 C C . PRO A 1 446 ? 2.514 -22.213 1.506 1.00 89.50 446 PRO A C 1
ATOM 3462 O O . PRO A 1 446 ? 1.684 -22.855 0.864 1.00 89.50 446 PRO A O 1
ATOM 3465 N N . GLU A 1 447 ? 3.316 -21.308 0.952 1.00 84.62 447 GLU A N 1
ATOM 3466 C CA . GLU A 1 447 ? 3.311 -20.960 -0.471 1.00 84.62 447 GLU A CA 1
ATOM 3467 C C . GLU A 1 447 ? 4.382 -21.753 -1.243 1.00 84.62 447 GLU A C 1
ATOM 3469 O O . GLU A 1 447 ? 5.350 -22.261 -0.670 1.00 84.62 447 GLU A O 1
ATOM 3474 N N . SER A 1 448 ? 4.217 -21.865 -2.563 1.00 86.81 448 SER A N 1
ATOM 3475 C CA . SER A 1 448 ? 5.214 -22.481 -3.449 1.00 86.81 448 SER A CA 1
ATOM 3476 C C . SER A 1 448 ? 6.502 -21.655 -3.520 1.00 86.81 448 SER A C 1
ATOM 3478 O O . SER A 1 448 ? 6.439 -20.426 -3.517 1.00 86.81 448 SER A O 1
ATOM 3480 N N . SER A 1 449 ? 7.651 -22.307 -3.724 1.00 81.44 449 SER A N 1
ATOM 3481 C CA . SER A 1 449 ? 8.958 -21.637 -3.846 1.00 81.44 449 SER A CA 1
ATOM 3482 C C . SER A 1 449 ? 9.057 -20.636 -5.002 1.00 81.44 449 SER A C 1
ATOM 3484 O O . SER A 1 449 ? 9.908 -19.768 -4.960 1.00 81.44 449 SER A O 1
ATOM 3486 N N . GLY A 1 450 ? 8.187 -20.694 -6.012 1.00 83.94 450 GLY A N 1
ATOM 3487 C CA . GLY A 1 450 ? 8.183 -19.714 -7.106 1.00 83.94 450 GLY A CA 1
ATOM 3488 C C . GLY A 1 450 ? 7.359 -18.447 -6.848 1.00 83.94 450 GLY A C 1
ATOM 3489 O O . GLY A 1 450 ? 7.307 -17.590 -7.720 1.00 83.94 450 GLY A O 1
ATOM 3490 N N . ARG A 1 451 ? 6.660 -18.340 -5.708 1.00 87.31 451 ARG A N 1
ATOM 3491 C CA . ARG A 1 451 ? 5.712 -17.240 -5.425 1.00 87.31 451 ARG A CA 1
ATOM 3492 C C . ARG A 1 451 ? 6.069 -16.397 -4.199 1.00 87.31 451 ARG A C 1
ATOM 3494 O O . ARG A 1 451 ? 5.333 -15.472 -3.877 1.00 87.31 451 ARG A O 1
ATOM 3501 N N . TYR A 1 452 ? 7.168 -16.702 -3.508 1.00 88.31 452 TYR A N 1
ATOM 3502 C CA . TYR A 1 452 ? 7.556 -15.914 -2.340 1.00 88.31 452 TYR A CA 1
ATOM 3503 C C . TYR A 1 452 ? 8.133 -14.560 -2.759 1.00 88.31 452 TYR A C 1
ATOM 3505 O O . TYR A 1 452 ? 8.859 -14.440 -3.746 1.00 88.31 452 TYR A O 1
ATOM 3513 N N . VAL A 1 453 ? 7.874 -13.542 -1.944 1.00 93.56 453 VAL A N 1
ATOM 3514 C CA . VAL A 1 453 ? 8.543 -12.247 -2.068 1.00 93.56 453 VAL A CA 1
ATOM 3515 C C . VAL A 1 453 ? 9.967 -12.384 -1.536 1.00 93.56 453 VAL A C 1
ATOM 3517 O O . VAL A 1 453 ? 10.182 -12.565 -0.335 1.00 93.56 453 VAL A O 1
ATOM 3520 N N . ASN A 1 454 ? 10.958 -12.288 -2.422 1.00 94.38 454 ASN A N 1
ATOM 3521 C CA . ASN A 1 454 ? 12.357 -12.346 -2.020 1.00 94.38 454 ASN A CA 1
ATOM 3522 C C . ASN A 1 454 ? 12.788 -11.038 -1.339 1.00 94.38 454 ASN A C 1
ATOM 3524 O O . ASN A 1 454 ? 12.782 -9.970 -1.951 1.00 94.38 454 ASN A O 1
ATOM 3528 N N . ARG A 1 455 ? 13.188 -11.126 -0.068 1.00 94.44 455 ARG A N 1
ATOM 3529 C CA . ARG A 1 455 ? 13.615 -9.984 0.745 1.00 94.44 455 ARG A CA 1
ATOM 3530 C C . ARG A 1 455 ? 15.088 -10.114 1.104 1.00 94.44 455 ARG A C 1
ATOM 3532 O O . ARG A 1 455 ? 15.481 -11.026 1.824 1.00 94.44 455 ARG A O 1
ATOM 3539 N N . MET A 1 456 ? 15.889 -9.145 0.674 1.00 94.50 456 MET A N 1
ATOM 3540 C CA . MET A 1 456 ? 17.322 -9.081 0.968 1.00 94.50 456 MET A CA 1
ATOM 3541 C C . MET A 1 456 ? 17.613 -7.917 1.921 1.00 94.50 456 MET A C 1
ATOM 3543 O O . MET A 1 456 ? 17.141 -6.800 1.712 1.00 94.50 456 MET A O 1
ATOM 3547 N N . THR A 1 457 ? 18.373 -8.147 2.994 1.00 93.25 457 THR A N 1
ATOM 3548 C CA . THR A 1 457 ? 18.785 -7.088 3.934 1.00 93.25 457 THR A CA 1
ATOM 3549 C C . THR A 1 457 ? 20.104 -7.459 4.616 1.00 93.25 457 THR A C 1
ATOM 3551 O O . THR A 1 457 ? 20.214 -8.544 5.176 1.00 93.25 457 THR A O 1
ATOM 3554 N N . ASN A 1 458 ? 21.084 -6.548 4.623 1.00 93.06 458 ASN A N 1
ATOM 3555 C CA . ASN A 1 458 ? 22.311 -6.667 5.418 1.00 93.06 458 ASN A CA 1
ATOM 3556 C C . ASN A 1 458 ? 22.499 -5.403 6.273 1.00 93.06 458 ASN A C 1
ATOM 3558 O O . ASN A 1 458 ? 22.745 -4.320 5.749 1.00 93.06 458 ASN A O 1
ATOM 3562 N N . GLU A 1 459 ? 22.374 -5.530 7.594 1.00 91.06 459 GLU A N 1
ATOM 3563 C CA . GLU A 1 459 ? 22.334 -4.395 8.528 1.00 91.06 459 GLU A CA 1
ATOM 3564 C C . GLU A 1 459 ? 23.719 -4.043 9.116 1.00 91.06 459 GLU A C 1
ATOM 3566 O O . GLU A 1 459 ? 23.790 -3.421 10.176 1.00 91.06 459 GLU A O 1
ATOM 3571 N N . ALA A 1 460 ? 24.822 -4.400 8.444 1.00 90.75 460 ALA A N 1
ATOM 3572 C CA . ALA A 1 460 ? 26.191 -4.198 8.940 1.00 90.75 460 ALA A CA 1
ATOM 3573 C C . ALA A 1 460 ? 26.472 -2.761 9.420 1.00 90.75 460 ALA A C 1
ATOM 3575 O O . ALA A 1 460 ? 27.025 -2.570 10.500 1.00 90.75 460 ALA A O 1
ATOM 3576 N N . LEU A 1 461 ? 26.035 -1.752 8.660 1.00 89.12 461 LEU A N 1
ATOM 3577 C CA . LEU A 1 461 ? 26.237 -0.336 8.998 1.00 89.12 461 LEU A CA 1
ATOM 3578 C C . LEU A 1 461 ? 25.265 0.187 10.068 1.00 89.12 461 LEU A C 1
ATOM 3580 O O . LEU A 1 461 ? 25.576 1.158 10.748 1.00 89.12 461 LEU A O 1
ATOM 3584 N N . HIS A 1 462 ? 24.102 -0.449 10.232 1.00 84.88 462 HIS A N 1
ATOM 3585 C CA . HIS A 1 462 ? 23.071 -0.007 11.177 1.00 84.88 462 HIS A CA 1
ATOM 3586 C C . HIS A 1 462 ? 23.187 -0.680 12.548 1.00 84.88 462 HIS A C 1
ATOM 3588 O O . HIS A 1 462 ? 22.914 -0.053 13.567 1.00 84.88 462 HIS A O 1
ATOM 3594 N N . LYS A 1 463 ? 23.570 -1.960 12.583 1.00 85.06 463 LYS A N 1
ATOM 3595 C CA . LYS A 1 463 ? 23.638 -2.779 13.804 1.00 85.06 463 LYS A CA 1
ATOM 3596 C C . LYS A 1 463 ? 25.048 -3.253 14.150 1.00 85.06 463 LYS A C 1
ATOM 3598 O O . LYS A 1 463 ? 25.223 -3.915 15.167 1.00 85.06 463 LYS A O 1
ATOM 3603 N N . GLY A 1 464 ? 26.040 -2.963 13.306 1.00 88.19 464 GLY A N 1
ATOM 3604 C CA . GLY A 1 464 ? 27.426 -3.400 13.499 1.00 88.19 464 GLY A CA 1
ATOM 3605 C C . GLY A 1 464 ? 27.678 -4.882 13.201 1.00 88.19 464 GLY A C 1
ATOM 3606 O O . GLY A 1 464 ? 28.799 -5.350 13.380 1.00 88.19 464 GLY A O 1
ATOM 3607 N N . CYS A 1 465 ? 26.668 -5.627 12.740 1.00 87.69 465 CYS A N 1
ATOM 3608 C CA . CYS A 1 465 ? 26.760 -7.059 12.456 1.00 87.69 465 CYS A CA 1
ATOM 3609 C C . CYS A 1 465 ? 26.372 -7.338 11.001 1.00 87.69 465 CYS A C 1
ATOM 3611 O O . CYS A 1 465 ? 25.249 -7.035 10.598 1.00 87.69 465 CYS A O 1
ATOM 3613 N N . SER A 1 466 ? 27.289 -7.931 10.232 1.00 93.31 466 SER A N 1
ATOM 3614 C CA . SER A 1 466 ? 27.025 -8.375 8.857 1.00 93.31 466 SER A CA 1
ATOM 3615 C C . SER A 1 466 ? 26.373 -9.760 8.822 1.00 93.31 466 SER A C 1
ATOM 3617 O 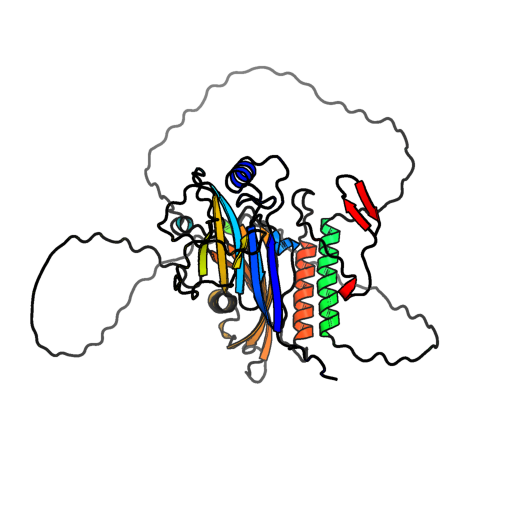O . SER A 1 466 ? 26.501 -10.555 9.758 1.00 93.31 466 SER A O 1
ATOM 3619 N N . LEU A 1 467 ? 25.708 -10.066 7.706 1.00 93.94 467 LEU A N 1
ATOM 3620 C CA . LEU A 1 467 ? 25.360 -11.437 7.338 1.00 93.94 467 LEU A CA 1
ATOM 3621 C C . LEU A 1 467 ? 26.617 -12.314 7.244 1.00 93.94 467 LEU A C 1
ATOM 3623 O O . LEU A 1 467 ? 27.693 -11.833 6.895 1.00 93.94 467 LEU A O 1
ATOM 3627 N N . LYS A 1 468 ? 26.450 -13.610 7.526 1.00 94.50 468 LYS A N 1
ATOM 3628 C CA . LYS A 1 468 ? 27.514 -14.622 7.398 1.00 94.50 468 LYS A CA 1
ATOM 3629 C C . LYS A 1 468 ? 27.538 -15.286 6.020 1.00 94.50 468 LYS A C 1
ATOM 3631 O O . LYS A 1 468 ? 28.599 -15.657 5.534 1.00 94.50 468 LYS A O 1
ATOM 3636 N N . PHE A 1 469 ? 26.360 -15.464 5.423 1.00 95.62 469 PHE A N 1
ATOM 3637 C CA . PHE A 1 469 ? 26.183 -16.182 4.167 1.00 95.62 469 PHE A CA 1
ATOM 3638 C C . PHE A 1 469 ? 25.098 -15.514 3.322 1.00 95.62 469 PHE A C 1
ATOM 3640 O O . PHE A 1 469 ? 24.123 -14.997 3.872 1.00 95.62 469 PHE A O 1
ATOM 3647 N N . LEU A 1 470 ? 25.241 -15.584 2.000 1.00 96.06 470 LEU A N 1
ATOM 3648 C CA . LEU A 1 470 ? 24.156 -15.392 1.037 1.00 96.06 470 LEU A CA 1
ATOM 3649 C C . LEU A 1 470 ? 23.862 -16.755 0.412 1.00 96.06 470 LEU A C 1
ATOM 3651 O O . LEU A 1 470 ? 24.768 -17.374 -0.144 1.00 96.06 470 LEU A O 1
ATOM 3655 N N . ALA A 1 471 ? 22.629 -17.237 0.541 1.00 94.06 471 ALA A N 1
ATOM 3656 C CA . ALA A 1 471 ? 22.250 -18.576 0.108 1.00 94.06 471 ALA A CA 1
ATOM 3657 C C . ALA A 1 471 ? 21.274 -18.521 -1.069 1.00 94.06 471 ALA A C 1
ATOM 3659 O O . ALA A 1 471 ? 20.259 -17.828 -1.013 1.00 94.06 471 ALA A O 1
ATOM 3660 N N . ASP A 1 472 ? 21.575 -19.303 -2.099 1.00 93.25 472 ASP A N 1
ATOM 3661 C CA . ASP A 1 472 ? 20.637 -19.733 -3.124 1.00 93.25 472 ASP A CA 1
ATOM 3662 C C . ASP A 1 472 ? 20.161 -21.144 -2.763 1.00 93.25 472 ASP A C 1
ATOM 3664 O O . ASP A 1 472 ? 20.915 -22.119 -2.843 1.00 93.25 472 ASP A O 1
ATOM 3668 N N . ASN A 1 473 ? 18.913 -21.236 -2.308 1.00 86.69 473 ASN A N 1
ATOM 3669 C CA . ASN A 1 473 ? 18.330 -22.490 -1.842 1.00 86.69 473 ASN A CA 1
ATOM 3670 C C . ASN A 1 473 ? 17.924 -23.420 -2.990 1.00 86.69 473 ASN A C 1
ATOM 3672 O O . ASN A 1 473 ? 17.853 -24.625 -2.771 1.00 86.69 473 ASN A O 1
ATOM 3676 N N . GLU A 1 474 ? 17.659 -22.892 -4.188 1.00 88.81 474 GLU A N 1
ATOM 3677 C CA . GLU A 1 474 ? 17.251 -23.710 -5.336 1.00 88.81 474 GLU A CA 1
ATOM 3678 C C . GLU A 1 474 ? 18.458 -24.427 -5.941 1.00 88.81 474 GLU A C 1
ATOM 3680 O O . GLU A 1 474 ? 18.389 -25.612 -6.269 1.00 88.81 474 GLU A O 1
ATOM 3685 N N . HIS A 1 475 ? 19.594 -23.730 -6.009 1.00 92.56 475 HIS A N 1
ATOM 3686 C CA . HIS A 1 475 ? 20.848 -24.273 -6.535 1.00 92.56 475 HIS A CA 1
ATOM 3687 C C . HIS A 1 475 ? 21.804 -24.769 -5.445 1.00 92.56 475 HIS A C 1
ATOM 3689 O O . HIS A 1 475 ? 22.949 -25.109 -5.746 1.00 92.56 475 HIS A O 1
ATOM 3695 N N . TYR A 1 476 ? 21.372 -24.785 -4.179 1.00 93.31 476 TYR A N 1
ATOM 3696 C CA . TYR A 1 476 ? 22.178 -25.196 -3.022 1.00 93.31 476 TYR A CA 1
ATOM 3697 C C . TYR A 1 476 ? 23.568 -24.527 -2.981 1.00 93.31 476 TYR A C 1
ATOM 3699 O O . TYR A 1 476 ? 24.570 -25.156 -2.641 1.00 93.31 476 TYR A O 1
ATOM 3707 N N . THR A 1 477 ? 23.640 -23.245 -3.353 1.00 96.38 477 THR A N 1
ATOM 3708 C CA . THR A 1 477 ? 24.899 -22.502 -3.528 1.00 96.38 477 THR A CA 1
ATOM 3709 C C . THR A 1 477 ? 25.012 -21.382 -2.508 1.00 96.38 477 THR A C 1
ATOM 3711 O O . THR A 1 477 ? 24.076 -20.608 -2.321 1.00 96.38 477 THR A O 1
ATOM 3714 N N . TRP A 1 478 ? 26.139 -21.310 -1.798 1.00 96.31 478 TRP A N 1
ATOM 3715 C CA . TRP A 1 478 ? 26.339 -20.365 -0.697 1.00 96.31 478 TRP A CA 1
ATOM 3716 C C . TRP A 1 478 ? 27.561 -19.480 -0.959 1.00 96.31 478 TRP A C 1
ATOM 3718 O O . TRP A 1 478 ? 28.637 -19.975 -1.295 1.00 96.31 478 TRP A O 1
ATOM 3728 N N . ILE A 1 479 ? 27.408 -18.173 -0.752 1.00 97.12 479 ILE A N 1
ATOM 3729 C CA . ILE A 1 479 ? 28.497 -17.190 -0.735 1.00 97.12 479 ILE A CA 1
ATOM 3730 C C . ILE A 1 479 ? 28.815 -16.876 0.728 1.00 97.12 479 ILE A C 1
ATOM 3732 O O . ILE A 1 479 ? 27.929 -16.453 1.468 1.00 97.12 479 ILE A O 1
ATOM 3736 N N . VAL A 1 480 ? 30.064 -17.080 1.148 1.00 95.31 480 VAL A N 1
ATOM 3737 C CA . VAL A 1 480 ? 30.550 -16.754 2.503 1.00 95.31 480 VAL A CA 1
ATOM 3738 C C . VAL A 1 480 ? 31.065 -15.310 2.523 1.00 95.31 480 VAL A C 1
ATOM 3740 O O . VAL A 1 480 ? 31.799 -14.933 1.608 1.00 95.31 480 VAL A O 1
ATOM 3743 N N . LEU A 1 481 ? 30.670 -14.520 3.532 1.00 92.25 481 LEU A N 1
ATOM 3744 C CA . LEU A 1 481 ? 30.986 -13.085 3.665 1.00 92.25 481 LEU A CA 1
ATOM 3745 C C . LEU A 1 481 ? 32.071 -12.775 4.701 1.00 92.25 481 LEU A C 1
ATOM 3747 O O . LEU A 1 481 ? 32.174 -13.523 5.702 1.00 92.25 481 LEU A O 1
#

Mean predicted aligned error: 17.22 Å

Secondary structure (DSSP, 8-state):
--PPPP-SSEEEEEEEEEPPPPSS--HHHHHHHHHSTT-TT---GGGSEEEEEEEEEESSPPPP-HHHHTSSTTEEEEE-SSEEEEEEEEEEETT-------S--HHHHT-----------------------------------------PPPP------HHHHHHHHHHHHHHHHHHHTT----------------------------------TTSTTSSSS------------------------------------PPPP-TT-EEEEEEEE---S---------GGG-SS-EEEEETTSPBPEEPPTTPPPSSEEEEEEEEEEEHHHHHHHHHHHT-TTGGGEEEEEEEEEEEEEEETTTTEEEEEEEEEEEEPPPTTS-S----EEEEEEEEEEEETTT--EEEEEEPPPEE--S--HHHHHHHHHHHHHHHHHHH--PPPTTSS-------HHHHS---SEEEETTTTEEEE-

Nearest PDB structures (foldseek):
  6pai-assembly1_C  TM=9.786E-01  e=2.641E-38  Homo sapiens
  6ud7-assembly1_A  TM=9.463E-01  e=1.349E-38  Homo sapiens
  6ue5-assembly1_A  TM=9.470E-01  e=2.098E-37  Homo sapiens
  6q0w-assembly1_C  TM=9.737E-01  e=3.855E-27  Homo sapiens
  6q0r-assembly1_C  TM=9.744E-01  e=1.242E-25  Homo sapiens

InterPro domains:
  IPR032734 DDB1- and CUL4-associated factor 15, WD40 repeat-containing domain [PF14939] (3-92)
  IPR032734 DDB1- and CUL4-associated factor 15, WD40 repeat-containing domain [cd20917] (6-92)
  IPR038914 DDB1- and CUL4-associated factor 15 [PTHR28541] (231-481)
  IPR047319 DDB1- and CUL4-associated factor 15, C-terminal domain [cd20913] (269-480)

Organism: NCBI:txid129467

Sequence (481 aa):
MNMMMSDENHRDIYISTVAMPPFMYCPSCQDMAIAHPGDPNAKCLQHGFMLHMKYQVVYPFPTFQPAFQLKKDQVVLLNTSYSLVACAVSVHTSDDSNFCQILYDRSRQTRAPVVEVNHTSLISHCPEGLEKGLEKDNCSCQSETPLTLAVPPQDIDTHISPAVAMAKEFVADIFRRAKEARGSAPVEESAAAGGTELKCLLDSGALRQDTLGSWDLRKTLESCLHGSVAHSSTSSTGTSSVSDIGSSPKESFIANFELESLPAEPGYVNYTKLRYVLEPNDSEAEDEYEDDKISLPFVVTDLLGRNLKLLKEKAVCEGQYLTVEQLALDFEYVINEVIRNDASWSKQFCSFSDYDIVILEVCPETNQVIINIGLLLLAFPSPDEEGQLRPKTYHTSLKVAWDLNTGIFVTVSVGDLTEVKGQTSGSVWSSYRKSCVDMVMKWLVPESSGRYVNRMTNEALHKGCSLKFLADNEHYTWIVL